Protein AF-A0A1G9ETA8-F1 (afdb_monomer_lite)

Sequence (467 aa):
MTILEEIIEAEKTVSPSIYNKKSILWDRALAERDKTASYSTYHNMLSDNNLLYGTGPRQGKLETIALLKRFGAYLDADLIKKMNFSKVGNPFFIKLGDSQISVPHLFKFGSYSYIEEGLKVAGLHKGKIHCAEIGAGWGAVSSMLIDQNILASYTDIDLFENLKNAAFYLTERFPDLPYSLNDSNNNAFFNFYFPSEIKHVRKNFDLIINEASLAEMDKETVRVYLQWIENHLSENGIFFWQNGRYRGGNPDLTEKMSDYRLSRFKPLLLFPQRGRAGLYHDSAIAIILTKWTNGASSSLPLDKYYDVLVQLADIGITDEVLSIYASIPKDTLSDAQVVFLDSADYLFRNKRIDKLVSFCQRSKADRDLKNAANYLISAYKFINNYSDAREEFGVYFENGKSPLALAFIACVFHANSWKIKDYSPIDYLEMKLEKEFHWPDVISIQQFNSQKIKNCIAIKIKYPWLK

pLDDT: mean 84.4, std 15.59, range [36.03, 98.81]

Structure (mmCIF, N/CA/C/O backbone):
data_AF-A0A1G9ETA8-F1
#
_entry.id   AF-A0A1G9ETA8-F1
#
loop_
_atom_site.group_PDB
_atom_site.id
_atom_site.type_symbol
_atom_site.label_atom_id
_atom_site.label_alt_id
_atom_site.label_comp_id
_atom_site.label_asym_id
_atom_site.label_entity_id
_atom_site.label_seq_id
_atom_site.pdbx_PDB_ins_code
_atom_site.Cartn_x
_atom_site.Cartn_y
_atom_site.Cartn_z
_atom_site.occupancy
_atom_site.B_iso_or_equiv
_atom_site.auth_seq_id
_atom_site.auth_comp_id
_atom_site.auth_asym_id
_atom_site.auth_atom_id
_atom_site.pdbx_PDB_model_num
ATOM 1 N N . MET A 1 1 ? -25.056 11.444 25.097 1.00 78.38 1 MET A N 1
ATOM 2 C CA . MET A 1 1 ? -23.924 12.090 24.419 1.00 78.38 1 MET A CA 1
ATOM 3 C C . MET A 1 1 ? -23.623 11.240 23.203 1.00 78.38 1 MET A C 1
ATOM 5 O O . MET A 1 1 ? -23.626 10.022 23.332 1.00 78.38 1 MET A O 1
ATOM 9 N N . THR A 1 2 ? -23.514 11.840 22.025 1.00 89.94 2 THR A N 1
ATOM 10 C CA . THR A 1 2 ? -23.067 11.119 20.824 1.00 89.94 2 THR A CA 1
ATOM 11 C C . THR A 1 2 ? -21.551 10.915 20.891 1.00 89.94 2 THR A C 1
ATOM 13 O O . THR A 1 2 ? -20.858 11.699 21.538 1.00 89.94 2 THR A O 1
ATOM 16 N N . ILE A 1 3 ? -21.004 9.917 20.190 1.00 91.38 3 ILE A N 1
ATOM 17 C CA . ILE A 1 3 ? -19.542 9.724 20.109 1.00 91.38 3 ILE A CA 1
ATOM 18 C C . ILE A 1 3 ? -18.809 10.979 19.605 1.00 91.38 3 ILE A C 1
ATOM 20 O O . ILE A 1 3 ? -17.694 11.272 20.025 1.00 91.38 3 ILE A O 1
ATOM 24 N N . LEU A 1 4 ? -19.448 11.765 18.734 1.00 88.94 4 LEU A N 1
ATOM 25 C CA . LEU A 1 4 ? -18.881 13.008 18.219 1.00 88.94 4 LEU A CA 1
ATOM 26 C C . LEU A 1 4 ? -18.698 14.051 19.332 1.00 88.94 4 LEU A C 1
ATOM 28 O O . LEU A 1 4 ? -17.665 14.715 19.388 1.00 88.94 4 LEU A O 1
ATOM 32 N N . GLU A 1 5 ? -19.681 14.173 20.226 1.00 90.06 5 GLU A N 1
ATOM 33 C CA . GLU A 1 5 ? -19.611 15.054 21.396 1.00 90.06 5 GLU A CA 1
ATOM 34 C C . GLU A 1 5 ? -18.541 14.580 22.390 1.00 90.06 5 GLU A C 1
ATOM 36 O O . GLU A 1 5 ? -17.778 15.405 22.890 1.00 90.06 5 GLU A O 1
ATOM 41 N N . GLU A 1 6 ? -18.430 13.265 22.622 1.00 92.31 6 GLU A N 1
ATOM 42 C CA . GLU A 1 6 ? -17.383 12.679 23.475 1.00 92.31 6 GLU A CA 1
ATOM 43 C C . GLU A 1 6 ? -15.981 12.983 22.933 1.00 92.31 6 GLU A C 1
ATOM 45 O O . GLU A 1 6 ? -15.104 13.414 23.681 1.00 92.31 6 GLU A O 1
ATOM 50 N N . ILE A 1 7 ? -15.781 12.820 21.620 1.00 90.69 7 ILE A N 1
ATOM 51 C CA . ILE A 1 7 ? -14.515 13.121 20.945 1.00 90.69 7 ILE A CA 1
ATOM 52 C C . ILE A 1 7 ? -14.161 14.609 21.109 1.00 90.69 7 ILE A C 1
ATOM 54 O O . ILE A 1 7 ? -13.028 14.922 21.477 1.00 90.69 7 ILE A O 1
ATOM 58 N N . ILE A 1 8 ? -15.118 15.521 20.883 1.00 89.06 8 ILE A N 1
ATOM 59 C CA . ILE A 1 8 ? -14.929 16.981 21.027 1.00 89.06 8 ILE A CA 1
ATOM 60 C C . ILE A 1 8 ? -14.572 17.374 22.463 1.00 89.06 8 ILE A C 1
ATOM 62 O O . ILE A 1 8 ? -13.717 18.237 22.669 1.00 89.06 8 ILE A O 1
ATOM 66 N N . GLU A 1 9 ? -15.209 16.767 23.463 1.00 90.75 9 GLU A N 1
ATOM 67 C CA . GLU A 1 9 ? -14.895 17.073 24.858 1.00 90.75 9 GLU A CA 1
ATOM 68 C C . GLU A 1 9 ? -13.515 16.542 25.250 1.00 90.75 9 GLU A C 1
ATOM 70 O O . GLU A 1 9 ? -12.720 17.262 25.857 1.00 90.75 9 GLU A O 1
ATOM 75 N N . ALA A 1 10 ? -13.194 15.312 24.850 1.00 90.19 10 ALA A N 1
ATOM 76 C CA . ALA A 1 10 ? -11.943 14.671 25.219 1.00 90.19 10 ALA A CA 1
ATOM 77 C C . ALA A 1 10 ? -10.715 15.359 24.591 1.00 90.19 10 ALA A C 1
ATOM 79 O O . ALA A 1 10 ? -9.676 15.438 25.251 1.00 90.19 10 ALA A O 1
ATOM 80 N N . GLU A 1 11 ? -10.836 15.936 23.383 1.00 88.56 11 GLU A N 1
ATOM 81 C CA . GLU A 1 11 ? -9.773 16.716 22.715 1.00 88.56 11 GLU A CA 1
ATOM 82 C C . GLU A 1 11 ? -9.167 17.786 23.634 1.00 88.56 11 GLU A C 1
ATOM 84 O O . GLU A 1 11 ? -7.948 17.964 23.671 1.00 88.56 11 GLU A O 1
ATOM 89 N N . LYS A 1 12 ? -10.005 18.451 24.439 1.00 89.38 12 LYS A N 1
ATOM 90 C CA . LYS A 1 12 ? -9.598 19.542 25.342 1.00 89.38 12 LYS A CA 1
ATOM 91 C C . LYS A 1 12 ? -8.597 19.103 26.411 1.00 89.38 12 LYS A C 1
ATOM 93 O O . LYS A 1 12 ? -7.947 19.948 27.023 1.00 89.38 12 LYS A O 1
ATOM 98 N N . THR A 1 13 ? -8.493 17.799 26.653 1.00 89.94 13 THR A N 1
ATOM 99 C CA . THR A 1 13 ? -7.656 17.202 27.702 1.00 89.94 13 THR A CA 1
ATOM 100 C C . THR A 1 13 ? -6.465 16.408 27.155 1.00 89.94 13 THR A C 1
ATOM 102 O O . THR A 1 13 ? -5.651 15.907 27.933 1.00 89.94 13 THR A O 1
ATOM 105 N N . VAL A 1 14 ? -6.329 16.305 25.827 1.00 87.25 14 VAL A N 1
ATOM 106 C CA . VAL A 1 14 ? -5.290 15.495 25.180 1.00 87.25 14 VAL A CA 1
ATOM 107 C C . VAL A 1 14 ? -3.902 16.070 25.448 1.00 87.25 14 VAL A C 1
ATOM 109 O O . VAL A 1 14 ? -3.600 17.224 25.142 1.00 87.25 14 VAL A O 1
ATOM 112 N N . SER A 1 15 ? -3.020 15.229 25.984 1.00 88.25 15 SER A N 1
ATOM 113 C CA . SER A 1 15 ? -1.628 15.603 26.234 1.00 88.25 15 SER A CA 1
ATOM 114 C C . SER A 1 15 ? -0.761 15.438 24.978 1.00 88.25 15 SER A C 1
ATOM 116 O O . SER A 1 15 ? -0.942 14.475 24.225 1.00 88.25 15 SER A O 1
ATOM 118 N N . PRO A 1 16 ? 0.226 16.324 24.746 1.00 90.31 16 PRO A N 1
ATOM 119 C CA . PRO A 1 16 ? 1.238 16.133 23.712 1.00 90.31 16 PRO A CA 1
ATOM 120 C C . PRO A 1 16 ? 1.930 14.767 23.812 1.00 90.31 16 PRO A C 1
ATOM 122 O O . PRO A 1 16 ? 2.232 14.290 24.906 1.00 90.31 16 PRO A O 1
ATOM 125 N N . SER A 1 17 ? 2.211 14.136 22.673 1.00 92.81 17 SER A N 1
ATOM 126 C CA . SER A 1 17 ? 2.948 12.873 22.615 1.00 92.81 17 SER A CA 1
ATOM 127 C C . SER A 1 17 ? 3.720 12.749 21.305 1.00 92.81 17 SER A C 1
ATOM 129 O O . SER A 1 17 ? 3.476 13.460 20.339 1.00 92.81 17 SER A O 1
ATOM 131 N N . ILE A 1 18 ? 4.641 11.796 21.219 1.00 92.19 18 ILE A N 1
ATOM 132 C CA . ILE A 1 18 ? 5.327 11.541 19.948 1.00 92.19 18 ILE A CA 1
ATOM 133 C C . ILE A 1 18 ? 4.384 11.015 18.850 1.00 92.19 18 ILE A C 1
ATOM 135 O O . ILE A 1 18 ? 4.638 11.218 17.664 1.00 92.19 18 ILE A O 1
ATOM 139 N N . TYR A 1 19 ? 3.273 10.391 19.245 1.00 91.06 19 TYR A N 1
ATOM 140 C CA . TYR A 1 19 ? 2.275 9.830 18.340 1.00 91.06 19 TYR A CA 1
ATOM 141 C C . TYR A 1 19 ? 1.340 10.888 17.744 1.00 91.06 19 TYR A C 1
ATOM 143 O O . TYR A 1 19 ? 0.741 10.635 16.701 1.00 91.06 19 TYR A O 1
ATOM 151 N N . ASN A 1 20 ? 1.209 12.062 18.378 1.00 88.25 20 ASN A N 1
ATOM 152 C CA . ASN A 1 20 ? 0.284 13.116 17.946 1.00 88.25 20 ASN A CA 1
ATOM 153 C C . ASN A 1 20 ? 0.943 14.255 17.156 1.00 88.25 20 ASN A C 1
ATOM 155 O O . ASN A 1 20 ? 0.283 15.253 16.862 1.00 88.25 20 ASN A O 1
ATOM 159 N N . LYS A 1 21 ? 2.225 14.114 16.801 1.00 88.44 21 LYS A N 1
ATOM 160 C CA . LYS A 1 21 ? 2.905 15.081 15.944 1.00 88.44 21 LYS A CA 1
ATOM 161 C C . LYS A 1 21 ? 2.222 15.148 14.581 1.00 88.44 21 LYS A C 1
ATOM 163 O O . LYS A 1 21 ? 2.140 14.153 13.862 1.00 88.44 21 LYS A O 1
ATOM 168 N N . LYS A 1 22 ? 1.755 16.343 14.233 1.00 86.19 22 LYS A N 1
ATOM 169 C CA . LYS A 1 22 ? 1.174 16.646 12.928 1.00 86.19 22 LYS A CA 1
ATOM 170 C C . LYS A 1 22 ? 2.284 17.020 11.955 1.00 86.19 22 LYS A C 1
ATOM 172 O O . LYS A 1 22 ? 3.323 17.558 12.335 1.00 86.19 22 LYS A O 1
ATOM 177 N N . SER A 1 23 ? 2.066 16.698 10.691 1.00 81.44 23 SER A N 1
ATOM 178 C CA . SER A 1 23 ? 2.950 17.125 9.615 1.00 81.44 23 SER A CA 1
ATOM 179 C C . SER A 1 23 ? 2.556 18.513 9.131 1.00 81.44 23 SER A C 1
ATOM 181 O O . SER A 1 23 ? 1.408 18.918 9.289 1.00 81.44 23 SER A O 1
ATOM 183 N N . ILE A 1 24 ? 3.466 19.213 8.451 1.00 80.94 24 ILE A N 1
ATOM 184 C CA . ILE A 1 24 ? 3.166 20.518 7.833 1.00 80.94 24 ILE A CA 1
ATOM 185 C C . ILE A 1 24 ? 1.968 20.414 6.872 1.00 80.94 24 ILE A C 1
ATOM 187 O O . ILE A 1 24 ? 1.165 21.342 6.765 1.00 80.94 24 ILE A O 1
ATOM 191 N N . LEU A 1 25 ? 1.836 19.277 6.175 1.00 78.69 25 LEU A N 1
ATOM 192 C CA . LEU A 1 25 ? 0.698 19.002 5.300 1.00 78.69 25 LEU A CA 1
ATOM 193 C C . LEU A 1 25 ? -0.612 19.011 6.096 1.00 78.69 25 LEU A C 1
ATOM 195 O O . LEU A 1 25 ? -1.564 19.673 5.686 1.00 78.69 25 LEU A O 1
ATOM 199 N N . TRP A 1 26 ? -0.640 18.307 7.228 1.00 81.44 26 TRP A N 1
ATOM 200 C CA . TRP A 1 26 ? -1.807 18.251 8.099 1.00 81.44 26 TRP A CA 1
ATOM 201 C C . TRP A 1 26 ? -2.070 19.580 8.792 1.00 81.44 26 TRP A C 1
ATOM 203 O O . TRP A 1 26 ? -3.205 20.030 8.765 1.00 81.44 26 TRP A O 1
ATOM 213 N N . ASP A 1 27 ? -1.058 20.266 9.317 1.00 85.44 27 ASP A N 1
ATOM 214 C CA . ASP A 1 27 ? -1.237 21.593 9.917 1.00 85.44 27 ASP A CA 1
ATOM 215 C C . ASP A 1 27 ? -1.893 22.567 8.933 1.00 85.44 27 ASP A C 1
ATOM 217 O O . ASP A 1 27 ? -2.839 23.274 9.285 1.00 85.44 27 ASP A O 1
ATOM 221 N N . ARG A 1 28 ? -1.460 22.546 7.666 1.00 82.44 28 ARG A N 1
ATOM 222 C CA . ARG A 1 28 ? -2.083 23.340 6.605 1.00 82.44 28 ARG A CA 1
ATOM 223 C C . ARG A 1 28 ? -3.511 22.888 6.306 1.00 82.44 28 ARG A C 1
ATOM 225 O O . ARG A 1 28 ? -4.411 23.722 6.273 1.00 82.44 28 ARG A O 1
ATOM 232 N N . ALA A 1 29 ? -3.723 21.590 6.087 1.00 79.81 29 ALA A N 1
ATOM 233 C CA . ALA A 1 29 ? -5.043 21.054 5.762 1.00 79.81 29 ALA A CA 1
ATOM 234 C C . ALA A 1 29 ? -6.063 21.345 6.874 1.00 79.81 29 ALA A C 1
ATOM 236 O O . ALA A 1 29 ? -7.207 21.690 6.594 1.00 79.81 29 ALA A O 1
ATOM 237 N N . LEU A 1 30 ? -5.639 21.248 8.134 1.00 83.00 30 LEU A N 1
ATOM 238 C CA . LEU A 1 30 ? -6.454 21.503 9.317 1.00 83.00 30 LEU A CA 1
ATOM 239 C C . LEU A 1 30 ? -6.714 22.995 9.537 1.00 83.00 30 LEU A C 1
ATOM 241 O O . LEU A 1 30 ? -7.813 23.355 9.953 1.00 83.00 30 LEU A O 1
ATOM 245 N N . ALA A 1 31 ? -5.755 23.870 9.223 1.00 84.88 31 ALA A N 1
ATOM 246 C CA . ALA A 1 31 ? -5.963 25.318 9.266 1.00 84.88 31 ALA A CA 1
ATOM 247 C C . ALA A 1 31 ? -7.041 25.787 8.272 1.00 84.88 31 ALA A C 1
ATOM 249 O O . ALA A 1 31 ? -7.715 26.785 8.524 1.00 84.88 31 ALA A O 1
ATOM 250 N N . GLU A 1 32 ? -7.217 25.057 7.167 1.00 80.88 32 GLU A N 1
ATOM 251 C CA . GLU A 1 32 ? -8.236 25.314 6.145 1.00 80.88 32 GLU A CA 1
ATOM 252 C C . GLU A 1 32 ? -9.602 24.658 6.470 1.00 80.88 32 GLU A C 1
ATOM 254 O O . GLU A 1 32 ? -10.591 24.954 5.795 1.00 80.88 32 GLU A O 1
ATOM 259 N N . ARG A 1 33 ? -9.702 23.785 7.492 1.00 78.25 33 ARG A N 1
ATOM 260 C CA . ARG A 1 33 ? -10.967 23.127 7.878 1.00 78.25 33 ARG A CA 1
ATOM 261 C C . ARG A 1 33 ? -11.914 24.086 8.596 1.00 78.25 33 ARG A C 1
ATOM 263 O O . ARG A 1 33 ? -11.517 24.878 9.451 1.00 78.25 33 ARG A O 1
ATOM 270 N N . ASP A 1 34 ? -13.204 23.921 8.317 1.00 74.25 34 ASP A N 1
ATOM 271 C CA . ASP A 1 34 ? -14.257 24.554 9.102 1.00 74.25 34 ASP A CA 1
ATOM 272 C C . ASP A 1 34 ? -14.260 23.987 10.531 1.00 74.25 34 ASP A C 1
ATOM 274 O O . ASP A 1 34 ? -14.463 22.791 10.760 1.00 74.25 34 ASP A O 1
ATOM 278 N N . LYS A 1 35 ? -14.032 24.869 11.506 1.00 73.56 35 LYS A N 1
ATOM 279 C CA . LYS A 1 35 ? -13.991 24.522 12.931 1.00 73.56 35 LYS A CA 1
ATOM 280 C C . LYS A 1 35 ? -15.377 24.257 13.515 1.00 73.56 35 LYS A C 1
ATOM 282 O O . LYS A 1 35 ? -15.468 23.677 14.591 1.00 73.56 35 LYS A O 1
ATOM 287 N N . THR A 1 36 ? -16.444 24.670 12.829 1.00 70.75 36 THR A N 1
ATOM 288 C CA . THR A 1 36 ? -17.818 24.583 13.341 1.00 70.75 36 THR A CA 1
ATOM 289 C C . THR A 1 36 ? -18.457 23.204 13.183 1.00 70.75 36 THR A C 1
ATOM 291 O O . THR A 1 36 ? -19.556 23.018 13.692 1.00 70.75 36 THR A O 1
ATOM 294 N N . ALA A 1 37 ? -17.764 22.246 12.540 1.00 65.75 37 ALA A N 1
ATOM 295 C CA . ALA A 1 37 ? -18.020 20.798 12.550 1.00 65.75 37 ALA A CA 1
ATOM 296 C C . ALA A 1 37 ? -19.484 20.400 12.842 1.00 65.75 37 ALA A C 1
ATOM 298 O O . ALA A 1 37 ? -19.776 19.721 13.825 1.00 65.75 37 ALA A O 1
ATOM 299 N N . SER A 1 38 ? -20.407 20.852 11.992 1.00 76.62 38 SER A N 1
ATOM 300 C CA . SER A 1 38 ? -21.840 20.595 12.148 1.00 76.62 38 SER A CA 1
ATOM 301 C C . SER A 1 38 ? -22.227 19.234 11.565 1.00 76.62 38 SER A C 1
ATOM 303 O O . SER A 1 38 ? -21.536 18.701 10.698 1.00 76.62 38 SER A O 1
ATOM 305 N N . TYR A 1 39 ? -23.381 18.687 11.946 1.00 78.00 39 TYR A N 1
ATOM 306 C CA . TYR A 1 39 ? -23.922 17.483 11.299 1.00 78.00 39 TYR A CA 1
ATOM 307 C C . TYR A 1 39 ? -24.029 17.640 9.767 1.00 78.00 39 TYR A C 1
ATOM 309 O O . TYR A 1 39 ? -23.647 16.745 9.013 1.00 78.00 39 TYR A O 1
ATOM 317 N N . SER A 1 40 ? -24.463 18.814 9.281 1.00 80.06 40 SER A N 1
ATOM 318 C CA . SER A 1 40 ? -24.520 19.114 7.840 1.00 80.06 40 SER A CA 1
ATOM 319 C C . SER A 1 40 ? -23.157 19.069 7.150 1.00 80.06 40 SER A C 1
ATOM 321 O O . SER A 1 40 ? -23.080 18.750 5.961 1.00 80.06 40 SER A O 1
ATOM 323 N N . THR A 1 41 ? -22.086 19.356 7.890 1.00 81.56 41 THR A N 1
ATOM 324 C CA . THR A 1 41 ? -20.713 19.255 7.401 1.00 81.56 41 THR A CA 1
ATOM 325 C C . THR A 1 41 ? -20.362 17.799 7.095 1.00 81.56 41 THR A C 1
ATOM 327 O O . THR A 1 41 ? -19.942 17.484 5.980 1.00 81.56 41 THR A O 1
ATOM 330 N N . TYR A 1 42 ? -20.609 16.893 8.044 1.00 85.12 42 TYR A N 1
ATOM 331 C CA . TYR A 1 42 ? -20.302 15.470 7.875 1.00 85.12 42 TYR A CA 1
ATOM 332 C C . TYR A 1 42 ? -21.226 14.771 6.872 1.00 85.12 42 TYR A C 1
ATOM 334 O O . TYR A 1 42 ? -20.785 13.886 6.137 1.00 85.12 42 TYR A O 1
ATOM 342 N N . HIS A 1 43 ? -22.473 15.234 6.734 1.00 85.81 43 HIS A N 1
ATOM 343 C CA . HIS A 1 43 ? -23.408 14.722 5.729 1.00 85.81 43 HIS A CA 1
ATOM 344 C C . HIS A 1 43 ? -22.864 14.804 4.291 1.00 85.81 43 HIS A C 1
ATOM 346 O O . HIS A 1 43 ? -23.216 13.975 3.457 1.00 85.81 43 HIS A O 1
ATOM 352 N N . ASN A 1 44 ? -21.976 15.763 4.006 1.00 85.94 44 ASN A N 1
ATOM 353 C CA . ASN A 1 44 ? -21.372 15.969 2.688 1.00 85.94 44 ASN A CA 1
ATOM 354 C C . ASN A 1 44 ? -19.861 15.672 2.652 1.00 85.94 44 ASN A C 1
ATOM 356 O O . ASN A 1 44 ? -19.175 16.107 1.721 1.00 85.94 44 ASN A O 1
ATOM 360 N N . MET A 1 45 ? -19.299 14.975 3.647 1.00 87.06 45 MET A N 1
ATOM 361 C CA . MET A 1 45 ? -17.841 14.793 3.749 1.00 87.06 45 MET A CA 1
ATOM 362 C C . MET A 1 45 ? -17.230 13.985 2.589 1.00 87.06 45 MET A C 1
ATOM 364 O O . MET A 1 45 ? -16.076 14.212 2.229 1.00 87.06 45 MET A O 1
ATOM 368 N N . LEU A 1 46 ? -17.997 13.074 1.978 1.00 86.00 46 LEU A N 1
ATOM 369 C CA . LEU A 1 46 ? -17.578 12.262 0.829 1.00 86.00 46 LEU A CA 1
ATOM 370 C C . LEU A 1 46 ? -18.080 12.812 -0.518 1.00 86.00 46 LEU A C 1
ATOM 372 O O . LEU A 1 46 ? -17.852 12.181 -1.549 1.00 86.00 46 LEU A O 1
ATOM 376 N N . SER A 1 47 ? -18.754 13.966 -0.527 1.00 83.38 47 SER A N 1
ATOM 377 C CA . SER A 1 47 ? -19.186 14.625 -1.766 1.00 83.38 47 SER A CA 1
ATOM 378 C C . SER A 1 47 ? -17.998 15.205 -2.547 1.00 83.38 47 SER A C 1
ATOM 380 O O . SER A 1 47 ? -16.939 15.475 -1.974 1.00 83.38 47 SER A O 1
ATOM 382 N N . ASP A 1 48 ? -18.189 15.451 -3.851 1.00 65.56 48 ASP A N 1
ATOM 383 C CA . ASP A 1 48 ? -17.144 15.770 -4.849 1.00 65.56 48 ASP A CA 1
ATOM 384 C C . ASP A 1 48 ? -16.282 17.037 -4.587 1.00 65.56 48 ASP A C 1
ATOM 386 O O . ASP A 1 48 ? -15.450 17.408 -5.413 1.00 65.56 48 ASP A O 1
ATOM 390 N N . ASN A 1 49 ? -16.399 17.704 -3.433 1.00 61.28 49 ASN A N 1
ATOM 391 C CA . ASN A 1 49 ? -15.720 18.971 -3.141 1.00 61.28 49 ASN A CA 1
ATOM 392 C C . ASN A 1 49 ? -14.877 19.017 -1.855 1.00 61.28 49 ASN A C 1
ATOM 394 O O . ASN A 1 49 ? -14.239 20.045 -1.617 1.00 61.28 49 ASN A O 1
ATOM 398 N N . ASN A 1 50 ? -14.801 17.938 -1.070 1.00 60.47 50 ASN A N 1
ATOM 399 C CA . ASN A 1 50 ? -14.406 18.021 0.343 1.00 60.47 50 ASN A CA 1
ATOM 400 C C . ASN A 1 50 ? -13.068 17.348 0.718 1.00 60.47 50 ASN A C 1
ATOM 402 O O . ASN A 1 50 ? -12.943 16.732 1.773 1.00 60.47 50 ASN A O 1
ATOM 406 N N . LEU A 1 51 ? -12.023 17.581 -0.092 1.00 56.28 51 LEU A N 1
ATOM 407 C CA . LEU A 1 51 ? -10.613 17.245 0.210 1.00 56.28 51 LEU A CA 1
ATOM 408 C C . LEU A 1 51 ? -10.189 17.622 1.638 1.00 56.28 51 LEU A C 1
ATOM 410 O O . LEU A 1 51 ? -9.409 16.915 2.276 1.00 56.28 51 LEU A O 1
ATOM 414 N N . LEU A 1 52 ? -10.729 18.740 2.130 1.00 58.97 52 LEU A N 1
ATOM 415 C CA . LEU A 1 52 ? -10.445 19.258 3.457 1.00 58.97 52 LEU A CA 1
ATOM 416 C C . LEU A 1 52 ? -10.753 18.240 4.549 1.00 58.97 52 LEU A C 1
ATOM 418 O O . LEU A 1 52 ? -10.053 18.267 5.542 1.00 58.97 52 LEU A O 1
ATOM 422 N N . TYR A 1 53 ? -11.670 17.286 4.368 1.00 63.00 53 TYR A N 1
ATOM 423 C CA . TYR A 1 53 ? -12.022 16.288 5.388 1.00 63.00 53 TYR A CA 1
ATOM 424 C C . TYR A 1 53 ? -11.165 15.016 5.338 1.00 63.00 53 TYR A C 1
ATOM 426 O O . TYR A 1 53 ? -11.460 14.054 6.035 1.00 63.00 53 TYR A O 1
ATOM 434 N N . GLY A 1 54 ? -10.070 14.993 4.568 1.00 59.75 54 GLY A N 1
ATOM 435 C CA . GLY A 1 54 ? -9.172 13.829 4.539 1.00 59.75 54 GLY A CA 1
ATOM 436 C C . GLY A 1 54 ? -9.775 12.620 3.816 1.00 59.75 54 GLY A C 1
ATOM 437 O O . GLY A 1 54 ? -9.367 11.485 4.040 1.00 59.75 54 GLY A O 1
ATOM 438 N N . THR A 1 55 ? -10.752 12.850 2.936 1.00 61.34 55 THR A N 1
ATOM 439 C CA . THR A 1 55 ? -11.547 11.803 2.274 1.00 61.34 55 THR A CA 1
ATOM 440 C C . THR A 1 55 ? -10.945 11.300 0.953 1.00 61.34 55 THR A C 1
ATOM 442 O O . THR A 1 55 ? -11.564 10.503 0.250 1.00 61.34 55 THR A O 1
ATOM 445 N N . GLY A 1 56 ? -9.689 11.662 0.662 1.00 60.09 56 GLY A N 1
ATOM 446 C CA . GLY A 1 56 ? -8.956 11.279 -0.550 1.00 60.09 56 GLY A CA 1
ATOM 447 C C . GLY A 1 56 ? -8.968 12.365 -1.640 1.00 60.09 56 GLY A C 1
ATOM 448 O O . GLY A 1 56 ? -9.636 13.387 -1.488 1.00 60.09 56 GLY A O 1
ATOM 449 N N . PRO A 1 57 ? -8.184 12.196 -2.723 1.00 52.53 57 PRO A N 1
ATOM 450 C CA . PRO A 1 57 ? -8.003 13.216 -3.756 1.00 52.53 57 PRO A CA 1
ATOM 451 C C . PRO A 1 57 ? -9.310 13.608 -4.467 1.00 52.53 57 PRO A C 1
ATOM 453 O O . PRO A 1 57 ? -10.130 12.746 -4.780 1.00 52.53 57 PRO A O 1
ATOM 456 N N . ARG A 1 58 ? -9.461 14.908 -4.788 1.00 57.78 58 ARG A N 1
ATOM 457 C CA . ARG A 1 58 ? -10.498 15.423 -5.707 1.00 57.78 58 ARG A CA 1
ATOM 458 C C . ARG A 1 58 ? -10.415 14.658 -7.022 1.00 57.78 58 ARG A C 1
ATOM 460 O O . ARG A 1 58 ? -9.340 14.590 -7.609 1.00 57.78 58 ARG A O 1
ATOM 467 N N . GLN A 1 59 ? -11.542 14.133 -7.480 1.00 55.41 59 GLN A N 1
ATOM 468 C CA . GLN A 1 59 ? -11.642 13.487 -8.781 1.00 55.41 59 GLN A CA 1
ATOM 469 C C . GLN A 1 59 ? -12.827 14.096 -9.518 1.00 55.41 59 GLN A C 1
ATOM 471 O O . GLN A 1 59 ? -13.973 13.919 -9.115 1.00 55.41 59 GLN A O 1
ATOM 476 N N . GLY A 1 60 ? -12.562 14.846 -10.584 1.00 57.44 60 GLY A N 1
ATOM 477 C CA . GLY A 1 60 ? -13.631 15.299 -11.469 1.00 57.44 60 GLY A CA 1
ATOM 478 C C . GLY A 1 60 ? -14.253 14.115 -12.220 1.00 57.44 60 GLY A C 1
ATOM 479 O O . GLY A 1 60 ? -13.596 13.103 -12.453 1.00 57.44 60 GLY A O 1
ATOM 480 N N . LYS A 1 61 ? -15.493 14.261 -12.702 1.00 60.59 61 LYS A N 1
ATOM 481 C CA . LYS A 1 61 ? -16.232 13.220 -13.452 1.00 60.59 61 LYS A CA 1
ATOM 482 C C . LYS A 1 61 ? -15.428 12.549 -14.588 1.00 60.59 61 LYS A C 1
ATOM 484 O O . LYS A 1 61 ? -15.608 11.363 -14.855 1.00 60.59 61 LYS A O 1
ATOM 489 N N . LEU A 1 62 ? -14.540 13.291 -15.263 1.00 56.03 62 LEU A N 1
ATOM 490 C CA . LEU A 1 62 ? -13.653 12.761 -16.313 1.00 56.03 62 LEU A CA 1
ATOM 491 C C . LEU A 1 62 ? -12.531 11.874 -15.758 1.00 56.03 62 LEU A C 1
ATOM 493 O O . LEU A 1 62 ? -12.193 10.860 -16.367 1.00 56.03 62 LEU A O 1
ATOM 497 N N . GLU A 1 63 ? -11.973 12.232 -14.605 1.00 63.47 63 GLU A N 1
ATOM 498 C CA . GLU A 1 63 ? -10.966 11.420 -13.925 1.00 63.47 63 GLU A CA 1
ATOM 499 C C . GLU A 1 63 ? -11.606 10.127 -13.431 1.00 63.47 63 GLU A C 1
ATOM 501 O O . GLU A 1 63 ? -11.039 9.065 -13.650 1.00 63.47 63 GLU A O 1
ATOM 506 N N . THR A 1 64 ? -12.848 10.170 -12.941 1.00 64.19 64 THR A N 1
ATOM 507 C CA . THR A 1 64 ? -13.603 8.972 -12.553 1.00 64.19 64 THR A CA 1
ATOM 508 C C . THR A 1 64 ? -13.768 7.950 -13.684 1.00 64.19 64 THR A C 1
ATOM 510 O O . THR A 1 64 ? -13.616 6.751 -13.456 1.00 64.19 64 THR A O 1
ATOM 513 N N . ILE A 1 65 ? -14.046 8.391 -14.917 1.00 64.75 65 ILE A N 1
ATOM 514 C CA . ILE A 1 65 ? -14.110 7.488 -16.081 1.00 64.75 65 ILE A CA 1
ATOM 515 C C . ILE A 1 65 ? -12.731 6.876 -16.356 1.00 64.75 65 ILE A C 1
ATOM 517 O O . ILE A 1 65 ? -12.629 5.681 -16.631 1.00 64.75 65 ILE A O 1
ATOM 521 N N . ALA A 1 66 ? -11.662 7.669 -16.250 1.00 65.12 66 ALA A N 1
ATOM 522 C CA . ALA A 1 66 ? -10.301 7.165 -16.396 1.00 65.12 66 ALA A CA 1
ATOM 523 C C . ALA A 1 66 ? -9.937 6.165 -15.283 1.00 65.12 66 ALA A C 1
ATOM 525 O O . ALA A 1 66 ? -9.330 5.139 -15.580 1.00 65.12 66 ALA A O 1
ATOM 526 N N . LEU A 1 67 ? -10.356 6.408 -14.034 1.00 64.44 67 LEU A N 1
ATOM 527 C CA . LEU A 1 67 ? -10.192 5.468 -12.924 1.00 64.44 67 LEU A CA 1
ATOM 528 C C . LEU A 1 67 ? -10.917 4.156 -13.195 1.00 64.44 67 LEU A C 1
ATOM 530 O O . LEU A 1 67 ? -10.333 3.106 -12.986 1.00 64.44 67 LEU A O 1
ATOM 534 N N . LEU A 1 68 ? -12.166 4.192 -13.663 1.00 66.00 68 LEU A N 1
ATOM 535 C CA . LEU A 1 68 ? -12.923 2.978 -13.971 1.00 66.00 68 LEU A CA 1
ATOM 536 C C . LEU A 1 68 ? -12.230 2.128 -15.023 1.00 66.00 68 LEU A C 1
ATOM 538 O O . LEU A 1 68 ? -12.140 0.920 -14.861 1.00 66.00 68 LEU A O 1
ATOM 542 N N . LYS A 1 69 ? -11.701 2.749 -16.077 1.00 65.25 69 LYS A N 1
ATOM 543 C CA . LYS A 1 69 ? -10.931 2.022 -17.093 1.00 65.25 69 LYS A CA 1
ATOM 544 C C . LYS A 1 69 ? -9.622 1.481 -16.516 1.00 65.25 69 LYS A C 1
ATOM 546 O O . LYS A 1 69 ? -9.243 0.355 -16.805 1.00 65.25 69 LYS A O 1
ATOM 551 N N . ARG A 1 70 ? -8.971 2.267 -15.654 1.00 65.31 70 ARG A N 1
ATOM 552 C CA . ARG A 1 70 ? -7.688 1.941 -15.023 1.00 65.31 70 ARG A CA 1
ATOM 553 C C . ARG A 1 70 ? -7.772 0.833 -13.981 1.00 65.31 70 ARG A C 1
ATOM 555 O O . ARG A 1 70 ? -6.866 0.014 -13.902 1.00 65.31 70 ARG A O 1
ATOM 562 N N . PHE A 1 71 ? -8.812 0.843 -13.160 1.00 67.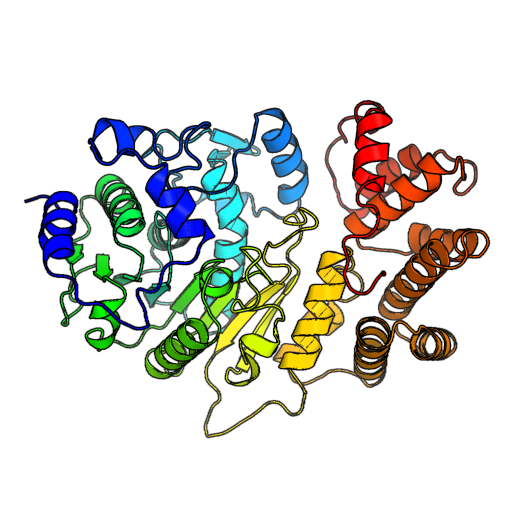12 71 PHE A N 1
ATOM 563 C CA . PHE A 1 71 ? -9.018 -0.126 -12.093 1.00 67.12 71 PHE A CA 1
ATOM 564 C C . PHE A 1 71 ? -9.902 -1.276 -12.539 1.00 67.12 71 PHE A C 1
ATOM 566 O O . PHE A 1 71 ? -9.708 -2.366 -12.032 1.00 67.12 71 PHE A O 1
ATOM 573 N N . GLY A 1 72 ? -10.817 -1.073 -13.490 1.00 68.56 72 GLY A N 1
ATOM 574 C CA . GLY A 1 72 ? -11.848 -2.042 -13.869 1.00 68.56 72 GLY A CA 1
ATOM 575 C C . GLY A 1 72 ? -11.309 -3.420 -14.237 1.00 68.56 72 GLY A C 1
ATOM 576 O O . GLY A 1 72 ? -11.902 -4.411 -13.832 1.00 68.56 72 GLY A O 1
ATOM 577 N N . ALA A 1 73 ? -10.152 -3.492 -14.902 1.00 66.75 73 ALA A N 1
ATOM 578 C CA . ALA A 1 73 ? -9.483 -4.758 -15.221 1.00 66.75 73 ALA A CA 1
ATOM 579 C C . ALA A 1 73 ? -8.950 -5.517 -13.985 1.00 66.75 73 ALA A C 1
ATOM 581 O O . ALA A 1 73 ? -8.651 -6.704 -14.066 1.00 66.75 73 ALA A O 1
ATOM 582 N N . TYR A 1 74 ? -8.819 -4.837 -12.846 1.00 68.50 74 TYR A N 1
ATOM 583 C CA . TYR A 1 74 ? -8.303 -5.363 -11.580 1.00 68.50 74 TYR A CA 1
ATOM 584 C C . TYR A 1 74 ? -9.370 -5.442 -10.482 1.00 68.50 74 TYR A C 1
ATOM 586 O O . TYR A 1 74 ? -9.061 -5.854 -9.365 1.00 68.50 74 TYR A O 1
ATOM 594 N N . LEU A 1 75 ? -10.605 -5.020 -10.761 1.00 78.00 75 LEU A N 1
ATOM 595 C CA . LEU A 1 75 ? -11.703 -5.126 -9.810 1.00 78.00 75 LEU A CA 1
ATOM 596 C C . LEU A 1 75 ? -12.364 -6.492 -9.946 1.00 78.00 75 LEU A C 1
ATOM 598 O O . LEU A 1 75 ? -12.842 -6.858 -11.019 1.00 78.00 75 LEU A O 1
ATOM 602 N N . ASP A 1 76 ? -12.466 -7.208 -8.833 1.00 83.75 76 ASP A N 1
ATOM 603 C CA . ASP A 1 76 ? -13.330 -8.375 -8.739 1.00 83.75 76 ASP A CA 1
ATOM 604 C C . ASP A 1 76 ? -14.793 -7.906 -8.651 1.00 83.75 76 ASP A C 1
ATOM 606 O O . ASP A 1 76 ? -15.274 -7.446 -7.610 1.00 83.75 76 ASP A O 1
ATOM 610 N N . ALA A 1 77 ? -15.501 -7.983 -9.779 1.00 83.62 77 ALA A N 1
ATOM 611 C CA . ALA A 1 77 ? -16.899 -7.578 -9.871 1.00 83.62 77 ALA A CA 1
ATOM 612 C C . ALA A 1 77 ? -17.817 -8.405 -8.954 1.00 83.62 77 ALA A C 1
ATOM 614 O O . ALA A 1 77 ? -18.804 -7.873 -8.446 1.00 83.62 77 ALA A O 1
ATOM 615 N N . ASP A 1 78 ? -17.501 -9.679 -8.709 1.00 86.19 78 ASP A N 1
ATOM 616 C CA . ASP A 1 78 ? -18.306 -10.539 -7.840 1.00 86.19 78 ASP A CA 1
ATOM 617 C C . ASP A 1 78 ? -18.100 -10.198 -6.367 1.00 86.19 78 ASP A C 1
ATOM 619 O O . ASP A 1 78 ? -19.035 -10.292 -5.570 1.00 86.19 78 ASP A O 1
ATOM 623 N N . LEU A 1 79 ? -16.905 -9.745 -6.001 1.00 86.50 79 LEU A N 1
ATOM 624 C CA . LEU A 1 79 ? -16.642 -9.188 -4.682 1.00 86.50 79 LEU A CA 1
ATOM 625 C C . LEU A 1 79 ? -17.355 -7.838 -4.486 1.00 86.50 79 LEU A C 1
ATOM 627 O O . LEU A 1 79 ? -17.989 -7.635 -3.453 1.00 86.50 79 LEU A O 1
ATOM 631 N N . ILE A 1 80 ? -17.353 -6.951 -5.489 1.00 89.00 80 ILE A N 1
ATOM 632 C CA . ILE A 1 80 ? -18.107 -5.681 -5.447 1.00 89.00 80 ILE A CA 1
ATOM 633 C C . ILE A 1 80 ? -19.610 -5.935 -5.263 1.00 89.00 80 ILE A C 1
ATOM 635 O O . ILE A 1 80 ? -20.246 -5.250 -4.464 1.00 89.00 80 ILE A O 1
ATOM 639 N N . LYS A 1 81 ? -20.181 -6.942 -5.941 1.00 89.56 81 LYS A N 1
ATOM 640 C CA . LYS A 1 81 ? -21.597 -7.335 -5.789 1.00 89.56 81 LYS A CA 1
ATOM 641 C C . LYS A 1 81 ? -21.979 -7.726 -4.360 1.00 89.56 81 LYS A C 1
ATOM 643 O O . LYS A 1 81 ? -23.146 -7.604 -4.001 1.00 89.56 81 LYS A O 1
ATOM 648 N N . LYS A 1 82 ? -21.025 -8.216 -3.564 1.00 88.81 82 LYS A N 1
ATOM 649 C CA . LYS A 1 82 ? -21.248 -8.655 -2.177 1.00 88.81 82 LYS A CA 1
ATOM 650 C C . LYS A 1 82 ? -21.145 -7.517 -1.161 1.00 88.81 82 LYS A C 1
ATOM 652 O O . LYS A 1 82 ? -21.422 -7.751 0.012 1.00 88.81 82 LYS A O 1
ATOM 657 N N . MET A 1 83 ? -20.718 -6.324 -1.573 1.00 89.69 83 MET A N 1
ATOM 658 C CA . MET A 1 83 ? -20.521 -5.182 -0.680 1.00 89.69 83 MET A CA 1
ATOM 659 C C . MET A 1 83 ? -21.732 -4.250 -0.669 1.00 89.69 83 MET A C 1
ATOM 661 O O . MET A 1 83 ? -22.376 -4.021 -1.693 1.00 89.69 83 MET A O 1
ATOM 665 N N . ASN A 1 84 ? -22.009 -3.661 0.494 1.00 90.88 84 ASN A N 1
ATOM 666 C CA . ASN A 1 84 ? -23.064 -2.677 0.681 1.00 90.88 84 ASN A CA 1
ATOM 667 C C . ASN A 1 84 ? -22.450 -1.277 0.814 1.00 90.88 84 ASN A C 1
ATOM 669 O O . ASN A 1 84 ? -22.245 -0.750 1.909 1.00 90.88 84 ASN A O 1
ATOM 673 N N . PHE A 1 85 ? -22.127 -0.658 -0.321 1.00 91.50 85 PHE A N 1
ATOM 674 C CA . PHE A 1 85 ? -21.514 0.668 -0.321 1.00 91.50 85 PHE A CA 1
ATOM 675 C C . PHE A 1 85 ? -22.491 1.740 0.178 1.00 91.50 85 PHE A C 1
ATOM 677 O O . PHE A 1 85 ? -23.499 2.048 -0.461 1.00 91.50 85 PHE A O 1
ATOM 684 N N . SER A 1 86 ? -22.155 2.339 1.320 1.00 91.62 86 SER A N 1
ATOM 685 C CA . SER A 1 86 ? -22.995 3.324 1.999 1.00 91.62 86 SER A CA 1
ATOM 686 C C . SER A 1 86 ? -23.105 4.652 1.246 1.00 91.62 86 SER A C 1
ATOM 688 O O . SER A 1 86 ? -22.162 5.109 0.596 1.00 91.62 86 SER A O 1
ATOM 690 N N . LYS A 1 87 ? -24.264 5.304 1.393 1.00 93.75 87 LYS A N 1
ATOM 691 C CA . LYS A 1 87 ? -24.518 6.685 0.948 1.00 93.75 87 LYS A CA 1
ATOM 692 C C . LYS A 1 87 ? -24.182 7.735 2.017 1.00 93.75 87 LYS A C 1
ATOM 694 O O . LYS A 1 87 ? -24.330 8.927 1.752 1.00 93.75 87 LYS A O 1
ATOM 699 N N . VAL A 1 88 ? -23.757 7.318 3.214 1.00 93.50 88 VAL A N 1
ATOM 700 C CA . VAL A 1 88 ? -23.330 8.230 4.289 1.00 93.50 88 VAL A CA 1
ATOM 701 C C . VAL A 1 88 ? -22.189 9.109 3.777 1.00 93.50 88 VAL A C 1
ATOM 703 O O . VAL A 1 88 ? -21.259 8.618 3.141 1.00 93.50 88 VAL A O 1
ATOM 706 N N . GLY A 1 89 ? -22.276 10.416 4.021 1.00 90.06 89 GLY A N 1
ATOM 707 C CA . GLY A 1 89 ? -21.322 11.399 3.503 1.00 90.06 89 GLY A CA 1
ATOM 708 C C . GLY A 1 89 ? -21.592 11.864 2.066 1.00 90.06 89 GLY A C 1
ATOM 709 O O . GLY A 1 89 ? -20.770 12.606 1.531 1.00 90.06 89 GLY A O 1
ATOM 710 N N . ASN A 1 90 ? -22.709 11.452 1.451 1.00 89.44 90 ASN A N 1
ATOM 711 C CA . ASN A 1 90 ? -23.133 11.828 0.096 1.00 89.44 90 ASN A CA 1
ATOM 712 C C . ASN A 1 90 ? -22.064 11.562 -0.993 1.00 89.44 90 ASN A C 1
ATOM 714 O O . ASN A 1 90 ? -21.684 12.482 -1.724 1.00 89.44 90 ASN A O 1
ATOM 718 N N . PRO A 1 91 ? -21.525 10.330 -1.102 1.00 90.44 91 PRO A N 1
ATOM 719 C CA . PRO A 1 91 ? -20.480 10.039 -2.068 1.00 90.44 91 PRO A CA 1
ATOM 720 C C . PRO A 1 91 ? -21.033 9.915 -3.492 1.00 90.44 91 PRO A C 1
ATOM 722 O O . PRO A 1 91 ? -22.161 9.469 -3.709 1.00 90.44 91 PRO A O 1
ATOM 725 N N . PHE A 1 92 ? -20.201 10.234 -4.483 1.00 85.94 92 PHE A N 1
ATOM 726 C CA . PHE A 1 92 ? -20.524 9.995 -5.888 1.00 85.94 92 PHE A CA 1
ATOM 727 C C . PHE A 1 92 ? -20.414 8.501 -6.234 1.00 85.94 92 PHE A C 1
ATOM 729 O O . PHE A 1 92 ? -19.409 7.851 -5.932 1.00 85.94 92 PHE A O 1
ATOM 736 N N . PHE A 1 93 ? -21.447 7.956 -6.884 1.00 88.38 93 PHE A N 1
ATOM 737 C CA . PHE A 1 93 ? -21.522 6.553 -7.301 1.00 88.38 93 PHE A CA 1
ATOM 738 C C . PHE A 1 93 ? -21.358 6.391 -8.805 1.00 88.38 93 PHE A C 1
ATOM 740 O O . PHE A 1 93 ? -21.848 7.192 -9.602 1.00 88.38 93 PHE A O 1
ATOM 747 N N . ILE A 1 94 ? -20.749 5.274 -9.185 1.00 85.12 94 ILE A N 1
ATOM 748 C CA . ILE A 1 94 ? -20.619 4.842 -10.572 1.00 85.12 94 ILE A CA 1
ATOM 749 C C . ILE A 1 94 ? -21.146 3.425 -10.746 1.00 85.12 94 ILE A C 1
ATOM 751 O O . ILE A 1 94 ? -21.138 2.628 -9.808 1.00 85.12 94 ILE A O 1
ATOM 755 N N . LYS A 1 95 ? -21.592 3.112 -11.964 1.00 85.94 95 LYS A N 1
ATOM 756 C CA . LYS A 1 95 ? -21.992 1.757 -12.344 1.00 85.94 95 LYS A CA 1
ATOM 757 C C . LYS A 1 95 ? -20.779 0.962 -12.823 1.00 85.94 95 LYS A C 1
ATOM 759 O O . LYS A 1 95 ? -20.004 1.464 -13.635 1.00 85.94 95 LYS A O 1
ATOM 764 N N . LEU A 1 96 ? -20.666 -0.276 -12.356 1.00 81.44 96 LEU A N 1
ATOM 765 C CA . LEU A 1 96 ? -19.704 -1.271 -12.818 1.00 81.44 96 LEU A CA 1
ATOM 766 C C . LEU A 1 96 ? -20.467 -2.576 -13.078 1.00 81.44 96 LEU A C 1
ATOM 768 O O . LEU A 1 96 ? -20.811 -3.296 -12.142 1.00 81.44 96 LEU A O 1
ATOM 772 N N . GLY A 1 97 ? -20.792 -2.839 -14.346 1.00 82.81 97 GLY A N 1
ATOM 773 C CA . GLY A 1 97 ? -21.761 -3.881 -14.698 1.00 82.81 97 GLY A CA 1
ATOM 774 C C . GLY A 1 97 ? -23.113 -3.622 -14.022 1.00 82.81 97 GLY A C 1
ATOM 775 O O . GLY A 1 97 ? -23.649 -2.514 -14.112 1.00 82.81 97 GLY A O 1
ATOM 776 N N . ASP A 1 98 ? -23.618 -4.624 -13.302 1.00 86.06 98 ASP A N 1
ATOM 777 C CA . ASP A 1 98 ? -24.875 -4.552 -12.540 1.00 86.06 98 ASP A CA 1
ATOM 778 C C . ASP A 1 98 ? -24.712 -3.961 -11.130 1.00 86.06 98 ASP A C 1
ATOM 780 O O . ASP A 1 98 ? -25.690 -3.783 -10.405 1.00 86.06 98 ASP A O 1
ATOM 784 N N . SER A 1 99 ? -23.481 -3.650 -10.722 1.00 88.50 99 SER A N 1
ATOM 785 C CA . SER A 1 99 ? -23.175 -3.119 -9.395 1.00 88.50 99 SER A CA 1
ATOM 786 C C . SER A 1 99 ? -22.964 -1.613 -9.407 1.00 88.50 99 SER A C 1
ATOM 788 O O . SER A 1 99 ? -22.687 -0.994 -10.437 1.00 88.50 99 SER A O 1
ATOM 790 N N . GLN A 1 100 ? -23.063 -1.014 -8.222 1.00 89.62 100 GLN A N 1
ATOM 791 C CA . GLN A 1 100 ? -22.654 0.361 -7.981 1.00 89.62 100 GLN A CA 1
ATOM 792 C C . GLN A 1 100 ? -21.571 0.390 -6.915 1.00 89.62 100 GLN A C 1
ATOM 794 O O . GLN A 1 100 ? -21.671 -0.312 -5.917 1.00 89.62 100 GLN A O 1
ATOM 799 N N . ILE A 1 101 ? -20.562 1.226 -7.120 1.00 89.88 101 ILE A N 1
ATOM 800 C CA . ILE A 1 101 ? -19.516 1.495 -6.135 1.00 89.88 101 ILE A CA 1
ATOM 801 C C . ILE A 1 101 ? -19.353 3.002 -6.012 1.00 89.88 101 ILE A C 1
ATOM 803 O O . ILE A 1 101 ? -19.483 3.731 -7.001 1.00 89.88 101 ILE A O 1
ATOM 807 N N . SER A 1 102 ? -19.105 3.492 -4.800 1.00 88.88 102 SER A N 1
ATOM 808 C CA . SER A 1 102 ? -18.781 4.903 -4.634 1.00 88.88 102 SER A CA 1
ATOM 809 C C . SER A 1 102 ? -17.311 5.150 -4.968 1.00 88.88 102 SER A C 1
ATOM 811 O O . SER A 1 102 ? -16.451 4.317 -4.672 1.00 88.88 102 SER A O 1
ATOM 813 N N . VAL A 1 103 ? -17.002 6.282 -5.600 1.00 83.44 103 VAL A N 1
ATOM 814 C CA . VAL A 1 103 ? -15.627 6.600 -6.023 1.00 83.44 103 VAL A CA 1
ATOM 815 C C . VAL A 1 103 ? -14.630 6.544 -4.858 1.00 83.44 103 VAL A C 1
ATOM 817 O O . VAL A 1 103 ? -13.578 5.928 -5.034 1.00 83.44 103 VAL A O 1
ATOM 820 N N . PRO A 1 104 ? -14.936 7.069 -3.653 1.00 84.56 104 PRO A N 1
ATOM 821 C CA . PRO A 1 104 ? -14.049 6.906 -2.501 1.00 84.56 104 PRO A CA 1
ATOM 822 C C . PRO A 1 104 ? -13.766 5.439 -2.135 1.00 84.56 104 PRO A C 1
ATOM 824 O O . PRO A 1 104 ? -12.620 5.094 -1.846 1.00 84.56 104 PRO A O 1
ATOM 827 N N . HIS A 1 105 ? -14.771 4.554 -2.190 1.00 89.19 105 HIS A N 1
ATOM 828 C CA . HIS A 1 105 ? -14.565 3.127 -1.912 1.00 89.19 105 HIS A CA 1
ATOM 829 C C . HIS A 1 105 ? -13.772 2.431 -3.015 1.00 89.19 105 HIS A C 1
ATOM 831 O O . HIS A 1 105 ? -12.963 1.562 -2.704 1.00 89.19 105 HIS A O 1
ATOM 837 N N . LEU A 1 106 ? -13.934 2.834 -4.279 1.00 85.56 106 LEU A N 1
ATOM 838 C CA . LEU A 1 106 ? -13.174 2.267 -5.394 1.00 85.56 106 LEU A CA 1
ATOM 839 C C . LEU A 1 106 ? -11.659 2.350 -5.150 1.00 85.56 106 LEU A C 1
ATOM 841 O O . LEU A 1 106 ? -10.944 1.374 -5.365 1.00 85.56 106 LEU A O 1
ATOM 845 N N . PHE A 1 107 ? -11.167 3.482 -4.639 1.00 80.62 107 PHE A N 1
ATOM 846 C CA . PHE A 1 107 ? -9.747 3.633 -4.307 1.00 80.62 107 PHE A CA 1
ATOM 847 C C . PHE A 1 107 ? -9.280 2.673 -3.219 1.00 80.62 107 PHE A C 1
ATOM 849 O O . PHE A 1 107 ? -8.129 2.238 -3.235 1.00 80.62 107 PHE A O 1
ATOM 856 N N . LYS A 1 108 ? -10.161 2.361 -2.274 1.00 88.56 108 LYS A N 1
ATOM 857 C CA . LYS A 1 108 ? -9.876 1.554 -1.085 1.00 88.56 108 LYS A CA 1
ATOM 858 C C . LYS A 1 108 ? -10.114 0.063 -1.328 1.00 88.56 108 LYS A C 1
ATOM 860 O O . LYS A 1 108 ? -9.612 -0.769 -0.579 1.00 88.56 108 LYS A O 1
ATOM 865 N N . PHE A 1 109 ? -10.818 -0.279 -2.405 1.00 88.94 109 PHE A N 1
ATOM 866 C CA . PHE A 1 109 ? -11.136 -1.652 -2.776 1.00 88.94 109 PHE A CA 1
ATOM 867 C C . PHE A 1 109 ? -9.886 -2.494 -3.068 1.00 88.94 109 PHE A C 1
ATOM 869 O O . PHE A 1 109 ? -9.824 -3.660 -2.687 1.00 88.94 109 PHE A O 1
ATOM 876 N N . GLY A 1 110 ? -8.854 -1.898 -3.679 1.00 87.50 110 GLY A N 1
ATOM 877 C CA . GLY A 1 110 ? -7.567 -2.575 -3.879 1.00 87.50 110 GLY A CA 1
ATOM 878 C C . GLY A 1 110 ? -6.908 -2.967 -2.552 1.00 87.50 110 GLY A C 1
ATOM 879 O O . GLY A 1 110 ? -6.490 -4.108 -2.386 1.00 87.50 110 GLY A O 1
ATOM 880 N N . SER A 1 111 ? -6.891 -2.052 -1.578 1.00 92.00 111 SER A N 1
ATOM 881 C CA . SER A 1 111 ? -6.371 -2.314 -0.230 1.00 92.00 111 SER A CA 1
ATOM 882 C C . SER A 1 111 ? -7.165 -3.418 0.468 1.00 92.00 111 SER A C 1
ATOM 884 O O . SER A 1 111 ? -6.567 -4.353 0.993 1.00 92.00 111 SER A O 1
ATOM 886 N N . TYR A 1 112 ? -8.500 -3.366 0.397 1.00 95.12 112 TYR A N 1
ATOM 887 C CA . TYR A 1 112 ? -9.361 -4.443 0.890 1.00 95.12 112 TYR A CA 1
ATOM 888 C C . TYR A 1 112 ? -9.007 -5.796 0.248 1.00 95.12 112 TYR A C 1
ATOM 890 O O . TYR A 1 112 ? -8.843 -6.780 0.963 1.00 95.12 112 TYR A O 1
ATOM 898 N N . SER A 1 113 ? -8.835 -5.844 -1.077 1.00 92.50 113 SER A N 1
ATOM 899 C CA . SER A 1 113 ? -8.565 -7.091 -1.809 1.00 92.50 113 SER A CA 1
ATOM 900 C C . SER A 1 113 ? -7.234 -7.722 -1.385 1.00 92.50 113 SER A C 1
ATOM 902 O O . SER A 1 113 ? -7.166 -8.921 -1.123 1.00 92.50 113 SER A O 1
ATOM 904 N N . TYR A 1 114 ? -6.183 -6.909 -1.226 1.00 94.31 114 TYR A N 1
ATOM 905 C CA . TYR A 1 114 ? -4.889 -7.379 -0.720 1.00 94.31 114 TYR A CA 1
ATOM 906 C C . TYR A 1 114 ? -4.966 -7.869 0.731 1.00 94.31 114 TYR A C 1
ATOM 908 O O . TYR A 1 114 ? -4.331 -8.866 1.078 1.00 94.31 114 TYR A O 1
ATOM 916 N N . ILE A 1 115 ? -5.742 -7.187 1.581 1.00 97.31 115 ILE A N 1
ATOM 917 C CA . ILE A 1 115 ? -5.979 -7.619 2.964 1.00 97.31 115 ILE A CA 1
ATOM 918 C C . ILE A 1 115 ? -6.707 -8.961 2.975 1.00 97.31 115 ILE A C 1
ATOM 920 O O . ILE A 1 115 ? -6.290 -9.864 3.692 1.00 97.31 115 ILE A O 1
ATOM 924 N N . GLU A 1 116 ? -7.758 -9.122 2.171 1.00 96.19 116 GLU A N 1
ATOM 925 C CA . GLU A 1 116 ? -8.519 -10.369 2.085 1.00 96.19 116 GLU A CA 1
ATOM 926 C C . GLU A 1 116 ? -7.623 -11.548 1.659 1.00 96.19 116 GLU A C 1
ATOM 928 O O . GLU A 1 116 ? -7.676 -12.622 2.264 1.00 96.19 116 GLU A O 1
ATOM 933 N N . GLU A 1 117 ? -6.742 -11.346 0.675 1.00 96.06 117 GLU A N 1
ATOM 934 C CA . GLU A 1 117 ? -5.740 -12.342 0.277 1.00 96.06 117 GLU A CA 1
ATOM 935 C C . GLU A 1 117 ? -4.750 -12.645 1.412 1.00 96.06 117 GLU A C 1
ATOM 937 O O . GLU A 1 117 ? -4.488 -13.812 1.717 1.00 96.06 117 GLU A O 1
ATOM 942 N N . GLY A 1 118 ? -4.263 -11.613 2.107 1.00 98.00 118 GLY A N 1
ATOM 943 C CA . GLY A 1 118 ? -3.410 -11.760 3.286 1.00 98.00 118 GLY A CA 1
ATOM 944 C C . GLY A 1 118 ? -4.064 -12.592 4.392 1.00 98.00 118 GLY A C 1
ATOM 945 O O . GLY A 1 118 ? -3.442 -13.514 4.920 1.00 98.00 118 GLY A O 1
ATOM 946 N N . LEU A 1 119 ? -5.339 -12.330 4.697 1.00 98.19 119 LEU A N 1
ATOM 947 C CA . LEU A 1 119 ? -6.123 -13.090 5.676 1.00 98.19 119 LEU A CA 1
ATOM 948 C C . LEU A 1 119 ? -6.329 -14.547 5.240 1.00 98.19 119 LEU A C 1
ATOM 950 O O . LEU A 1 119 ? -6.323 -15.455 6.077 1.00 98.19 119 LEU A O 1
ATOM 954 N N . LYS A 1 120 ? -6.493 -14.800 3.935 1.00 97.25 120 LYS A N 1
ATOM 955 C CA . LYS A 1 120 ? -6.578 -16.159 3.381 1.00 97.25 120 LYS A CA 1
ATOM 956 C C . LYS A 1 120 ? -5.272 -16.919 3.598 1.00 97.25 120 LYS A C 1
ATOM 958 O O . LYS A 1 120 ? -5.303 -17.999 4.189 1.00 97.25 120 LYS A O 1
ATOM 963 N N . VAL A 1 121 ? -4.144 -16.330 3.201 1.00 97.38 121 VAL A N 1
ATOM 964 C CA . VAL A 1 121 ? -2.806 -16.937 3.317 1.00 97.38 121 VAL A CA 1
ATOM 965 C C . VAL A 1 121 ? -2.394 -17.147 4.777 1.00 97.38 121 VAL A C 1
ATOM 967 O O . VAL A 1 121 ? -1.820 -18.184 5.100 1.00 97.38 121 VAL A O 1
ATOM 970 N N . ALA A 1 122 ? -2.743 -16.222 5.675 1.00 97.19 122 ALA A N 1
ATOM 971 C CA . ALA A 1 122 ? -2.489 -16.352 7.112 1.00 97.19 122 ALA A CA 1
ATOM 972 C C . ALA A 1 122 ? -3.458 -17.312 7.835 1.00 97.19 122 ALA A C 1
ATOM 974 O O . ALA A 1 122 ? -3.296 -17.577 9.022 1.00 97.19 122 ALA A O 1
ATOM 975 N N . GLY A 1 123 ? -4.486 -17.832 7.152 1.00 97.38 123 GLY A N 1
ATOM 976 C CA . GLY A 1 123 ? -5.494 -18.706 7.763 1.00 97.38 123 GLY A CA 1
ATOM 977 C C . GLY A 1 123 ? -6.494 -17.992 8.685 1.00 97.38 123 GLY A C 1
ATOM 978 O O . GLY A 1 123 ? -7.270 -18.659 9.366 1.00 97.38 123 GLY A O 1
ATOM 979 N N . LEU A 1 124 ? -6.522 -16.657 8.674 1.00 97.12 124 LEU A N 1
ATOM 980 C CA . LEU A 1 124 ? -7.372 -15.811 9.521 1.00 97.12 124 LEU A CA 1
ATOM 981 C C . LEU A 1 124 ? -8.797 -15.613 8.969 1.00 97.12 124 LEU A C 1
ATOM 983 O O . LEU A 1 124 ? -9.686 -15.176 9.688 1.00 97.12 124 LEU A O 1
ATOM 987 N N . HIS A 1 125 ? -9.051 -15.989 7.713 1.00 94.75 125 HIS A N 1
ATOM 988 C CA . HIS A 1 125 ? -10.358 -15.857 7.046 1.00 94.75 125 HIS A CA 1
ATOM 989 C C . HIS A 1 125 ? -11.488 -16.744 7.616 1.00 94.75 125 HIS A C 1
ATOM 991 O O . HIS A 1 125 ? -12.637 -16.607 7.205 1.00 94.75 125 HIS A O 1
ATOM 997 N N . LYS A 1 126 ? -11.181 -17.698 8.507 1.00 90.88 126 LYS A N 1
ATOM 998 C CA . LYS A 1 126 ? -12.157 -18.676 9.032 1.00 90.88 126 LYS A CA 1
ATOM 999 C C . LYS A 1 126 ? -12.934 -18.191 10.256 1.00 90.88 126 LYS A C 1
ATOM 1001 O O . LYS A 1 126 ? -13.876 -18.859 10.675 1.00 90.88 126 LYS A O 1
ATOM 1006 N N . GLY A 1 127 ? -12.521 -17.082 10.855 1.00 93.62 127 GLY A N 1
ATOM 1007 C CA . GLY A 1 127 ? -13.115 -16.546 12.071 1.00 93.62 127 GLY A CA 1
ATOM 1008 C C . GLY A 1 127 ? -13.221 -15.033 12.013 1.00 93.62 127 GLY A C 1
ATOM 1009 O O . GLY A 1 127 ? -12.782 -14.399 11.056 1.00 93.62 127 GLY A O 1
ATOM 1010 N N . LYS A 1 128 ? -13.811 -14.463 13.063 1.00 97.56 128 LYS A N 1
ATOM 1011 C CA . LYS A 1 128 ? -13.806 -13.017 13.240 1.00 97.56 128 LYS A CA 1
ATOM 1012 C C . LYS A 1 128 ? -12.485 -12.571 13.853 1.00 97.56 128 LYS A C 1
ATOM 1014 O O . LYS A 1 128 ? -12.019 -13.196 14.802 1.00 97.56 128 LYS A O 1
ATOM 1019 N N . ILE A 1 129 ? -11.927 -11.484 13.338 1.00 98.38 129 ILE A N 1
ATOM 1020 C CA . ILE A 1 129 ? -10.617 -10.969 13.750 1.00 98.38 129 ILE A CA 1
ATOM 1021 C C . ILE A 1 129 ? -10.712 -9.643 14.496 1.00 98.38 129 ILE A C 1
ATOM 1023 O O . ILE A 1 129 ? -11.647 -8.860 14.300 1.00 98.38 129 ILE A O 1
ATOM 1027 N N . HIS A 1 130 ? -9.712 -9.357 15.321 1.00 98.31 130 HIS A N 1
ATOM 1028 C CA . HIS A 1 130 ? -9.536 -8.037 15.915 1.00 98.31 130 HIS A CA 1
ATOM 1029 C C . HIS A 1 130 ? -8.629 -7.184 15.031 1.00 98.31 130 HIS A C 1
ATOM 1031 O O . HIS A 1 130 ? -7.475 -7.539 14.795 1.00 98.31 130 HIS A O 1
ATOM 1037 N N . CYS A 1 131 ? -9.157 -6.058 14.551 1.00 98.62 131 CYS A N 1
ATOM 1038 C CA . CYS A 1 131 ? -8.455 -5.163 13.639 1.00 98.62 131 CYS A CA 1
ATOM 1039 C C . CYS A 1 131 ? -8.105 -3.838 14.321 1.00 98.62 131 CYS A C 1
ATOM 1041 O O . CYS A 1 131 ? -8.968 -3.249 14.969 1.00 98.62 131 CYS A O 1
ATOM 1043 N N . ALA A 1 132 ? -6.886 -3.345 14.117 1.00 98.50 132 ALA A N 1
ATOM 1044 C CA . ALA A 1 132 ? -6.520 -1.955 14.372 1.00 98.50 132 ALA A CA 1
ATOM 1045 C C . ALA A 1 132 ? -6.141 -1.252 13.066 1.00 98.50 132 ALA A C 1
ATOM 1047 O O . ALA A 1 132 ? -5.572 -1.869 12.169 1.00 98.50 132 ALA A O 1
ATOM 1048 N N . GLU A 1 133 ? -6.417 0.040 12.957 1.00 98.44 133 GLU A N 1
ATOM 1049 C CA . GLU A 1 133 ? -5.999 0.871 11.831 1.00 98.44 133 GLU A CA 1
ATOM 1050 C C . GLU A 1 133 ? -5.383 2.170 12.351 1.00 98.44 133 GLU A C 1
ATOM 1052 O O . GLU A 1 133 ? -5.919 2.804 13.256 1.00 98.44 133 GLU A O 1
ATOM 1057 N N . ILE A 1 134 ? -4.218 2.531 11.812 1.00 97.75 134 ILE A N 1
ATOM 1058 C CA . ILE A 1 134 ? -3.512 3.769 12.154 1.00 97.75 134 ILE A CA 1
ATOM 1059 C C . ILE A 1 134 ? -3.730 4.759 11.014 1.00 97.75 134 ILE A C 1
ATOM 1061 O O . ILE A 1 134 ? -3.255 4.531 9.897 1.00 97.75 134 ILE A O 1
ATOM 1065 N N . GLY A 1 135 ? -4.400 5.873 11.298 1.00 94.69 135 GLY A N 1
ATOM 1066 C CA . GLY A 1 135 ? -4.747 6.874 10.294 1.00 94.69 135 GLY A CA 1
ATOM 1067 C C . GLY A 1 135 ? -5.826 6.388 9.323 1.00 94.69 135 GLY A C 1
ATOM 1068 O O . GLY A 1 135 ? -5.610 6.437 8.110 1.00 94.69 135 GLY A O 1
ATOM 1069 N N . ALA A 1 136 ? -6.949 5.870 9.834 1.00 94.25 136 ALA A N 1
ATOM 1070 C CA . ALA A 1 136 ? -8.022 5.291 9.021 1.00 94.25 136 ALA A CA 1
ATOM 1071 C C . ALA A 1 136 ? -8.775 6.315 8.151 1.00 94.25 136 ALA A C 1
ATOM 1073 O O . ALA A 1 136 ? -9.494 5.950 7.207 1.00 94.25 136 ALA A O 1
ATOM 1074 N N . GLY A 1 137 ? -8.658 7.605 8.474 1.00 92.69 137 GLY A N 1
ATOM 1075 C CA . GLY A 1 137 ? -9.407 8.678 7.842 1.00 92.69 137 GLY A CA 1
ATOM 1076 C C . GLY A 1 137 ? -10.884 8.612 8.220 1.00 92.69 137 GLY A C 1
ATOM 1077 O O . GLY A 1 137 ? -11.299 9.183 9.217 1.00 92.69 137 GLY A O 1
ATOM 1078 N N . TRP A 1 138 ? -11.697 7.952 7.395 1.00 93.31 138 TRP A N 1
ATOM 1079 C CA . TRP A 1 138 ? -13.133 7.767 7.648 1.00 93.31 138 TRP A CA 1
ATOM 1080 C C . TRP A 1 138 ? -13.545 6.295 7.812 1.00 93.31 138 TRP A C 1
ATOM 1082 O O . TRP A 1 138 ? -14.732 6.008 7.927 1.00 93.31 138 TRP A O 1
ATOM 1092 N N . GLY A 1 139 ? -12.595 5.351 7.823 1.00 94.94 139 GLY A N 1
ATOM 1093 C CA . GLY A 1 139 ? -12.895 3.928 8.035 1.00 94.94 139 GLY A CA 1
ATOM 1094 C C . GLY A 1 139 ? -13.394 3.198 6.782 1.00 94.94 139 GLY A C 1
ATOM 1095 O O . GLY A 1 139 ? -14.269 2.335 6.841 1.00 94.94 139 GLY A O 1
ATOM 1096 N N . ALA A 1 140 ? -12.858 3.542 5.610 1.00 94.25 140 ALA A N 1
ATOM 1097 C CA . ALA A 1 140 ? -13.275 2.940 4.344 1.00 94.25 140 ALA A CA 1
ATOM 1098 C C . ALA A 1 140 ? -13.021 1.433 4.284 1.00 94.25 140 ALA A C 1
ATOM 1100 O O . ALA A 1 140 ? -13.924 0.651 3.982 1.00 94.25 140 ALA A O 1
ATOM 1101 N N . VAL A 1 141 ? -11.781 1.034 4.574 1.00 96.12 141 VAL A N 1
ATOM 1102 C CA . VAL A 1 141 ? -11.340 -0.360 4.506 1.00 96.12 141 VAL A CA 1
ATOM 1103 C C . VAL A 1 141 ? -12.042 -1.182 5.579 1.00 96.12 141 VAL A C 1
ATOM 1105 O O . VAL A 1 141 ? -12.612 -2.227 5.270 1.00 96.12 141 VAL A O 1
ATOM 1108 N N . SER A 1 142 ? -12.092 -0.672 6.810 1.00 97.00 142 SER A N 1
ATOM 1109 C CA . SER A 1 142 ? -12.807 -1.317 7.910 1.00 97.00 142 SER A CA 1
ATOM 1110 C C . SER A 1 142 ? -14.289 -1.512 7.607 1.00 97.00 142 SER A C 1
ATOM 1112 O O . SER A 1 142 ? -14.802 -2.604 7.825 1.00 97.00 142 SER A O 1
ATOM 1114 N N . SER A 1 143 ? -14.962 -0.536 6.994 1.00 97.06 143 SER A N 1
ATOM 1115 C CA . SER A 1 143 ? -16.365 -0.698 6.600 1.00 97.06 143 SER A CA 1
ATOM 1116 C C . SER A 1 143 ? -16.597 -1.839 5.599 1.00 97.06 143 SER A C 1
ATOM 1118 O O . SER A 1 143 ? -17.587 -2.558 5.717 1.00 97.06 143 SER A O 1
ATOM 1120 N N . MET A 1 144 ? -15.663 -2.069 4.667 1.00 96.44 144 MET A N 1
ATOM 1121 C CA . MET A 1 144 ? -15.717 -3.213 3.748 1.00 96.44 144 MET A CA 1
ATOM 1122 C C . MET A 1 144 ? -15.434 -4.540 4.469 1.00 96.44 144 MET A C 1
ATOM 1124 O O . MET A 1 144 ? -16.068 -5.548 4.169 1.00 96.44 144 MET A O 1
ATOM 1128 N N . LEU A 1 145 ? -14.535 -4.555 5.459 1.00 97.31 145 LEU A N 1
ATOM 1129 C CA . LEU A 1 145 ? -14.299 -5.736 6.301 1.00 97.31 145 LEU A CA 1
ATOM 1130 C C . LEU A 1 145 ? -15.524 -6.076 7.177 1.00 97.31 145 LEU A C 1
ATOM 1132 O O . LEU A 1 145 ? -15.824 -7.253 7.385 1.00 97.31 145 LEU A O 1
ATOM 1136 N N . ILE A 1 146 ? -16.256 -5.067 7.664 1.00 96.94 146 ILE A N 1
ATOM 1137 C CA . ILE A 1 146 ? -17.483 -5.240 8.461 1.00 96.94 146 ILE A CA 1
ATOM 1138 C C . ILE A 1 146 ? -18.623 -5.792 7.604 1.00 96.94 146 ILE A C 1
ATOM 1140 O O . ILE A 1 146 ? -19.268 -6.748 8.025 1.00 96.94 146 ILE A O 1
ATOM 1144 N N . ASP A 1 147 ? -18.830 -5.263 6.393 1.00 94.69 147 ASP A N 1
ATOM 1145 C CA . ASP A 1 147 ? -19.830 -5.782 5.443 1.00 94.69 147 ASP A CA 1
ATOM 1146 C C . ASP A 1 147 ? -19.651 -7.275 5.164 1.00 94.69 147 ASP A C 1
ATOM 1148 O O . ASP A 1 147 ? -20.622 -8.012 5.013 1.00 94.69 147 ASP A O 1
ATOM 1152 N N . GLN A 1 148 ? -18.398 -7.723 5.093 1.00 95.06 148 GLN A N 1
ATOM 1153 C CA . GLN A 1 148 ? -18.059 -9.126 4.860 1.00 95.06 148 GLN A CA 1
ATOM 1154 C C . GLN A 1 148 ? -18.041 -9.955 6.153 1.00 95.06 148 GLN A C 1
ATOM 1156 O O . GLN A 1 148 ? -17.637 -11.115 6.140 1.00 95.06 148 GLN A O 1
ATOM 1161 N N . ASN A 1 149 ? -18.492 -9.376 7.272 1.00 95.94 149 ASN A N 1
ATOM 1162 C CA . ASN A 1 149 ? -18.579 -10.005 8.588 1.00 95.94 149 ASN A CA 1
ATOM 1163 C C . ASN A 1 149 ? -17.234 -10.577 9.086 1.00 95.94 149 ASN A C 1
ATOM 1165 O O . ASN A 1 149 ? -17.202 -11.567 9.819 1.00 95.94 149 ASN A O 1
ATOM 1169 N N . ILE A 1 150 ? -16.122 -9.944 8.693 1.00 97.44 150 ILE A N 1
ATOM 1170 C CA . ILE A 1 150 ? -14.759 -10.388 9.020 1.00 97.44 150 ILE A CA 1
ATOM 1171 C C . ILE A 1 150 ? -14.347 -9.917 10.423 1.00 97.44 150 ILE A C 1
ATOM 1173 O O . ILE A 1 150 ? -13.581 -10.593 11.103 1.00 97.44 150 ILE A O 1
ATOM 1177 N N . LEU A 1 151 ? -14.844 -8.771 10.895 1.00 98.19 151 LEU A N 1
ATOM 1178 C CA . LEU A 1 151 ? -14.371 -8.170 12.146 1.00 98.19 151 LEU A CA 1
ATOM 1179 C C . LEU A 1 151 ? -15.164 -8.627 13.381 1.00 98.19 151 LEU A C 1
ATOM 1181 O O . LEU A 1 151 ? -16.396 -8.678 13.381 1.00 98.19 151 LEU A O 1
ATOM 1185 N N . ALA A 1 152 ? -14.435 -8.915 14.461 1.00 97.88 152 ALA A N 1
ATOM 1186 C CA . ALA A 1 152 ? -14.949 -9.050 15.826 1.00 97.88 152 ALA A CA 1
ATOM 1187 C C . ALA A 1 152 ? -14.926 -7.709 16.568 1.00 97.88 152 ALA A C 1
ATOM 1189 O O . ALA A 1 152 ? -15.815 -7.428 17.365 1.00 97.88 152 ALA A O 1
ATOM 1190 N N . SER A 1 153 ? -13.892 -6.903 16.325 1.00 98.00 153 SER A N 1
ATOM 1191 C CA . SER A 1 153 ? -13.775 -5.529 16.812 1.00 98.00 153 SER A CA 1
ATOM 1192 C C . SER A 1 153 ? -12.858 -4.735 15.887 1.00 98.00 153 SER A C 1
ATOM 1194 O O . SER A 1 153 ? -11.977 -5.305 15.236 1.00 98.00 153 SER A O 1
ATOM 1196 N N . TYR A 1 154 ? -13.029 -3.422 15.888 1.00 98.50 154 TYR A N 1
ATOM 1197 C CA . TYR A 1 154 ? -12.234 -2.460 15.150 1.00 98.50 154 TYR A CA 1
ATOM 1198 C C . TYR A 1 154 ? -11.728 -1.362 16.087 1.00 98.50 154 TYR A C 1
ATOM 1200 O O . TYR A 1 154 ? -12.496 -0.792 16.865 1.00 98.50 154 TYR A O 1
ATOM 1208 N N . THR A 1 155 ? -10.435 -1.074 16.009 1.00 98.19 155 THR A N 1
ATOM 1209 C CA . THR A 1 155 ? -9.778 0.004 16.742 1.00 98.19 155 THR A CA 1
ATOM 1210 C C . THR A 1 155 ? -9.210 1.009 15.748 1.00 98.19 155 THR A C 1
ATOM 1212 O O . THR A 1 155 ? -8.379 0.643 14.922 1.00 98.19 155 THR A O 1
ATOM 1215 N N . ASP A 1 156 ? -9.637 2.264 15.835 1.00 97.94 156 ASP A N 1
ATOM 1216 C CA . ASP A 1 156 ? -9.134 3.359 15.001 1.00 97.94 156 ASP A CA 1
ATOM 1217 C C . ASP A 1 156 ? -8.244 4.278 15.838 1.00 97.94 156 ASP A C 1
ATOM 1219 O O . ASP A 1 156 ? -8.666 4.775 16.886 1.00 97.94 156 ASP A O 1
ATOM 1223 N N . ILE A 1 157 ? -7.005 4.468 15.389 1.00 97.56 157 ILE A N 1
ATOM 1224 C CA . ILE A 1 157 ? -6.022 5.355 16.005 1.00 97.56 157 ILE A CA 1
ATOM 1225 C C . ILE A 1 157 ? -5.697 6.453 14.995 1.00 97.56 157 ILE A C 1
ATOM 1227 O O . ILE A 1 157 ? -4.890 6.258 14.082 1.00 97.56 157 ILE A O 1
ATOM 1231 N N . ASP A 1 158 ? -6.302 7.623 15.164 1.00 95.94 158 ASP A N 1
ATOM 1232 C CA . ASP A 1 158 ? -6.170 8.730 14.215 1.00 95.94 158 ASP A CA 1
ATOM 1233 C C . ASP A 1 158 ? -6.162 10.078 14.939 1.00 95.94 158 ASP A C 1
ATOM 1235 O O . ASP A 1 158 ? -6.528 10.198 16.109 1.00 95.94 158 ASP A O 1
ATOM 1239 N N . LEU A 1 159 ? -5.737 11.122 14.233 1.00 92.62 159 LEU A N 1
ATOM 1240 C CA . LEU A 1 159 ? -5.889 12.496 14.677 1.00 92.62 159 LEU A CA 1
ATOM 1241 C C . LEU A 1 159 ? -7.358 12.786 14.982 1.00 92.62 159 LEU A C 1
ATOM 1243 O O . LEU A 1 159 ? -8.264 12.315 14.292 1.00 92.62 159 LEU A O 1
ATOM 1247 N N . PHE A 1 160 ? -7.579 13.629 15.987 1.00 90.12 160 PHE A N 1
ATOM 1248 C CA . PHE A 1 160 ? -8.908 14.037 16.432 1.00 90.12 160 PHE A CA 1
ATOM 1249 C C . PHE A 1 160 ? -9.831 14.419 15.266 1.00 90.12 160 PHE A C 1
ATOM 1251 O O . PHE A 1 160 ? -10.981 13.986 15.195 1.00 90.12 160 PHE A O 1
ATOM 1258 N N . GLU A 1 161 ? -9.331 15.207 14.315 1.00 87.06 161 GLU A N 1
ATOM 1259 C CA . GLU A 1 161 ? -10.149 15.713 13.224 1.00 87.06 161 GLU A CA 1
ATOM 1260 C C . GLU A 1 161 ? -10.588 14.623 12.242 1.00 87.06 161 GLU A C 1
ATOM 1262 O O . GLU A 1 161 ? -11.617 14.794 11.591 1.00 87.06 161 GLU A O 1
ATOM 1267 N N . ASN A 1 162 ? -9.840 13.523 12.141 1.00 90.31 162 ASN A N 1
ATOM 1268 C CA . ASN A 1 162 ? -10.200 12.365 11.329 1.00 90.31 162 ASN A CA 1
ATOM 1269 C C . ASN A 1 162 ? -11.044 11.361 12.121 1.00 90.31 162 ASN A C 1
ATOM 1271 O O . ASN A 1 162 ? -12.032 10.872 11.581 1.00 90.31 162 ASN A O 1
ATOM 1275 N N . LEU A 1 163 ? -10.774 11.156 13.418 1.00 93.50 163 LEU A N 1
ATOM 1276 C CA . LEU A 1 163 ? -11.629 10.324 14.276 1.00 93.50 163 LEU A CA 1
ATOM 1277 C C . LEU A 1 163 ? -13.083 10.791 14.264 1.00 93.50 163 LEU A C 1
ATOM 1279 O O . LEU A 1 163 ? -13.983 9.963 14.276 1.00 93.50 163 LEU A O 1
ATOM 1283 N N . LYS A 1 164 ? -13.342 12.102 14.178 1.00 91.81 164 LYS A N 1
ATOM 1284 C CA . LYS A 1 164 ? -14.713 12.609 14.009 1.00 91.81 164 LYS A CA 1
ATOM 1285 C C . LYS A 1 164 ? -15.372 12.110 12.720 1.00 91.81 164 LYS A C 1
ATOM 1287 O O . LYS A 1 164 ? -16.543 11.740 12.748 1.00 91.81 164 LYS A O 1
ATOM 1292 N N . ASN A 1 165 ? -14.631 12.075 11.609 1.00 91.12 165 ASN A N 1
ATOM 1293 C CA . ASN A 1 165 ? -15.135 11.558 10.335 1.00 91.12 165 ASN A CA 1
ATOM 1294 C C . ASN A 1 165 ? -15.392 10.052 10.419 1.00 91.12 165 ASN A C 1
ATOM 1296 O O . ASN A 1 165 ? -16.456 9.601 10.002 1.00 91.12 165 ASN A O 1
ATOM 1300 N N . ALA A 1 166 ? -14.443 9.286 10.964 1.00 94.81 166 ALA A N 1
ATOM 1301 C CA . ALA A 1 166 ? -14.582 7.844 11.133 1.00 94.81 166 ALA A CA 1
ATOM 1302 C C . ALA A 1 166 ? -15.734 7.493 12.080 1.00 94.81 166 ALA A C 1
ATOM 1304 O O . ALA A 1 166 ? -16.585 6.679 11.731 1.00 94.81 166 ALA A O 1
ATOM 1305 N N . ALA A 1 167 ? -15.820 8.155 13.234 1.00 95.44 167 ALA A N 1
ATOM 1306 C CA . ALA A 1 167 ? -16.884 7.948 14.204 1.00 95.44 167 ALA A CA 1
ATOM 1307 C C . ALA A 1 167 ? -18.256 8.258 13.605 1.00 95.44 167 ALA A C 1
ATOM 1309 O O . ALA A 1 167 ? -19.141 7.409 13.678 1.00 95.44 167 ALA A O 1
ATOM 1310 N N . PHE A 1 168 ? -18.421 9.410 12.945 1.00 94.12 168 PHE A N 1
ATOM 1311 C CA . PHE A 1 168 ? -19.660 9.730 12.235 1.00 94.12 168 PHE A CA 1
ATOM 1312 C C . PHE A 1 168 ? -19.980 8.676 11.169 1.00 94.12 168 PHE A C 1
ATOM 1314 O O . PHE A 1 168 ? -21.057 8.092 11.181 1.00 94.12 168 PHE A O 1
ATOM 1321 N N . TYR A 1 169 ? -19.036 8.386 10.270 1.00 95.50 169 TYR A N 1
ATOM 1322 C CA . TYR A 1 169 ? -19.264 7.460 9.163 1.00 95.50 169 TYR A CA 1
ATOM 1323 C C . TYR A 1 169 ? -19.668 6.059 9.634 1.00 95.50 169 TYR A C 1
ATOM 1325 O O . TYR A 1 169 ? -20.644 5.489 9.144 1.00 95.50 169 TYR A O 1
ATOM 1333 N N . LEU A 1 170 ? -18.893 5.495 10.563 1.00 96.94 170 LEU A N 1
ATOM 1334 C CA . LEU A 1 170 ? -19.043 4.116 11.010 1.00 96.94 170 LEU A CA 1
ATOM 1335 C C . LEU A 1 170 ? -20.285 3.938 11.883 1.00 96.94 170 LEU A C 1
ATOM 1337 O O . LEU A 1 170 ? -20.985 2.944 11.709 1.00 96.94 170 LEU A O 1
ATOM 1341 N N . THR A 1 171 ? -20.598 4.891 12.766 1.00 95.94 171 THR A N 1
ATOM 1342 C CA . THR A 1 171 ? -21.788 4.787 13.631 1.00 95.94 171 THR A CA 1
ATOM 1343 C C . THR A 1 171 ? -23.090 5.078 12.888 1.00 95.94 171 THR A C 1
ATOM 1345 O O . THR A 1 171 ? -24.084 4.416 13.157 1.00 95.94 171 THR A O 1
ATOM 1348 N N . GLU A 1 172 ? -23.089 5.958 11.883 1.00 95.50 172 GLU A N 1
ATOM 1349 C CA . GLU A 1 172 ? -24.258 6.143 11.007 1.00 95.50 172 GLU A CA 1
ATOM 1350 C C . GLU A 1 172 ? -24.499 4.922 10.112 1.00 95.50 172 GLU A C 1
ATOM 1352 O O . GLU A 1 172 ? -25.637 4.541 9.839 1.00 95.50 172 GLU A O 1
ATOM 1357 N N . ARG A 1 173 ? -23.424 4.289 9.630 1.00 95.12 173 ARG A N 1
ATOM 1358 C CA . ARG A 1 173 ? -23.531 3.107 8.770 1.00 95.12 173 ARG A CA 1
ATOM 1359 C C . ARG A 1 173 ? -23.892 1.840 9.548 1.00 95.12 173 ARG A C 1
ATOM 1361 O O . ARG A 1 173 ? -24.589 0.986 9.006 1.00 95.12 173 ARG A O 1
ATOM 1368 N N . PHE A 1 174 ? -23.405 1.708 10.779 1.00 96.81 174 PHE A N 1
ATOM 1369 C CA . PHE A 1 174 ? -23.584 0.527 11.622 1.00 96.81 174 PHE A CA 1
ATOM 1370 C C . PHE A 1 174 ? -24.110 0.919 13.019 1.00 96.81 174 PHE A C 1
ATOM 1372 O O . PHE A 1 174 ? -23.401 0.734 14.011 1.00 96.81 174 PHE A O 1
ATOM 1379 N N . PRO A 1 175 ? -25.347 1.444 13.115 1.00 96.62 175 PRO A N 1
ATOM 1380 C CA . PRO A 1 175 ? -25.878 2.036 14.349 1.00 96.62 175 PRO A CA 1
ATOM 1381 C C . PRO A 1 175 ? -26.040 1.041 15.506 1.00 96.62 175 PRO A C 1
ATOM 1383 O O . PRO A 1 175 ? -26.045 1.444 16.665 1.00 96.62 175 PRO A O 1
ATOM 1386 N N . ASP A 1 176 ? -26.138 -0.256 15.206 1.00 97.38 176 ASP A N 1
ATOM 1387 C CA . ASP A 1 176 ? -26.318 -1.310 16.210 1.00 97.38 176 ASP A CA 1
ATOM 1388 C C . ASP A 1 176 ? -24.997 -1.788 16.842 1.00 97.38 176 ASP A C 1
ATOM 1390 O O . ASP A 1 176 ? -25.007 -2.584 17.785 1.00 97.38 176 ASP A O 1
ATOM 1394 N N . LEU A 1 177 ? -23.843 -1.353 16.320 1.00 97.44 177 LEU A N 1
ATOM 1395 C CA . LEU A 1 177 ? -22.538 -1.773 16.826 1.00 97.44 177 LEU A CA 1
ATOM 1396 C C . LEU A 1 177 ? -22.054 -0.814 17.930 1.00 97.44 177 LEU A C 1
ATOM 1398 O O . LEU A 1 177 ? -21.963 0.393 17.700 1.00 97.44 177 LEU A O 1
ATOM 1402 N N . PRO A 1 178 ? -21.706 -1.325 19.128 1.00 97.31 178 PRO A N 1
ATOM 1403 C CA . PRO A 1 178 ? -21.312 -0.477 20.247 1.00 97.31 178 PRO A CA 1
ATOM 1404 C C . PRO A 1 178 ? -19.964 0.200 19.991 1.00 97.31 178 PRO A C 1
ATOM 1406 O O . PRO A 1 178 ? -19.071 -0.395 19.377 1.00 97.31 178 PRO A O 1
ATOM 1409 N N . TYR A 1 179 ? -19.793 1.406 20.531 1.00 97.12 179 TYR A N 1
ATOM 1410 C CA . TYR A 1 179 ? -18.563 2.188 20.431 1.00 97.12 179 TYR A CA 1
ATOM 1411 C C . TYR A 1 179 ? -17.977 2.562 21.800 1.00 97.12 179 TYR A C 1
ATOM 1413 O O . TYR A 1 179 ? -18.679 2.566 22.811 1.00 97.12 179 TYR A O 1
ATOM 1421 N N . SER A 1 180 ? -16.687 2.893 21.820 1.00 96.25 180 SER A N 1
ATOM 1422 C CA . SER A 1 180 ? -15.974 3.474 22.960 1.00 96.25 180 SER A CA 1
ATOM 1423 C C . SER A 1 180 ? -14.939 4.507 22.493 1.00 96.25 180 SER A C 1
ATOM 1425 O O . SER A 1 180 ? -14.471 4.460 21.351 1.00 96.25 180 SER A O 1
ATOM 1427 N N . LEU A 1 181 ? -14.563 5.424 23.388 1.00 95.56 181 LEU A N 1
ATOM 1428 C CA . LEU A 1 181 ? -13.488 6.397 23.190 1.00 95.56 181 LEU A CA 1
ATOM 1429 C C . LEU A 1 181 ? -12.439 6.237 24.295 1.00 95.56 181 LEU A C 1
ATOM 1431 O O . LEU A 1 181 ? -12.760 6.374 25.473 1.00 95.56 181 LEU A O 1
ATOM 1435 N N . ASN A 1 182 ? -11.187 5.968 23.914 1.00 89.50 182 ASN A N 1
ATOM 1436 C CA . ASN A 1 182 ? -10.043 5.782 24.816 1.00 89.50 182 ASN A CA 1
ATOM 1437 C C . ASN A 1 182 ? -10.279 4.746 25.948 1.00 89.50 182 ASN A C 1
ATOM 1439 O O . ASN A 1 182 ? -9.633 4.810 26.997 1.00 89.50 182 ASN A O 1
ATOM 1443 N N . ASP A 1 183 ? -11.189 3.780 25.762 1.00 88.19 183 ASP A N 1
ATOM 1444 C CA . ASP A 1 183 ? -11.457 2.731 26.755 1.00 88.19 183 ASP A CA 1
ATOM 1445 C C . ASP A 1 183 ? -10.408 1.623 26.682 1.00 88.19 183 ASP A C 1
ATOM 1447 O O . ASP A 1 183 ? -10.477 0.731 25.834 1.00 88.19 183 ASP A O 1
ATOM 1451 N N . SER A 1 184 ? -9.492 1.628 27.651 1.00 79.06 184 SER A N 1
ATOM 1452 C CA . SER A 1 184 ? -8.413 0.641 27.779 1.00 79.06 184 SER A CA 1
ATOM 1453 C C . SER A 1 184 ? -8.856 -0.831 27.738 1.00 79.06 184 SER A C 1
ATOM 1455 O O . SER A 1 184 ? -8.033 -1.695 27.419 1.00 79.06 184 SER A O 1
ATOM 1457 N N . ASN A 1 185 ? -10.124 -1.140 28.047 1.00 76.62 185 ASN A N 1
ATOM 1458 C CA . ASN A 1 185 ? -10.640 -2.509 28.002 1.00 76.62 185 ASN A CA 1
ATOM 1459 C C . ASN A 1 185 ? -10.979 -2.984 26.580 1.00 76.62 185 ASN A C 1
ATOM 1461 O O . ASN A 1 185 ? -10.979 -4.190 26.344 1.00 76.62 185 ASN A O 1
ATOM 1465 N N . ASN A 1 186 ? -11.223 -2.077 25.626 1.00 78.69 186 ASN A N 1
ATOM 1466 C CA . ASN A 1 186 ? -11.553 -2.398 24.230 1.00 78.69 186 ASN A CA 1
ATOM 1467 C C . ASN A 1 186 ? -12.714 -3.396 24.061 1.00 78.69 186 ASN A C 1
ATOM 1469 O O . ASN A 1 186 ? -12.657 -4.296 23.214 1.00 78.69 186 ASN A O 1
ATOM 1473 N N . ASN A 1 187 ? -13.750 -3.264 24.896 1.00 87.50 187 ASN A N 1
ATOM 1474 C CA . ASN A 1 187 ? -14.897 -4.179 24.902 1.00 87.50 187 ASN A CA 1
ATOM 1475 C C . ASN A 1 187 ? -15.966 -3.817 23.861 1.00 87.50 187 ASN A C 1
ATOM 1477 O O . ASN A 1 187 ? -16.826 -4.643 23.555 1.00 87.50 187 ASN A O 1
ATOM 1481 N N . ALA A 1 188 ? -15.931 -2.595 23.327 1.00 95.31 188 ALA A N 1
ATOM 1482 C CA . ALA A 1 188 ? -16.839 -2.171 22.274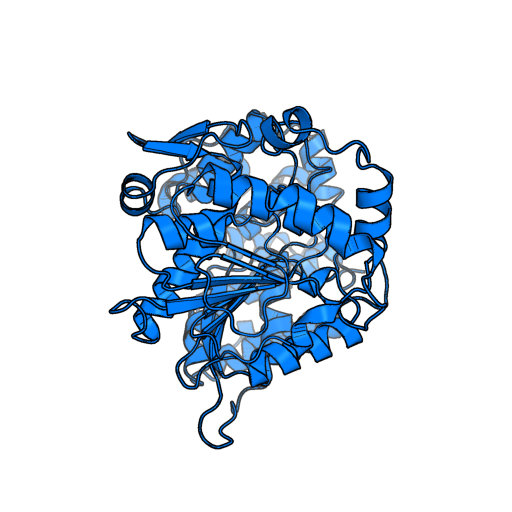 1.00 95.31 188 ALA A CA 1
ATOM 1483 C C . ALA A 1 188 ? -16.431 -2.760 20.916 1.00 95.31 188 ALA A C 1
ATOM 1485 O O . ALA A 1 188 ? -15.297 -3.211 20.716 1.00 95.31 188 ALA A O 1
ATOM 1486 N N . PHE A 1 189 ? -17.358 -2.739 19.957 1.00 97.56 189 PHE A N 1
ATOM 1487 C CA . PHE A 1 189 ? -17.038 -3.133 18.592 1.00 97.56 189 PHE A CA 1
ATOM 1488 C C . PHE A 1 189 ? -16.130 -2.082 17.956 1.00 97.56 189 PHE A C 1
ATOM 1490 O O . PHE A 1 189 ? -15.055 -2.433 17.480 1.00 97.56 189 PHE A O 1
ATOM 1497 N N . PHE A 1 190 ? -16.530 -0.809 17.998 1.00 98.06 190 PHE A N 1
ATOM 1498 C CA . PHE A 1 190 ? -15.703 0.325 17.591 1.00 98.06 190 PHE A CA 1
ATOM 1499 C C . PHE A 1 190 ? -14.952 0.897 18.791 1.00 98.06 190 PHE A C 1
ATOM 1501 O O . PHE A 1 190 ? -15.561 1.217 19.806 1.00 98.06 190 PHE A O 1
ATOM 1508 N N . ASN A 1 191 ? -13.638 1.059 18.683 1.00 97.50 191 ASN A N 1
ATOM 1509 C CA . ASN A 1 191 ? -12.823 1.652 19.739 1.00 97.50 191 ASN A CA 1
ATOM 1510 C C . ASN A 1 191 ? -11.972 2.768 19.133 1.00 97.50 191 ASN A C 1
ATOM 1512 O O . ASN A 1 191 ? -11.039 2.497 18.380 1.00 97.50 191 ASN A O 1
ATOM 1516 N N . PHE A 1 192 ? -12.305 4.017 19.438 1.00 97.38 192 PHE A N 1
ATOM 1517 C CA . PHE A 1 192 ? -11.605 5.186 18.913 1.00 97.38 192 PHE A CA 1
ATOM 1518 C C . PHE A 1 192 ? -10.528 5.629 19.901 1.00 97.38 192 PHE A C 1
ATOM 1520 O O . PHE A 1 192 ? -10.801 5.760 21.095 1.00 97.38 192 PHE A O 1
ATOM 1527 N N . TYR A 1 193 ? -9.312 5.861 19.416 1.00 96.38 193 TYR A N 1
ATOM 1528 C CA . TYR A 1 193 ? -8.180 6.283 20.235 1.00 96.38 193 TYR A CA 1
ATOM 1529 C C . TYR A 1 193 ? -7.497 7.501 19.657 1.00 96.38 193 TYR A C 1
ATOM 1531 O O . TYR A 1 193 ? -7.084 7.509 18.497 1.00 96.38 193 TYR A O 1
ATOM 1539 N N . PHE A 1 194 ? -7.257 8.492 20.513 1.00 95.75 194 PHE A N 1
ATOM 1540 C CA . PHE A 1 194 ? -6.293 9.520 20.158 1.00 95.75 194 PHE A CA 1
ATOM 1541 C C . PHE A 1 194 ? -4.882 8.932 20.116 1.00 95.75 194 PHE A C 1
ATOM 1543 O O . PHE A 1 194 ? -4.558 8.034 20.902 1.00 95.75 194 PHE A O 1
ATOM 1550 N N . PRO A 1 195 ? -3.980 9.489 19.292 1.00 95.19 195 PRO A N 1
ATOM 1551 C CA . PRO A 1 195 ? -2.625 8.975 19.192 1.00 95.19 195 PRO A CA 1
ATOM 1552 C C . PRO A 1 195 ? -1.869 9.018 20.525 1.00 95.19 195 PRO A C 1
ATOM 1554 O O . PRO A 1 195 ? -1.085 8.123 20.821 1.00 95.19 195 PRO A O 1
ATOM 1557 N N . SER A 1 196 ? -2.131 10.019 21.375 1.00 93.81 196 SER A N 1
ATOM 1558 C CA . SER A 1 196 ? -1.529 10.118 22.716 1.00 93.81 196 SER A CA 1
ATOM 1559 C C . SER A 1 196 ? -1.937 8.986 23.657 1.00 93.81 196 SER A C 1
ATOM 1561 O O . SER A 1 196 ? -1.169 8.621 24.554 1.00 93.81 196 SER A O 1
ATOM 1563 N N . GLU A 1 197 ? -3.116 8.412 23.426 1.00 94.44 197 GLU A N 1
ATOM 1564 C CA . GLU A 1 197 ? -3.725 7.381 24.260 1.00 94.44 197 GLU A CA 1
ATOM 1565 C C . GLU A 1 197 ? -3.416 5.970 23.751 1.00 94.44 197 GLU A C 1
ATOM 1567 O O . GLU A 1 197 ? -3.755 4.991 24.412 1.00 94.44 197 GLU A O 1
ATOM 1572 N N . ILE A 1 198 ? -2.701 5.832 22.627 1.00 94.12 198 ILE A N 1
ATOM 1573 C CA . ILE A 1 198 ? -2.363 4.534 22.023 1.00 94.12 198 ILE A CA 1
ATOM 1574 C C . ILE A 1 198 ? -1.626 3.591 22.994 1.00 94.12 198 ILE A C 1
ATOM 1576 O O . ILE A 1 198 ? -1.768 2.372 22.933 1.00 94.12 198 ILE A O 1
ATOM 1580 N N . LYS A 1 199 ? -0.874 4.150 23.951 1.00 91.25 199 LYS A N 1
ATOM 1581 C CA . LYS A 1 199 ? -0.179 3.409 25.021 1.00 91.25 199 LYS A CA 1
ATOM 1582 C C . LYS A 1 199 ? -1.129 2.679 25.982 1.00 91.25 199 LYS A C 1
ATOM 1584 O O . LYS A 1 199 ? -0.681 1.830 26.749 1.00 91.25 199 LYS A O 1
ATOM 1589 N N . HIS A 1 200 ? -2.411 3.042 25.990 1.00 91.19 200 HIS A N 1
ATOM 1590 C CA . HIS A 1 200 ? -3.449 2.419 26.809 1.00 91.19 200 HIS A CA 1
ATOM 1591 C C . HIS A 1 200 ? -4.148 1.260 26.099 1.00 91.19 200 HIS A C 1
ATOM 1593 O O . HIS A 1 200 ? -4.876 0.509 26.749 1.00 91.19 200 HIS A O 1
ATOM 1599 N N . VAL A 1 201 ? -3.888 1.062 24.804 1.00 93.81 201 VAL A N 1
ATOM 1600 C CA . VAL A 1 201 ? -4.337 -0.123 24.078 1.00 93.81 201 VAL A CA 1
ATOM 1601 C C . VAL A 1 201 ? -3.556 -1.327 24.601 1.00 93.81 201 VAL A C 1
ATOM 1603 O O . VAL A 1 201 ? -2.344 -1.393 24.456 1.00 93.81 201 VAL A O 1
ATOM 1606 N N . ARG A 1 202 ? -4.241 -2.276 25.247 1.00 91.75 202 ARG A N 1
ATOM 1607 C CA . ARG A 1 202 ? -3.617 -3.490 25.823 1.00 91.75 202 ARG A CA 1
ATOM 1608 C C . ARG A 1 202 ? -3.824 -4.751 24.989 1.00 91.75 202 ARG A C 1
ATOM 1610 O O . ARG A 1 202 ? -3.310 -5.813 25.326 1.00 91.75 202 ARG A O 1
ATOM 1617 N N . LYS A 1 203 ? -4.652 -4.653 23.955 1.00 93.44 203 LYS A N 1
ATOM 1618 C CA . LYS A 1 203 ? -5.121 -5.784 23.162 1.00 93.44 203 LYS A CA 1
ATOM 1619 C C . LYS A 1 203 ? -4.164 -6.055 22.004 1.00 93.44 203 LYS A C 1
ATOM 1621 O O . LYS A 1 203 ? -3.658 -5.114 21.403 1.00 93.44 203 LYS A O 1
ATOM 1626 N N . ASN A 1 204 ? -3.979 -7.333 21.678 1.00 97.06 204 ASN A N 1
ATOM 1627 C CA . ASN A 1 204 ? -3.310 -7.735 20.446 1.00 97.06 204 ASN A CA 1
ATOM 1628 C C . ASN A 1 204 ? -4.312 -7.850 19.290 1.00 97.06 204 ASN A C 1
ATOM 1630 O O . ASN A 1 204 ? -5.472 -8.210 19.497 1.00 97.06 204 ASN A O 1
ATOM 1634 N N . PHE A 1 205 ? -3.846 -7.592 18.074 1.00 98.19 205 PHE A N 1
ATOM 1635 C CA . PHE A 1 205 ? -4.656 -7.545 16.864 1.00 98.19 205 PHE A CA 1
ATOM 1636 C C . PHE A 1 205 ? -4.192 -8.589 15.856 1.00 98.19 205 PHE A C 1
ATOM 1638 O O . PHE A 1 205 ? -2.996 -8.766 15.640 1.00 98.19 205 PHE A O 1
ATOM 1645 N N . ASP A 1 206 ? -5.141 -9.249 15.204 1.00 98.62 206 ASP A N 1
ATOM 1646 C CA . ASP A 1 206 ? -4.857 -10.200 14.124 1.00 98.62 206 ASP A CA 1
ATOM 1647 C C . ASP A 1 206 ? -4.625 -9.485 12.794 1.00 98.62 206 ASP A C 1
ATOM 1649 O O . ASP A 1 206 ? -4.005 -10.029 11.885 1.00 98.62 206 ASP A O 1
ATOM 1653 N N . LEU A 1 207 ? -5.117 -8.253 12.684 1.00 98.81 207 LEU A N 1
ATOM 1654 C CA . LEU A 1 207 ? -4.883 -7.373 11.556 1.00 98.81 207 LEU A CA 1
ATOM 1655 C C . LEU A 1 207 ? -4.548 -5.980 12.076 1.00 98.81 207 LEU A C 1
ATOM 1657 O O . LEU A 1 207 ? -5.331 -5.378 12.806 1.00 98.81 207 LEU A O 1
ATOM 1661 N N . ILE A 1 208 ? -3.400 -5.450 11.673 1.00 98.81 208 ILE A N 1
ATOM 1662 C CA . ILE A 1 208 ? -3.109 -4.024 11.808 1.00 98.81 208 ILE A CA 1
ATOM 1663 C C . ILE A 1 208 ? -3.008 -3.434 10.406 1.00 98.81 208 ILE A C 1
ATOM 1665 O O . ILE A 1 208 ? -2.379 -4.024 9.531 1.00 98.81 208 ILE A O 1
ATOM 1669 N N . ILE A 1 209 ? -3.643 -2.292 10.172 1.00 98.62 209 ILE A N 1
ATOM 1670 C CA . ILE A 1 209 ? -3.690 -1.620 8.875 1.00 98.62 209 ILE A CA 1
ATOM 1671 C C . ILE A 1 209 ? -2.983 -0.278 8.999 1.00 98.62 209 ILE A C 1
ATOM 1673 O O . ILE A 1 209 ? -3.230 0.498 9.923 1.00 98.62 209 ILE A O 1
ATOM 1677 N N . ASN A 1 210 ? -2.122 0.021 8.035 1.00 97.44 210 ASN A N 1
ATOM 1678 C CA . ASN A 1 210 ? -1.679 1.378 7.804 1.00 97.44 210 ASN A CA 1
ATOM 1679 C C . ASN A 1 210 ? -1.601 1.675 6.306 1.00 97.44 210 ASN A C 1
ATOM 1681 O O . ASN A 1 210 ? -0.780 1.103 5.580 1.00 97.44 210 ASN A O 1
ATOM 1685 N N . GLU A 1 211 ? -2.451 2.597 5.860 1.00 92.56 211 GLU A N 1
ATOM 1686 C CA . GLU A 1 211 ? -2.458 3.097 4.494 1.00 92.56 211 GLU A CA 1
ATOM 1687 C C . GLU A 1 211 ? -2.130 4.592 4.493 1.00 92.56 211 GLU A C 1
ATOM 1689 O O . GLU A 1 211 ? -2.876 5.408 5.025 1.00 92.56 211 GLU A O 1
ATOM 1694 N N . ALA A 1 212 ? -1.040 4.954 3.817 1.00 89.06 212 ALA A N 1
ATOM 1695 C CA . ALA A 1 212 ? -0.607 6.318 3.519 1.00 89.06 212 ALA A CA 1
ATOM 1696 C C . ALA A 1 212 ? -0.177 7.219 4.698 1.00 89.06 212 ALA A C 1
ATOM 1698 O O . ALA A 1 212 ? 0.669 8.090 4.486 1.00 89.06 212 ALA A O 1
ATOM 1699 N N . SER A 1 213 ? -0.702 7.029 5.908 1.00 90.44 213 SER A N 1
ATOM 1700 C CA . SER A 1 213 ? -0.490 7.957 7.025 1.00 90.44 213 SER A CA 1
ATOM 1701 C C . SER A 1 213 ? 0.937 7.943 7.585 1.00 90.44 213 SER A C 1
ATOM 1703 O O . SER A 1 213 ? 1.454 9.005 7.929 1.00 90.44 213 SER A O 1
ATOM 1705 N N . LEU A 1 214 ? 1.647 6.803 7.607 1.00 92.38 214 LEU A N 1
ATOM 1706 C CA . LEU A 1 214 ? 3.050 6.792 8.058 1.00 92.38 214 LEU A CA 1
ATOM 1707 C C . LEU A 1 214 ? 3.973 7.567 7.102 1.00 92.38 214 LEU A C 1
ATOM 1709 O O . LEU A 1 214 ? 5.017 8.049 7.534 1.00 92.38 214 LEU A O 1
ATOM 1713 N N . ALA A 1 215 ? 3.604 7.729 5.824 1.00 89.12 215 ALA A N 1
ATOM 1714 C CA . ALA A 1 215 ? 4.375 8.543 4.872 1.00 89.12 215 ALA A CA 1
ATOM 1715 C C . ALA A 1 215 ? 4.308 10.047 5.138 1.00 89.12 215 ALA A C 1
ATOM 1717 O O . ALA A 1 215 ? 5.083 10.814 4.563 1.00 89.12 215 ALA A O 1
ATOM 1718 N N . GLU A 1 216 ? 3.367 10.466 5.977 1.00 86.06 216 GLU A N 1
ATOM 1719 C CA . GLU A 1 216 ? 3.136 11.860 6.329 1.00 86.06 216 GLU A CA 1
ATOM 1720 C C . GLU A 1 216 ? 3.798 12.208 7.667 1.00 86.06 216 GLU A C 1
ATOM 1722 O O . GLU A 1 216 ? 3.797 13.369 8.050 1.00 86.06 216 GLU A O 1
ATOM 1727 N N . MET A 1 217 ? 4.385 11.239 8.372 1.00 88.81 217 MET A N 1
ATOM 1728 C CA . MET A 1 217 ? 4.966 11.416 9.704 1.00 88.81 217 MET A CA 1
ATOM 1729 C C . MET A 1 217 ? 6.494 11.556 9.659 1.00 88.81 217 MET A C 1
ATOM 1731 O O . MET A 1 217 ? 7.158 11.082 8.733 1.00 88.81 217 MET A O 1
ATOM 1735 N N . ASP A 1 218 ? 7.067 12.189 10.689 1.00 89.06 218 ASP A N 1
ATOM 1736 C CA . ASP A 1 218 ? 8.522 12.222 10.858 1.00 89.06 218 ASP A CA 1
ATOM 1737 C C . ASP A 1 218 ? 9.086 10.829 11.183 1.00 89.06 218 ASP A C 1
ATOM 1739 O O . ASP A 1 218 ? 8.389 9.955 11.711 1.00 89.06 218 ASP A O 1
ATOM 1743 N N . LYS A 1 219 ? 10.367 10.609 10.862 1.00 90.25 219 LYS A N 1
ATOM 1744 C CA . LYS A 1 219 ? 11.008 9.288 11.002 1.00 90.25 219 LYS A CA 1
ATOM 1745 C C . LYS A 1 219 ? 10.942 8.726 12.423 1.00 90.25 219 LYS A C 1
ATOM 1747 O O . LYS A 1 219 ? 10.916 7.507 12.578 1.00 90.25 219 LYS A O 1
ATOM 1752 N N . GLU A 1 220 ? 10.951 9.572 13.449 1.00 91.75 220 GLU A N 1
ATOM 1753 C CA . GLU A 1 220 ? 10.895 9.104 14.831 1.00 91.75 220 GLU A CA 1
ATOM 1754 C C . GLU A 1 220 ? 9.480 8.670 15.214 1.00 91.75 220 GLU A C 1
ATOM 1756 O O . GLU A 1 220 ? 9.302 7.587 15.772 1.00 91.75 220 GLU A O 1
ATOM 1761 N N . THR A 1 221 ? 8.465 9.444 14.823 1.00 93.25 221 THR A N 1
ATOM 1762 C CA . THR A 1 221 ? 7.059 9.047 14.975 1.00 93.25 221 THR A CA 1
ATOM 1763 C C . THR A 1 221 ? 6.766 7.733 14.242 1.00 93.25 221 THR A C 1
ATOM 1765 O O . THR A 1 221 ? 6.146 6.831 14.807 1.00 93.25 221 THR A O 1
ATOM 1768 N N . VAL A 1 222 ? 7.284 7.550 13.024 1.00 94.25 222 VAL A N 1
ATOM 1769 C CA . VAL A 1 222 ? 7.147 6.278 12.293 1.00 94.25 222 VAL A CA 1
ATOM 1770 C C . VAL A 1 222 ? 7.761 5.108 13.068 1.00 94.25 222 VAL A C 1
ATOM 1772 O O . VAL A 1 222 ? 7.144 4.047 13.166 1.00 94.25 222 VAL A O 1
ATOM 1775 N N . ARG A 1 223 ? 8.949 5.282 13.661 1.00 95.12 223 ARG A N 1
ATOM 1776 C CA . ARG A 1 223 ? 9.609 4.217 14.437 1.00 95.12 223 ARG A CA 1
ATOM 1777 C C . ARG A 1 223 ? 8.792 3.781 15.643 1.00 95.12 223 ARG A C 1
ATOM 1779 O O . ARG A 1 223 ? 8.677 2.579 15.872 1.00 95.12 223 ARG A O 1
ATOM 1786 N N . VAL A 1 224 ? 8.224 4.721 16.397 1.00 96.38 224 VAL A N 1
ATOM 1787 C CA . VAL A 1 224 ? 7.413 4.371 17.572 1.00 96.38 224 VAL A CA 1
ATOM 1788 C C . VAL A 1 224 ? 6.107 3.684 17.178 1.00 96.38 224 VAL A C 1
ATOM 1790 O O . VAL A 1 224 ? 5.729 2.717 17.833 1.00 96.38 224 VAL A O 1
ATOM 1793 N N . TYR A 1 225 ? 5.469 4.077 16.068 1.00 97.69 225 TYR A N 1
ATOM 1794 C CA . TYR A 1 225 ? 4.308 3.34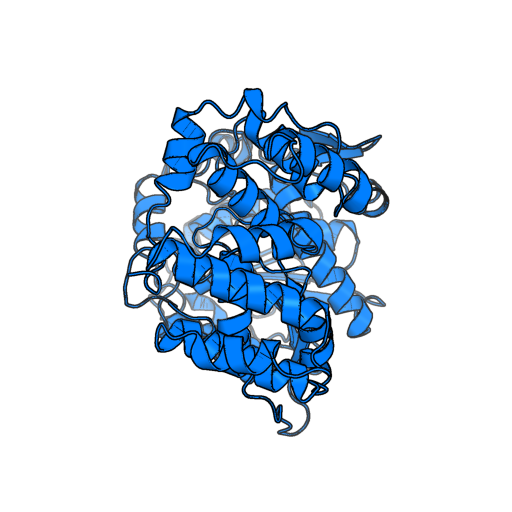9 15.544 1.00 97.69 225 TYR A CA 1
ATOM 1795 C C . TYR A 1 225 ? 4.671 1.938 15.094 1.00 97.69 225 TYR A C 1
ATOM 1797 O O . TYR A 1 225 ? 3.976 0.996 15.451 1.00 97.69 225 TYR A O 1
ATOM 1805 N N . LEU A 1 226 ? 5.771 1.752 14.364 1.00 97.75 226 LEU A N 1
ATOM 1806 C CA . LEU A 1 226 ? 6.199 0.413 13.949 1.00 97.75 226 LEU A CA 1
ATOM 1807 C C . LEU A 1 226 ? 6.564 -0.475 15.141 1.00 97.75 226 LEU A C 1
ATOM 1809 O O . LEU A 1 226 ? 6.264 -1.666 15.120 1.00 97.75 226 LEU A O 1
ATOM 1813 N N . GLN A 1 227 ? 7.148 0.100 16.195 1.00 97.44 227 GLN A N 1
ATOM 1814 C CA . GLN A 1 227 ? 7.372 -0.621 17.445 1.00 97.44 227 GLN A CA 1
ATOM 1815 C C . GLN A 1 227 ? 6.054 -0.992 18.131 1.00 97.44 227 GLN A C 1
ATOM 1817 O O . GLN A 1 227 ? 5.918 -2.100 18.646 1.00 97.44 227 GLN A O 1
ATOM 1822 N N . TRP A 1 228 ? 5.072 -0.088 18.132 1.00 97.94 228 TRP A N 1
ATOM 1823 C CA . TRP A 1 228 ? 3.743 -0.378 18.658 1.00 97.94 228 TRP A CA 1
ATOM 1824 C C . TRP A 1 228 ? 3.067 -1.506 17.870 1.00 97.94 228 TRP A C 1
ATOM 1826 O O . TRP A 1 228 ? 2.575 -2.448 18.488 1.00 97.94 228 TRP A O 1
ATOM 1836 N N . ILE A 1 229 ? 3.121 -1.466 16.534 1.00 98.31 229 ILE A N 1
ATOM 1837 C CA . ILE A 1 229 ? 2.591 -2.509 15.644 1.00 98.31 229 ILE A CA 1
ATOM 1838 C C . ILE A 1 229 ? 3.241 -3.854 15.969 1.00 98.31 229 ILE A C 1
ATOM 1840 O O . ILE A 1 229 ? 2.545 -4.838 16.176 1.00 98.31 229 ILE A O 1
ATOM 1844 N N . GLU A 1 230 ? 4.568 -3.903 16.077 1.00 97.19 230 GLU A N 1
ATOM 1845 C CA . GLU A 1 230 ? 5.299 -5.122 16.434 1.00 97.19 230 GLU A CA 1
ATOM 1846 C C . GLU A 1 230 ? 4.877 -5.683 17.801 1.00 97.19 230 GLU A C 1
ATOM 1848 O O . GLU A 1 230 ? 4.682 -6.891 17.949 1.00 97.19 230 GLU A O 1
ATOM 1853 N N . ASN A 1 231 ? 4.661 -4.816 18.789 1.00 97.19 231 ASN A N 1
ATOM 1854 C CA . ASN A 1 231 ? 4.265 -5.232 20.132 1.00 97.19 231 ASN A CA 1
ATOM 1855 C C . ASN A 1 231 ? 2.807 -5.719 20.203 1.00 97.19 231 ASN A C 1
ATOM 1857 O O . ASN A 1 231 ? 2.529 -6.628 20.981 1.00 97.19 231 ASN A O 1
ATOM 1861 N N . HIS A 1 232 ? 1.904 -5.153 19.394 1.00 97.81 232 HIS A N 1
ATOM 1862 C CA . HIS A 1 232 ? 0.460 -5.424 19.456 1.00 97.81 232 HIS A CA 1
ATOM 1863 C C . HIS A 1 232 ? -0.049 -6.347 18.348 1.00 97.81 232 HIS A C 1
ATOM 1865 O O . HIS A 1 232 ? -1.207 -6.749 18.371 1.00 97.81 232 HIS A O 1
ATOM 1871 N N . LEU A 1 233 ? 0.771 -6.714 17.366 1.00 98.44 233 LEU A N 1
ATOM 1872 C CA . LEU A 1 233 ? 0.377 -7.720 16.385 1.00 98.44 233 LEU A CA 1
ATOM 1873 C C . LEU A 1 233 ? 0.325 -9.099 17.062 1.00 98.44 233 LEU A C 1
ATOM 1875 O O . LEU A 1 233 ? 1.246 -9.470 17.794 1.00 98.44 233 LEU A O 1
ATOM 1879 N N . SER A 1 234 ? -0.742 -9.870 16.859 1.00 97.69 234 SER A N 1
ATOM 1880 C CA . SER A 1 234 ? -0.832 -11.235 17.384 1.00 97.69 234 SER A CA 1
ATOM 1881 C C . SER A 1 234 ? 0.220 -12.138 16.721 1.00 97.69 234 SER A C 1
ATOM 1883 O O . SER A 1 234 ? 0.780 -11.793 15.681 1.00 97.69 234 SER A O 1
ATOM 1885 N N . GLU A 1 235 ? 0.535 -13.287 17.328 1.00 95.75 235 GLU A N 1
ATOM 1886 C CA . GLU A 1 235 ? 1.589 -14.191 16.825 1.00 95.75 235 GLU A CA 1
ATOM 1887 C C . GLU A 1 235 ? 1.352 -14.619 15.366 1.00 95.75 235 GLU A C 1
ATOM 1889 O O . GLU A 1 235 ? 2.281 -14.650 14.567 1.00 95.75 235 GLU A O 1
ATOM 1894 N N . ASN A 1 236 ? 0.087 -14.871 15.009 1.00 96.25 236 ASN A N 1
ATOM 1895 C CA . ASN A 1 236 ? -0.340 -15.211 13.647 1.00 96.25 236 ASN A CA 1
ATOM 1896 C C . ASN A 1 236 ? -0.954 -14.016 12.901 1.00 96.25 236 ASN A C 1
ATOM 1898 O O . ASN A 1 236 ? -1.559 -14.190 11.843 1.00 96.25 236 ASN A O 1
ATOM 1902 N N . GLY A 1 237 ? -0.857 -12.817 13.475 1.00 98.25 237 GLY A N 1
ATOM 1903 C CA . GLY A 1 237 ? -1.437 -11.611 12.917 1.00 98.25 237 GLY A CA 1
ATOM 1904 C C . GLY A 1 237 ? -0.698 -11.138 11.671 1.00 98.25 237 GLY A C 1
ATOM 1905 O O . GLY A 1 237 ? 0.477 -11.454 11.442 1.00 98.25 237 GLY A O 1
ATOM 1906 N N . ILE A 1 238 ? -1.391 -10.333 10.873 1.00 98.69 238 ILE A N 1
ATOM 1907 C CA . ILE A 1 238 ? -0.827 -9.660 9.710 1.00 98.69 238 ILE A CA 1
ATOM 1908 C C . ILE A 1 238 ? -0.845 -8.139 9.868 1.00 98.69 238 ILE A C 1
ATOM 1910 O O . ILE A 1 238 ? -1.786 -7.542 10.387 1.00 98.69 238 ILE A O 1
ATOM 1914 N N . PHE A 1 239 ? 0.204 -7.496 9.378 1.00 98.69 239 PHE A N 1
ATOM 1915 C CA . PHE A 1 239 ? 0.289 -6.057 9.221 1.00 98.69 239 PHE A CA 1
ATOM 1916 C C . PHE A 1 239 ? 0.165 -5.716 7.733 1.00 98.69 239 PHE A C 1
ATOM 1918 O O . PHE A 1 239 ? 1.030 -6.065 6.930 1.00 98.69 239 PHE A O 1
ATOM 1925 N N . PHE A 1 240 ? -0.922 -5.041 7.363 1.00 98.56 240 PHE A N 1
ATOM 1926 C CA . PHE A 1 240 ? -1.082 -4.443 6.047 1.00 98.56 240 PHE A CA 1
ATOM 1927 C C . PHE A 1 240 ? -0.372 -3.094 6.009 1.00 98.56 240 PHE A C 1
ATOM 1929 O O . PHE A 1 240 ? -0.793 -2.138 6.664 1.00 98.56 240 PHE A O 1
ATOM 1936 N N . TRP A 1 241 ? 0.685 -3.015 5.209 1.00 97.31 241 TRP A N 1
ATOM 1937 C CA . TRP A 1 241 ? 1.420 -1.787 4.968 1.00 97.31 241 TRP A CA 1
ATOM 1938 C C . TRP A 1 241 ? 1.192 -1.325 3.534 1.00 97.31 241 TRP A C 1
ATOM 1940 O O . TRP A 1 241 ? 1.395 -2.076 2.576 1.00 97.31 241 TRP A O 1
ATOM 1950 N N . GLN A 1 242 ? 0.825 -0.059 3.375 1.00 93.88 242 GLN A N 1
ATOM 1951 C CA . GLN A 1 242 ? 0.723 0.570 2.068 1.00 93.88 242 GLN A CA 1
ATOM 1952 C C . GLN A 1 242 ? 0.996 2.073 2.198 1.00 93.88 242 GLN A C 1
ATOM 1954 O O . GLN A 1 242 ? 0.076 2.887 2.240 1.00 93.88 242 GLN A O 1
ATOM 1959 N N . ASN A 1 243 ? 2.270 2.464 2.257 1.00 90.69 243 ASN A N 1
ATOM 1960 C CA . ASN A 1 243 ? 2.662 3.870 2.368 1.00 90.69 243 ASN A CA 1
ATOM 1961 C C . ASN A 1 243 ? 3.483 4.339 1.167 1.00 90.69 243 ASN A C 1
ATOM 1963 O O . ASN A 1 243 ? 4.130 3.560 0.472 1.00 90.69 243 ASN A O 1
ATOM 1967 N N . GLY A 1 244 ? 3.400 5.635 0.881 1.00 83.38 244 GLY A N 1
ATOM 1968 C CA . GLY A 1 244 ? 4.253 6.278 -0.110 1.00 83.38 244 GLY A CA 1
ATOM 1969 C C . GLY A 1 244 ? 5.654 6.548 0.428 1.00 83.38 244 GLY A C 1
ATOM 1970 O O . GLY A 1 244 ? 5.974 6.302 1.595 1.00 83.38 244 GLY A O 1
ATOM 1971 N N . ARG A 1 245 ? 6.477 7.133 -0.437 1.00 77.00 245 ARG A N 1
ATOM 1972 C CA . ARG A 1 245 ? 7.675 7.864 -0.027 1.00 77.00 245 ARG A CA 1
ATOM 1973 C C . ARG A 1 245 ? 7.411 9.360 -0.158 1.00 77.00 245 ARG A C 1
ATOM 1975 O O . ARG A 1 245 ? 6.877 9.796 -1.179 1.00 77.00 245 ARG A O 1
ATOM 1982 N N . TYR A 1 246 ? 7.822 10.131 0.846 1.00 70.25 246 TYR A N 1
ATOM 1983 C CA . TYR A 1 246 ? 7.887 11.589 0.793 1.00 70.25 246 TYR A CA 1
ATOM 1984 C C . TYR A 1 246 ? 6.534 12.284 0.540 1.00 70.25 246 TYR A C 1
ATOM 1986 O O . TYR A 1 246 ? 6.300 12.835 -0.536 1.00 70.25 246 TYR A O 1
ATOM 1994 N N . ARG A 1 247 ? 5.641 12.309 1.540 1.00 68.44 247 ARG A N 1
ATOM 1995 C CA . ARG A 1 247 ? 4.400 13.105 1.498 1.00 68.44 247 ARG A CA 1
ATOM 1996 C C . ARG A 1 247 ? 4.512 14.340 2.386 1.00 68.44 247 ARG A C 1
ATOM 1998 O O . ARG A 1 247 ? 4.174 14.302 3.560 1.00 68.44 247 ARG A O 1
ATOM 2005 N N . GLY A 1 248 ? 4.978 15.458 1.829 1.00 60.34 248 GLY A N 1
ATOM 2006 C CA . GLY A 1 248 ? 4.923 16.741 2.551 1.00 60.34 248 GLY A CA 1
ATOM 2007 C C . GLY A 1 248 ? 6.090 17.695 2.340 1.00 60.34 248 GLY A C 1
ATOM 2008 O O . GLY A 1 248 ? 6.095 18.765 2.939 1.00 60.34 248 GLY A O 1
ATOM 2009 N N . GLY A 1 249 ? 7.071 17.355 1.500 1.00 62.66 249 GLY A N 1
ATOM 2010 C CA . GLY A 1 249 ? 8.138 18.296 1.141 1.00 62.66 249 GLY A CA 1
ATOM 2011 C C . GLY A 1 249 ? 9.170 18.576 2.245 1.00 62.66 249 GLY A C 1
ATOM 2012 O O . GLY A 1 249 ? 10.073 19.377 2.025 1.00 62.66 249 GLY A O 1
ATOM 2013 N N . ASN A 1 250 ? 9.044 17.944 3.416 1.00 67.19 250 ASN A N 1
ATOM 2014 C CA . ASN A 1 250 ? 9.892 18.173 4.585 1.00 67.19 250 ASN A CA 1
ATOM 2015 C C . ASN A 1 250 ? 10.993 17.086 4.680 1.00 67.19 250 ASN A C 1
ATOM 2017 O O . ASN A 1 250 ? 10.653 15.904 4.592 1.00 67.19 250 ASN A O 1
ATOM 2021 N N . PRO A 1 251 ? 12.284 17.454 4.843 1.00 64.75 251 PRO A N 1
ATOM 2022 C CA . PRO A 1 251 ? 13.401 16.503 4.950 1.00 64.75 251 PRO A CA 1
ATOM 2023 C C . PRO A 1 251 ? 13.335 15.552 6.160 1.00 64.75 251 PRO A C 1
ATOM 2025 O O . PRO A 1 251 ? 13.965 14.495 6.137 1.00 64.75 251 PRO A O 1
ATOM 2028 N N . ASP A 1 252 ? 12.570 15.882 7.205 1.00 72.00 252 ASP A N 1
ATOM 2029 C CA . ASP A 1 252 ? 12.430 15.023 8.394 1.00 72.00 252 ASP A CA 1
ATOM 2030 C C . ASP A 1 252 ? 11.448 13.850 8.193 1.00 72.00 252 ASP A C 1
ATOM 2032 O O . ASP A 1 252 ? 11.310 12.982 9.063 1.00 72.00 252 ASP A O 1
ATOM 2036 N N . LEU A 1 253 ? 10.765 13.806 7.044 1.00 79.88 253 LEU A N 1
ATOM 2037 C CA . LEU A 1 253 ? 9.827 12.746 6.674 1.00 79.88 253 LEU A CA 1
ATOM 2038 C C . LEU A 1 253 ? 10.547 11.501 6.144 1.00 79.88 253 LEU A C 1
ATOM 2040 O O . LEU A 1 253 ? 11.745 11.501 5.856 1.00 79.88 253 LEU A O 1
ATOM 2044 N N . THR A 1 254 ? 9.802 10.411 5.984 1.00 80.94 254 THR A N 1
ATOM 2045 C CA . THR A 1 254 ? 10.289 9.212 5.294 1.00 80.94 254 THR A CA 1
ATOM 2046 C C . THR A 1 254 ? 10.514 9.509 3.806 1.00 80.94 254 THR A C 1
ATOM 2048 O O . THR A 1 254 ? 9.594 9.813 3.047 1.00 80.94 254 THR A O 1
ATOM 2051 N N . GLU A 1 255 ? 11.766 9.426 3.360 1.00 82.12 255 GLU A N 1
ATOM 2052 C CA . GLU A 1 255 ? 12.163 9.706 1.972 1.00 82.12 255 GLU A CA 1
ATOM 2053 C C . GLU A 1 255 ? 12.328 8.419 1.157 1.00 82.12 255 GLU A C 1
ATOM 2055 O O . GLU A 1 255 ? 12.210 8.417 -0.073 1.00 82.12 255 GLU A O 1
ATOM 2060 N N . LYS A 1 256 ? 12.624 7.316 1.847 1.00 87.62 256 LYS A N 1
ATOM 2061 C CA . LYS A 1 256 ? 12.902 5.999 1.273 1.00 87.62 256 LYS A CA 1
ATOM 2062 C C . LYS A 1 256 ? 12.096 4.923 1.983 1.00 87.62 256 LYS A C 1
ATOM 2064 O O . LYS A 1 256 ? 11.715 5.082 3.140 1.00 87.62 256 LYS A O 1
ATOM 2069 N N . MET A 1 257 ? 11.895 3.791 1.316 1.00 90.88 257 MET A N 1
ATOM 2070 C CA . MET A 1 257 ? 11.278 2.624 1.947 1.00 90.88 257 MET A CA 1
ATOM 2071 C C . MET A 1 257 ? 12.117 2.114 3.112 1.00 90.88 257 MET A C 1
ATOM 2073 O O . MET A 1 257 ? 11.580 1.741 4.153 1.00 90.88 257 MET A O 1
ATOM 2077 N N . SER A 1 258 ? 13.441 2.164 2.973 1.00 93.44 258 SER A N 1
ATOM 2078 C CA . SER A 1 258 ? 14.358 1.767 4.036 1.00 93.44 258 SER A CA 1
ATOM 2079 C C . SER A 1 258 ? 14.223 2.602 5.316 1.00 93.44 258 SER A C 1
ATOM 2081 O O . SER A 1 258 ? 14.639 2.146 6.379 1.00 93.44 258 SER A O 1
ATOM 2083 N N . ASP A 1 259 ? 13.650 3.814 5.258 1.00 92.06 259 ASP A N 1
ATOM 2084 C CA . ASP A 1 259 ? 13.412 4.623 6.464 1.00 92.06 259 ASP A CA 1
ATOM 2085 C C . ASP A 1 259 ? 12.395 3.958 7.408 1.00 92.06 259 ASP A C 1
ATOM 2087 O O . ASP A 1 259 ? 12.507 4.113 8.625 1.00 92.06 259 ASP A O 1
ATOM 2091 N N . TYR A 1 260 ? 11.458 3.169 6.864 1.00 94.75 260 TYR A N 1
ATOM 2092 C CA . TYR A 1 260 ? 10.484 2.404 7.642 1.00 94.75 260 TYR A CA 1
ATOM 2093 C C . TYR A 1 260 ? 11.082 1.141 8.277 1.00 94.75 260 TYR A C 1
ATOM 2095 O O . TYR A 1 260 ? 10.482 0.596 9.191 1.00 94.75 260 TYR A O 1
ATOM 2103 N N . ARG A 1 261 ? 12.245 0.644 7.834 1.00 95.56 261 ARG A N 1
ATOM 2104 C CA . ARG A 1 261 ? 12.874 -0.578 8.382 1.00 95.56 261 ARG A CA 1
ATOM 2105 C C . ARG A 1 261 ? 11.923 -1.782 8.456 1.00 95.56 261 ARG A C 1
ATOM 2107 O O . ARG A 1 261 ? 11.838 -2.457 9.487 1.00 95.56 261 ARG A O 1
ATOM 2114 N N . LEU A 1 262 ? 11.172 -2.027 7.382 1.00 96.81 262 LEU A N 1
ATOM 2115 C CA . LEU A 1 262 ? 10.153 -3.080 7.333 1.00 96.81 262 LEU A CA 1
ATOM 2116 C C . LEU A 1 262 ? 10.751 -4.489 7.393 1.00 96.81 262 LEU A C 1
ATOM 2118 O O . LEU A 1 262 ? 10.016 -5.432 7.667 1.00 96.81 262 LEU A O 1
ATOM 2122 N N . SER A 1 263 ? 12.068 -4.646 7.214 1.00 97.00 263 SER A N 1
ATOM 2123 C CA . SER A 1 263 ? 12.770 -5.920 7.425 1.00 97.00 263 SER A CA 1
ATOM 2124 C C . SER A 1 263 ? 12.611 -6.500 8.839 1.00 97.00 263 SER A C 1
ATOM 2126 O O . SER A 1 263 ? 12.880 -7.685 9.044 1.00 97.00 263 SER A O 1
ATOM 2128 N N . ARG A 1 264 ? 12.161 -5.699 9.819 1.00 96.38 264 ARG A N 1
ATOM 2129 C CA . ARG A 1 264 ? 11.778 -6.188 11.157 1.00 96.38 264 ARG A CA 1
ATOM 2130 C C . ARG A 1 264 ? 10.549 -7.100 11.151 1.00 96.38 264 ARG A C 1
ATOM 2132 O O . ARG A 1 264 ? 10.299 -7.778 12.135 1.00 96.38 264 ARG A O 1
ATOM 2139 N N . PHE A 1 265 ? 9.791 -7.116 10.059 1.00 97.94 265 PHE A N 1
ATOM 2140 C CA . PHE A 1 265 ? 8.671 -8.021 9.856 1.00 97.94 265 PHE A CA 1
ATOM 2141 C C . PHE A 1 265 ? 8.991 -9.016 8.743 1.00 97.94 265 PHE A C 1
ATOM 2143 O O . PHE A 1 265 ? 9.762 -8.730 7.822 1.00 97.94 265 PHE A O 1
ATOM 2150 N N . LYS A 1 266 ? 8.353 -10.182 8.800 1.00 98.12 266 LYS A N 1
ATOM 2151 C CA . LYS A 1 266 ? 8.412 -11.180 7.739 1.00 98.12 266 LYS A CA 1
ATOM 2152 C C . LYS A 1 266 ? 7.420 -10.810 6.633 1.00 98.12 266 LYS A C 1
ATOM 2154 O O . LYS A 1 266 ? 6.226 -10.733 6.919 1.00 98.12 266 LYS A O 1
ATOM 2159 N N . PRO A 1 267 ? 7.849 -10.620 5.375 1.00 98.12 267 PRO A N 1
ATOM 2160 C CA . PRO A 1 267 ? 6.912 -10.466 4.269 1.00 98.12 267 PRO A CA 1
ATOM 2161 C C . PRO A 1 267 ? 6.149 -11.767 4.016 1.00 98.12 267 PRO A C 1
ATOM 2163 O O . PRO A 1 267 ? 6.749 -12.828 3.869 1.00 98.12 267 PRO A O 1
ATOM 2166 N N . LEU A 1 268 ? 4.823 -11.669 3.952 1.00 98.06 268 LEU A N 1
ATOM 2167 C CA . LEU A 1 268 ? 3.915 -12.755 3.589 1.00 98.06 268 LEU A CA 1
ATOM 2168 C C . LEU A 1 268 ? 3.464 -12.635 2.131 1.00 98.06 268 LEU A C 1
ATOM 2170 O O . LEU A 1 268 ? 3.481 -13.622 1.403 1.00 98.06 268 LEU A O 1
ATOM 2174 N N . LEU A 1 269 ? 3.101 -11.423 1.702 1.00 98.19 269 LEU A N 1
ATOM 2175 C CA . LEU A 1 269 ? 2.717 -11.100 0.326 1.00 98.19 269 LEU A CA 1
ATOM 2176 C C . LEU A 1 269 ? 3.248 -9.716 -0.048 1.00 98.19 269 LEU A C 1
ATOM 2178 O O . LEU A 1 269 ? 3.380 -8.838 0.807 1.00 98.19 269 LEU A O 1
ATOM 2182 N N . LEU A 1 270 ? 3.539 -9.520 -1.332 1.00 97.06 270 LEU A N 1
ATOM 2183 C CA . LEU A 1 270 ? 4.029 -8.258 -1.872 1.00 97.06 270 LEU A CA 1
ATOM 2184 C C . LEU A 1 270 ? 3.343 -7.980 -3.207 1.00 97.06 270 LEU A C 1
ATOM 2186 O O . LEU A 1 270 ? 3.377 -8.821 -4.102 1.00 97.06 270 LEU A O 1
ATOM 2190 N N . PHE A 1 271 ? 2.763 -6.792 -3.354 1.00 93.50 271 PHE A N 1
ATOM 2191 C CA . PHE A 1 271 ? 1.983 -6.423 -4.531 1.00 93.50 271 PHE A CA 1
ATOM 2192 C C . PHE A 1 271 ? 2.483 -5.110 -5.137 1.00 93.50 271 PHE A C 1
ATOM 2194 O O . PHE A 1 271 ? 2.684 -4.138 -4.398 1.00 93.50 271 PHE A O 1
ATOM 2201 N N . PRO A 1 272 ? 2.636 -5.017 -6.469 1.00 89.75 272 PRO A N 1
ATOM 2202 C CA . PRO A 1 272 ? 2.751 -3.723 -7.121 1.00 89.75 272 PRO A CA 1
ATOM 2203 C C . PRO A 1 272 ? 1.402 -2.999 -7.084 1.00 89.75 272 PRO A C 1
ATOM 2205 O O . PRO A 1 272 ? 0.349 -3.590 -7.331 1.00 89.75 272 PRO A O 1
ATOM 2208 N N . GLN A 1 273 ? 1.413 -1.691 -6.839 1.00 81.88 273 GLN A N 1
ATOM 2209 C CA . GLN A 1 273 ? 0.204 -0.881 -6.964 1.00 81.88 273 GLN A CA 1
ATOM 2210 C C . GLN A 1 273 ? -0.066 -0.538 -8.426 1.00 81.88 273 GLN A C 1
ATOM 2212 O O . GLN A 1 273 ? 0.314 0.519 -8.937 1.00 81.88 273 GLN A O 1
ATOM 2217 N N . ARG A 1 274 ? -0.782 -1.431 -9.108 1.00 73.69 274 ARG A N 1
ATOM 2218 C CA . ARG A 1 274 ? -1.334 -1.140 -10.429 1.00 73.69 274 ARG A CA 1
ATOM 2219 C C . ARG A 1 274 ? -2.411 -0.069 -10.278 1.00 73.69 274 ARG A C 1
ATOM 2221 O O . ARG A 1 274 ? -3.322 -0.188 -9.467 1.00 73.69 274 ARG A O 1
ATOM 2228 N N . GLY A 1 275 ? -2.298 1.016 -11.034 1.00 57.41 275 GLY A N 1
ATOM 2229 C CA . GLY A 1 275 ? -3.379 1.997 -11.113 1.00 57.41 275 GLY A CA 1
ATOM 2230 C C . GLY A 1 275 ? -3.279 3.234 -10.207 1.00 57.41 275 GLY A C 1
ATOM 2231 O O . GLY A 1 275 ? -4.065 4.158 -10.394 1.00 57.41 275 GLY A O 1
ATOM 2232 N N . ARG A 1 276 ? -2.307 3.332 -9.286 1.00 59.53 276 ARG A N 1
ATOM 2233 C CA . ARG A 1 276 ? -2.116 4.540 -8.445 1.00 59.53 276 ARG A CA 1
ATOM 2234 C C . ARG A 1 276 ? -0.987 5.474 -8.869 1.00 59.53 276 ARG A C 1
ATOM 2236 O O . ARG A 1 276 ? -0.752 6.465 -8.194 1.00 59.53 276 ARG A O 1
ATOM 2243 N N . ALA A 1 277 ? -0.350 5.252 -10.017 1.00 47.72 277 ALA A N 1
ATOM 2244 C CA . ALA A 1 277 ? 0.629 6.205 -10.537 1.00 47.72 277 ALA A CA 1
ATOM 2245 C C . ALA A 1 277 ? -0.068 7.501 -10.999 1.00 47.72 277 ALA A C 1
ATOM 2247 O O . ALA A 1 277 ? -0.372 7.664 -12.180 1.00 47.72 277 ALA A O 1
ATOM 2248 N N . GLY A 1 278 ? -0.410 8.393 -10.073 1.00 51.03 278 GLY A N 1
ATOM 2249 C CA . GLY A 1 278 ? 0.150 9.728 -10.180 1.00 51.03 278 GLY A CA 1
ATOM 2250 C C . GLY A 1 278 ? 1.650 9.563 -9.960 1.00 51.03 278 GLY A C 1
ATOM 2251 O O . GLY A 1 278 ? 2.056 8.813 -9.081 1.00 51.03 278 GLY A O 1
ATOM 2252 N N . LEU A 1 279 ? 2.478 10.184 -10.794 1.00 44.03 279 LEU A N 1
ATOM 2253 C CA . LEU A 1 279 ? 3.941 10.003 -10.805 1.00 44.03 279 LEU A CA 1
ATOM 2254 C C . LEU A 1 279 ? 4.646 10.518 -9.529 1.00 44.03 279 LEU A C 1
ATOM 2256 O O . LEU A 1 279 ? 5.854 10.734 -9.531 1.00 44.03 279 LEU A O 1
ATOM 2260 N N . TYR A 1 280 ? 3.894 10.744 -8.449 1.00 49.94 280 TYR A N 1
ATOM 2261 C CA . TYR A 1 280 ? 4.308 11.473 -7.269 1.00 49.94 280 TYR A CA 1
ATOM 2262 C C . TYR A 1 280 ? 3.567 10.974 -6.011 1.00 49.94 280 TYR A C 1
ATOM 2264 O O . TYR A 1 280 ? 2.353 11.114 -5.904 1.00 49.94 280 TYR A O 1
ATOM 2272 N N . HIS A 1 281 ? 4.347 10.474 -5.045 1.00 54.69 281 HIS A N 1
ATOM 2273 C CA . HIS A 1 281 ? 4.074 10.450 -3.593 1.00 54.69 281 HIS A CA 1
ATOM 2274 C C . HIS A 1 281 ? 3.033 9.467 -3.027 1.00 54.69 281 HIS A C 1
ATOM 2276 O O . HIS A 1 281 ? 2.870 9.403 -1.804 1.00 54.69 281 HIS A O 1
ATOM 2282 N N . ASP A 1 282 ? 2.389 8.646 -3.854 1.00 63.41 282 ASP A N 1
ATOM 2283 C CA . ASP A 1 282 ? 1.492 7.588 -3.377 1.00 63.41 282 ASP A CA 1
ATOM 2284 C C . ASP A 1 282 ? 2.202 6.231 -3.291 1.00 63.41 282 ASP A C 1
ATOM 2286 O O . ASP A 1 282 ? 3.225 5.997 -3.929 1.00 63.41 282 ASP A O 1
ATOM 2290 N N . SER A 1 283 ? 1.697 5.342 -2.434 1.00 65.94 283 SER A N 1
ATOM 2291 C CA . SER A 1 283 ? 2.251 4.002 -2.213 1.00 65.94 283 SER A CA 1
ATOM 2292 C C . SER A 1 283 ? 2.419 3.227 -3.520 1.00 65.94 283 SER A C 1
ATOM 2294 O O . SER A 1 283 ? 1.427 2.851 -4.140 1.00 65.94 283 SER A O 1
ATOM 2296 N N . ALA A 1 284 ? 3.658 2.950 -3.925 1.00 81.12 284 ALA A N 1
ATOM 2297 C CA . ALA A 1 284 ? 3.937 2.233 -5.170 1.00 81.12 284 ALA A CA 1
ATOM 2298 C C . ALA A 1 284 ? 3.842 0.701 -5.014 1.00 81.12 284 ALA A C 1
ATOM 2300 O O . ALA A 1 284 ? 3.692 -0.031 -5.994 1.00 81.12 284 ALA A O 1
ATOM 2301 N N . ILE A 1 285 ? 3.890 0.212 -3.771 1.00 91.62 285 ILE A N 1
ATOM 2302 C CA . ILE A 1 285 ? 3.725 -1.198 -3.407 1.00 91.62 285 ILE A CA 1
ATOM 2303 C C . ILE A 1 285 ? 2.804 -1.335 -2.189 1.00 91.62 285 ILE A C 1
ATOM 2305 O O . ILE A 1 285 ? 2.694 -0.412 -1.380 1.00 91.62 285 ILE A O 1
ATOM 2309 N N . ALA A 1 286 ? 2.161 -2.492 -2.058 1.00 94.38 286 ALA A N 1
ATOM 2310 C CA . ALA A 1 286 ? 1.492 -2.931 -0.837 1.00 94.38 286 ALA A CA 1
ATOM 2311 C C . ALA A 1 286 ? 2.188 -4.191 -0.308 1.00 94.38 286 ALA A C 1
ATOM 2313 O O . ALA A 1 286 ? 2.631 -5.032 -1.095 1.00 94.38 286 ALA A O 1
ATOM 2314 N N . ILE A 1 287 ? 2.303 -4.312 1.013 1.00 97.56 287 ILE A N 1
ATOM 2315 C CA . ILE A 1 287 ? 2.981 -5.432 1.668 1.00 97.56 287 ILE A CA 1
ATOM 2316 C C . ILE A 1 287 ? 2.075 -5.999 2.758 1.00 97.56 287 ILE A C 1
ATOM 2318 O O . ILE A 1 287 ? 1.594 -5.258 3.614 1.00 97.56 287 ILE A O 1
ATOM 2322 N N . ILE A 1 288 ? 1.882 -7.317 2.745 1.00 98.56 288 ILE A N 1
ATOM 2323 C CA . ILE A 1 288 ? 1.364 -8.055 3.897 1.00 98.56 288 ILE A CA 1
ATOM 2324 C C . ILE A 1 288 ? 2.563 -8.570 4.665 1.00 98.56 288 ILE A C 1
ATOM 2326 O O . ILE A 1 288 ? 3.383 -9.314 4.128 1.00 98.56 288 ILE A O 1
ATOM 2330 N N . LEU A 1 289 ? 2.666 -8.157 5.915 1.00 98.62 289 LEU A N 1
ATOM 2331 C CA . LEU A 1 289 ? 3.757 -8.470 6.819 1.00 98.62 289 LEU A CA 1
ATOM 2332 C C . LEU A 1 289 ? 3.227 -9.318 7.978 1.00 98.62 289 LEU A C 1
ATOM 2334 O O . LEU A 1 289 ? 2.050 -9.251 8.309 1.00 98.62 289 LEU A O 1
ATOM 2338 N N . THR A 1 290 ? 4.082 -10.104 8.615 1.00 98.38 290 THR A N 1
ATOM 2339 C CA . THR A 1 290 ? 3.771 -10.842 9.848 1.00 98.38 290 THR A CA 1
ATOM 2340 C C . THR A 1 290 ? 4.989 -10.863 10.775 1.00 98.38 290 THR A C 1
ATOM 2342 O O . THR A 1 290 ? 6.055 -10.345 10.421 1.00 98.38 290 THR A O 1
ATOM 2345 N N . LYS A 1 291 ? 4.860 -11.425 11.978 1.00 97.44 291 LYS A N 1
ATOM 2346 C CA . LYS A 1 291 ? 5.983 -11.540 12.913 1.00 97.44 291 LYS A CA 1
ATOM 2347 C C . LYS A 1 291 ? 7.021 -12.544 12.416 1.00 97.44 291 LYS A C 1
ATOM 2349 O O . LYS A 1 291 ? 6.711 -13.540 11.761 1.00 97.44 291 LYS A O 1
ATOM 2354 N N . TRP A 1 292 ? 8.281 -12.289 12.754 1.00 96.38 292 TRP A N 1
ATOM 2355 C CA . TRP A 1 292 ? 9.307 -13.319 12.667 1.00 96.38 292 TRP A CA 1
ATOM 2356 C C . TRP A 1 292 ? 9.124 -14.316 13.810 1.00 96.38 292 TRP A C 1
ATOM 2358 O O . TRP A 1 292 ? 9.056 -13.932 14.974 1.00 96.38 292 TRP A O 1
ATOM 2368 N N . THR A 1 293 ? 9.103 -15.604 13.489 1.00 91.31 293 THR A N 1
ATOM 2369 C CA . THR A 1 293 ? 9.061 -16.667 14.497 1.00 91.31 293 THR A CA 1
ATOM 2370 C C . THR A 1 293 ? 10.449 -16.867 15.106 1.00 91.31 293 THR A C 1
ATOM 2372 O O . THR A 1 293 ? 11.407 -17.075 14.362 1.00 91.31 293 THR A O 1
ATOM 2375 N N . ASN A 1 294 ? 10.573 -16.876 16.436 1.00 85.62 294 ASN A N 1
ATOM 2376 C CA . ASN A 1 294 ? 11.775 -17.330 17.162 1.00 85.62 294 ASN A CA 1
ATOM 2377 C C . ASN A 1 294 ? 13.110 -16.692 16.719 1.00 85.62 294 ASN A C 1
ATOM 2379 O O . ASN A 1 294 ? 14.105 -17.391 16.534 1.00 85.62 294 ASN A O 1
ATOM 2383 N N . GLY A 1 295 ? 13.146 -15.372 16.519 1.00 84.81 295 GLY A N 1
ATOM 2384 C CA . GLY A 1 295 ? 14.374 -14.673 16.113 1.00 84.81 295 GLY A CA 1
ATOM 2385 C C . GLY A 1 295 ? 14.825 -14.964 14.677 1.00 84.81 295 GLY A C 1
ATOM 2386 O O . GLY A 1 295 ? 15.943 -14.605 14.305 1.00 84.81 295 GLY A O 1
ATOM 2387 N N . ALA A 1 296 ? 13.974 -15.601 13.864 1.00 92.44 296 ALA A N 1
ATOM 2388 C CA . ALA A 1 296 ? 14.204 -15.731 12.434 1.00 92.44 296 ALA A CA 1
ATOM 2389 C C . ALA A 1 296 ? 14.366 -14.352 11.779 1.00 92.44 296 ALA A C 1
ATOM 2391 O O . ALA A 1 296 ? 13.829 -13.345 12.237 1.00 92.44 296 ALA A O 1
ATOM 2392 N N . SER A 1 297 ? 15.104 -14.318 10.680 1.00 93.94 297 SER A N 1
ATOM 2393 C CA . SER A 1 297 ? 15.228 -13.142 9.829 1.00 93.94 297 SER A CA 1
ATOM 2394 C C . SER A 1 297 ? 15.417 -13.585 8.383 1.00 93.94 297 SER A C 1
ATOM 2396 O O . SER A 1 297 ? 15.741 -14.741 8.112 1.00 93.94 297 SER A O 1
ATOM 2398 N N . SER A 1 298 ? 15.169 -12.666 7.456 1.00 94.00 298 SER A N 1
ATOM 2399 C CA . SER A 1 298 ? 15.421 -12.873 6.031 1.00 94.00 298 SER A CA 1
ATOM 2400 C C . SER A 1 298 ? 16.920 -12.867 5.748 1.00 94.00 298 SER A C 1
ATOM 2402 O O . SER A 1 298 ? 17.636 -12.010 6.267 1.00 94.00 298 SER A O 1
ATOM 2404 N N . SER A 1 299 ? 17.379 -13.746 4.855 1.00 95.00 299 SER A N 1
ATOM 2405 C CA . SER A 1 299 ? 18.746 -13.666 4.323 1.00 95.00 299 SER A CA 1
ATOM 2406 C C . SER A 1 299 ? 18.919 -12.499 3.336 1.00 95.00 299 SER A C 1
ATOM 2408 O O . SER A 1 299 ? 20.020 -11.976 3.150 1.00 95.00 299 SER A O 1
ATOM 2410 N N . LEU A 1 300 ? 17.815 -12.049 2.729 1.00 96.38 300 LEU A N 1
ATOM 2411 C CA . LEU A 1 300 ? 17.788 -10.937 1.781 1.00 96.38 300 LEU A CA 1
ATOM 2412 C C . LEU A 1 300 ? 17.914 -9.575 2.478 1.00 96.38 300 LEU A C 1
ATOM 2414 O O . LEU A 1 300 ? 17.311 -9.369 3.536 1.00 96.38 300 LEU A O 1
ATOM 2418 N N . PRO A 1 301 ? 18.552 -8.581 1.830 1.00 97.06 301 PRO A N 1
ATOM 2419 C CA . PRO A 1 301 ? 18.540 -7.188 2.267 1.00 97.06 301 PRO A CA 1
ATOM 2420 C C . PRO A 1 301 ? 17.188 -6.516 1.945 1.00 97.06 301 PRO A C 1
ATOM 2422 O O . PRO A 1 301 ? 17.105 -5.647 1.075 1.00 97.06 301 PRO A O 1
ATOM 2425 N N . LEU A 1 302 ? 16.119 -6.928 2.638 1.00 97.56 302 LEU A N 1
ATOM 2426 C CA . LEU A 1 302 ? 14.728 -6.568 2.321 1.00 97.56 302 LEU A CA 1
ATOM 2427 C C . LEU A 1 302 ? 14.503 -5.062 2.134 1.00 97.56 302 LEU A C 1
ATOM 2429 O O . LEU A 1 302 ? 13.971 -4.660 1.105 1.00 97.56 302 LEU A O 1
ATOM 2433 N N . ASP A 1 303 ? 14.965 -4.225 3.066 1.00 96.94 303 ASP A N 1
ATOM 2434 C CA . ASP A 1 303 ? 14.764 -2.769 2.995 1.00 96.94 303 ASP A CA 1
ATOM 2435 C C . ASP A 1 303 ? 15.366 -2.151 1.721 1.00 96.94 303 ASP A C 1
ATOM 2437 O O . ASP A 1 303 ? 14.752 -1.289 1.090 1.00 96.94 303 ASP A O 1
ATOM 2441 N N . LYS A 1 304 ? 16.540 -2.636 1.293 1.00 96.75 304 LYS A N 1
ATOM 2442 C CA . LYS A 1 304 ? 17.171 -2.220 0.032 1.00 96.75 304 LYS A CA 1
ATOM 2443 C C . LYS A 1 304 ? 16.328 -2.658 -1.165 1.00 96.75 304 LYS A C 1
ATOM 2445 O O . LYS A 1 304 ? 16.163 -1.893 -2.109 1.00 96.75 304 LYS A O 1
ATOM 2450 N N . TYR A 1 305 ? 15.809 -3.882 -1.163 1.00 97.56 305 TYR A N 1
ATOM 2451 C CA . TYR A 1 305 ? 14.995 -4.367 -2.278 1.00 97.56 305 TYR A CA 1
ATOM 2452 C C . TYR A 1 305 ? 13.631 -3.680 -2.350 1.00 97.56 305 TYR A C 1
ATOM 2454 O O . TYR A 1 305 ? 13.164 -3.397 -3.451 1.00 97.56 305 TYR A O 1
ATOM 2462 N N . TYR A 1 306 ? 13.042 -3.301 -1.216 1.00 96.19 306 TYR A N 1
ATOM 2463 C CA . TYR A 1 306 ? 11.846 -2.463 -1.199 1.00 96.19 306 TYR A CA 1
ATOM 2464 C C . TYR A 1 306 ? 12.104 -1.073 -1.794 1.00 96.19 306 TYR A C 1
ATOM 2466 O O . TYR A 1 306 ? 11.291 -0.608 -2.593 1.00 96.19 306 TYR A O 1
ATOM 2474 N N . ASP A 1 307 ? 13.248 -0.440 -1.495 1.00 93.94 307 ASP A N 1
ATOM 2475 C CA . ASP A 1 307 ? 13.641 0.823 -2.141 1.00 93.94 307 ASP A CA 1
ATOM 2476 C C . ASP A 1 307 ? 13.696 0.688 -3.669 1.00 93.94 307 ASP A C 1
ATOM 2478 O O . ASP A 1 307 ? 13.232 1.573 -4.392 1.00 93.94 307 ASP A O 1
ATOM 2482 N N . VAL A 1 308 ? 14.278 -0.404 -4.175 1.00 95.25 308 VAL A N 1
ATOM 2483 C CA . VAL A 1 308 ? 14.391 -0.658 -5.619 1.00 95.25 308 VAL A CA 1
ATOM 2484 C C . VAL A 1 308 ? 13.016 -0.888 -6.238 1.00 95.25 308 VAL A C 1
ATOM 2486 O O . VAL A 1 308 ? 12.699 -0.260 -7.244 1.00 95.25 308 VAL A O 1
ATOM 2489 N N . LEU A 1 309 ? 12.179 -1.738 -5.640 1.00 94.94 309 LEU A N 1
ATOM 2490 C CA . LEU A 1 309 ? 10.849 -2.052 -6.171 1.00 94.94 309 LEU A CA 1
ATOM 2491 C C . LEU A 1 309 ? 9.927 -0.833 -6.207 1.00 94.94 309 LEU A C 1
ATOM 2493 O O . LEU A 1 309 ? 9.222 -0.639 -7.194 1.00 94.94 309 LEU A O 1
ATOM 2497 N N . VAL A 1 310 ? 9.966 0.029 -5.187 1.00 90.62 310 VAL A N 1
ATOM 2498 C CA . VAL A 1 310 ? 9.220 1.296 -5.220 1.00 90.62 310 VAL A CA 1
ATOM 2499 C C . VAL A 1 310 ? 9.730 2.211 -6.326 1.00 90.62 310 VAL A C 1
ATO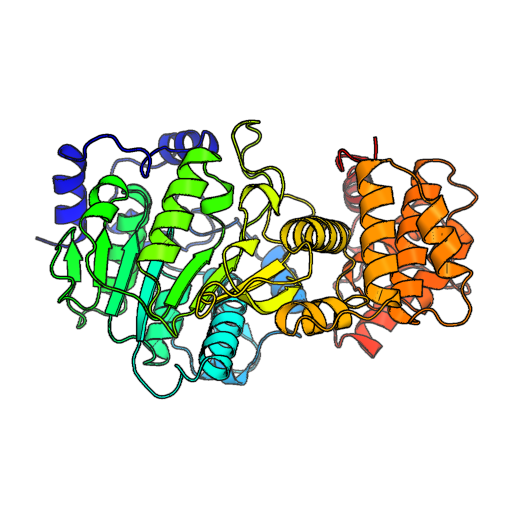M 2501 O O . VAL A 1 310 ? 8.932 2.805 -7.042 1.00 90.62 310 VAL A O 1
ATOM 2504 N N . GLN A 1 311 ? 11.045 2.297 -6.527 1.00 89.19 311 GLN A N 1
ATOM 2505 C CA . GLN A 1 311 ? 11.606 3.102 -7.614 1.00 89.19 311 GLN A CA 1
ATOM 2506 C C . GLN A 1 311 ? 11.234 2.576 -9.000 1.00 89.19 311 GLN A C 1
ATOM 2508 O O . GLN A 1 311 ? 10.959 3.382 -9.885 1.00 89.19 311 GLN A O 1
ATOM 2513 N N . LEU A 1 312 ? 11.201 1.253 -9.178 1.00 91.31 312 LEU A N 1
ATOM 2514 C CA . LEU A 1 312 ? 10.734 0.608 -10.405 1.00 91.31 312 LEU A CA 1
ATOM 2515 C C . LEU A 1 312 ? 9.251 0.908 -10.654 1.00 91.31 312 LEU A C 1
ATOM 2517 O O . LEU A 1 312 ? 8.890 1.342 -11.748 1.00 91.31 312 LEU A O 1
ATOM 2521 N N . ALA A 1 313 ? 8.407 0.767 -9.633 1.00 87.56 313 ALA A N 1
ATOM 2522 C CA . ALA A 1 313 ? 6.986 1.072 -9.742 1.00 87.56 313 ALA A CA 1
ATOM 2523 C C . ALA A 1 313 ? 6.729 2.565 -10.045 1.00 87.56 313 ALA A C 1
ATOM 2525 O O . ALA A 1 313 ? 5.892 2.881 -10.891 1.00 87.56 313 ALA A O 1
ATOM 2526 N N . ASP A 1 314 ? 7.510 3.481 -9.461 1.00 81.00 314 ASP A N 1
ATOM 2527 C CA . ASP A 1 314 ? 7.417 4.933 -9.699 1.00 81.00 314 ASP A CA 1
ATOM 2528 C C . ASP A 1 314 ? 7.774 5.360 -11.131 1.00 81.00 314 ASP A C 1
ATOM 2530 O O . ASP A 1 314 ? 7.351 6.425 -11.590 1.00 81.00 314 ASP A O 1
ATOM 2534 N N . ILE A 1 315 ? 8.562 4.557 -11.849 1.00 82.06 315 ILE A N 1
ATOM 2535 C CA . ILE A 1 315 ? 8.836 4.755 -13.283 1.00 82.06 315 ILE A CA 1
ATOM 2536 C C . ILE A 1 315 ? 7.956 3.881 -14.179 1.00 82.06 315 ILE A C 1
ATOM 2538 O O . ILE A 1 315 ? 8.174 3.817 -15.390 1.00 82.06 315 ILE A O 1
ATOM 2542 N N . GLY A 1 316 ? 6.973 3.207 -13.585 1.00 81.50 316 GLY A N 1
ATOM 2543 C CA . GLY A 1 316 ? 5.984 2.405 -14.279 1.00 81.50 316 GLY A CA 1
ATOM 2544 C C . GLY A 1 316 ? 6.379 0.956 -14.542 1.00 81.50 316 GLY A C 1
ATOM 2545 O O . GLY A 1 316 ? 5.566 0.273 -15.148 1.00 81.50 316 GLY A O 1
ATOM 2546 N N . ILE A 1 317 ? 7.545 0.463 -14.103 1.00 89.62 317 ILE A N 1
ATOM 2547 C CA . ILE A 1 317 ? 7.906 -0.963 -14.203 1.00 89.62 317 ILE A CA 1
ATOM 2548 C C . ILE A 1 317 ? 7.260 -1.722 -13.042 1.00 89.62 317 ILE A C 1
ATOM 2550 O O . ILE A 1 317 ? 7.648 -1.567 -11.886 1.00 89.62 317 ILE A O 1
ATOM 2554 N N . THR A 1 318 ? 6.302 -2.585 -13.356 1.00 89.06 318 THR A N 1
ATOM 2555 C CA . THR A 1 318 ? 5.570 -3.403 -12.380 1.00 89.06 318 THR A CA 1
ATOM 2556 C C . THR A 1 318 ? 5.438 -4.849 -12.848 1.00 89.06 318 THR A C 1
ATOM 2558 O O . THR A 1 318 ? 5.828 -5.769 -12.130 1.00 89.06 318 THR A O 1
ATOM 2561 N N . ASP A 1 319 ? 4.964 -5.064 -14.073 1.00 90.06 319 ASP A N 1
ATOM 2562 C CA . ASP A 1 319 ? 4.576 -6.391 -14.549 1.00 90.06 319 ASP A CA 1
ATOM 2563 C C . ASP A 1 319 ? 5.765 -7.262 -14.984 1.00 90.06 319 ASP A C 1
ATOM 2565 O O . ASP A 1 319 ? 5.717 -8.485 -14.860 1.00 90.06 319 ASP A O 1
ATOM 2569 N N . GLU A 1 320 ? 6.877 -6.659 -15.408 1.00 94.00 320 GLU A N 1
ATOM 2570 C CA . GLU A 1 320 ? 8.115 -7.384 -15.725 1.00 94.00 320 GLU A CA 1
ATOM 2571 C C . GLU A 1 320 ? 8.807 -7.971 -14.493 1.00 94.00 320 GLU A C 1
ATOM 2573 O O . GLU A 1 320 ? 9.654 -8.852 -14.612 1.00 94.00 320 GLU A O 1
ATOM 2578 N N . VAL A 1 321 ? 8.485 -7.469 -13.302 1.00 95.81 321 VAL A N 1
ATOM 2579 C CA . VAL A 1 321 ? 9.173 -7.834 -12.058 1.00 95.81 321 VAL A CA 1
ATOM 2580 C C . VAL A 1 321 ? 8.259 -8.585 -11.085 1.00 95.81 321 VAL A C 1
ATOM 2582 O O . VAL A 1 321 ? 8.641 -8.806 -9.940 1.00 95.81 321 VAL A O 1
ATOM 2585 N N . LEU A 1 322 ? 7.078 -9.049 -11.522 1.00 95.06 322 LEU A N 1
ATOM 2586 C CA . LEU A 1 322 ? 6.134 -9.825 -10.692 1.00 95.06 322 LEU A CA 1
ATOM 2587 C C . LEU A 1 322 ? 6.761 -11.070 -10.064 1.00 95.06 322 LEU A C 1
ATOM 2589 O O . LEU A 1 322 ? 6.436 -11.424 -8.932 1.00 95.06 322 LEU A O 1
ATOM 2593 N N . SER A 1 323 ? 7.693 -11.719 -10.766 1.00 96.94 323 SER A N 1
ATOM 2594 C CA . SER A 1 323 ? 8.416 -12.867 -10.217 1.00 96.94 323 SER A CA 1
ATOM 2595 C C . SER A 1 323 ? 9.249 -12.487 -8.988 1.00 96.94 323 SER A C 1
ATOM 2597 O O . SER A 1 323 ? 9.348 -13.279 -8.058 1.00 96.94 323 SER A O 1
ATOM 2599 N N . ILE A 1 324 ? 9.796 -11.266 -8.933 1.00 97.94 324 ILE A N 1
ATOM 2600 C CA . ILE A 1 324 ? 10.525 -10.754 -7.764 1.00 97.94 324 ILE A CA 1
ATOM 2601 C C . ILE A 1 324 ? 9.559 -10.539 -6.598 1.00 97.94 324 ILE A C 1
ATOM 2603 O O . ILE A 1 324 ? 9.847 -10.984 -5.486 1.00 97.94 324 ILE A O 1
ATOM 2607 N N . TYR A 1 325 ? 8.401 -9.920 -6.859 1.00 97.06 325 TYR A N 1
ATOM 2608 C CA . TYR A 1 325 ? 7.343 -9.742 -5.859 1.00 97.06 325 TYR A CA 1
ATOM 2609 C C . TYR A 1 325 ? 6.935 -11.078 -5.217 1.00 97.06 325 TYR A C 1
ATOM 2611 O O . TYR A 1 325 ? 6.817 -11.163 -3.997 1.00 97.06 325 TYR A O 1
ATOM 2619 N N . ALA A 1 326 ? 6.802 -12.140 -6.017 1.00 97.19 326 ALA A N 1
ATOM 2620 C CA . ALA A 1 326 ? 6.440 -13.474 -5.538 1.00 97.19 326 ALA A CA 1
ATOM 2621 C C . ALA A 1 326 ? 7.581 -14.228 -4.819 1.00 97.19 326 ALA A C 1
ATOM 2623 O O . ALA A 1 326 ? 7.307 -15.086 -3.973 1.00 97.19 326 ALA A O 1
ATOM 2624 N N . SER A 1 327 ? 8.844 -13.947 -5.158 1.00 98.19 327 SER A N 1
ATOM 2625 C CA . SER A 1 327 ? 10.023 -14.625 -4.597 1.00 98.19 327 SER A CA 1
ATOM 2626 C C . SER A 1 327 ? 10.480 -14.053 -3.252 1.00 98.19 327 SER A C 1
ATOM 2628 O O . SER A 1 327 ? 10.986 -14.814 -2.426 1.00 98.19 327 SER A O 1
ATOM 2630 N N . ILE A 1 328 ? 10.302 -12.746 -3.007 1.00 98.12 328 ILE A N 1
ATOM 2631 C CA . ILE A 1 328 ? 10.745 -12.091 -1.760 1.00 98.12 328 ILE A CA 1
ATOM 2632 C C . ILE A 1 328 ? 10.094 -12.708 -0.508 1.00 98.12 328 ILE A C 1
ATOM 2634 O O . ILE A 1 328 ? 10.844 -13.119 0.377 1.00 98.12 328 ILE A O 1
ATOM 2638 N N . PRO A 1 329 ? 8.753 -12.857 -0.411 1.00 97.75 329 PRO A N 1
ATOM 2639 C CA . PRO A 1 329 ? 8.115 -13.464 0.765 1.00 97.75 329 PRO A CA 1
ATOM 2640 C C . PRO A 1 329 ? 8.573 -14.893 1.076 1.00 97.75 329 PRO A C 1
ATOM 2642 O O . PRO A 1 329 ? 8.433 -15.377 2.198 1.00 97.75 329 PRO A O 1
ATOM 2645 N N . LYS A 1 330 ? 9.112 -15.583 0.068 1.00 97.38 330 LYS A N 1
ATOM 2646 C CA . LYS A 1 330 ? 9.565 -16.971 0.154 1.00 97.38 330 LYS A CA 1
ATOM 2647 C C . LYS A 1 330 ? 11.064 -17.098 0.429 1.00 97.38 330 LYS A C 1
ATOM 2649 O O . LYS A 1 330 ? 11.515 -18.220 0.601 1.00 97.38 330 LYS A O 1
ATOM 2654 N N . ASP A 1 331 ? 11.817 -15.995 0.431 1.00 97.38 331 ASP A N 1
ATOM 2655 C CA . ASP A 1 331 ? 13.288 -15.991 0.473 1.00 97.38 331 ASP A CA 1
ATOM 2656 C C . ASP A 1 331 ? 13.905 -16.892 -0.627 1.00 97.38 331 ASP A C 1
ATOM 2658 O O . ASP A 1 331 ? 14.757 -17.742 -0.387 1.00 97.38 331 ASP A O 1
ATOM 2662 N N . THR A 1 332 ? 13.389 -16.770 -1.861 1.00 97.69 332 THR A N 1
ATOM 2663 C CA . THR A 1 332 ? 13.753 -17.633 -3.014 1.00 97.69 332 THR A CA 1
ATOM 2664 C C . THR A 1 332 ? 14.100 -16.826 -4.266 1.00 97.69 332 THR A C 1
ATOM 2666 O O . THR A 1 332 ? 13.742 -17.195 -5.388 1.00 97.69 332 THR A O 1
ATOM 2669 N N . LEU A 1 333 ? 14.762 -15.678 -4.099 1.00 97.75 333 LEU A N 1
ATOM 2670 C CA . LEU A 1 333 ? 15.263 -14.932 -5.254 1.00 97.75 333 LEU A CA 1
ATOM 2671 C C . LEU A 1 333 ? 16.345 -15.746 -5.972 1.00 97.75 333 LEU A C 1
ATOM 2673 O O . LEU A 1 333 ? 17.306 -16.205 -5.364 1.00 97.75 333 LEU A O 1
ATOM 2677 N N . SER A 1 334 ? 16.197 -15.894 -7.284 1.00 96.75 334 SER A N 1
ATOM 2678 C CA . SER A 1 334 ? 17.239 -16.456 -8.145 1.00 96.75 334 SER A CA 1
ATOM 2679 C C . SER A 1 334 ? 18.422 -15.497 -8.294 1.00 96.75 334 SER A C 1
ATOM 2681 O O . SER A 1 334 ? 18.264 -14.278 -8.184 1.00 96.75 334 SER A O 1
ATOM 2683 N N . ASP A 1 335 ? 19.588 -16.023 -8.673 1.00 96.31 335 ASP A N 1
ATOM 2684 C CA . ASP A 1 335 ? 20.779 -15.211 -8.959 1.00 96.31 335 ASP A CA 1
ATOM 2685 C C . ASP A 1 335 ? 20.500 -14.098 -9.979 1.00 96.31 335 ASP A C 1
ATOM 2687 O O . ASP A 1 335 ? 20.978 -12.974 -9.837 1.00 96.31 335 ASP A O 1
ATOM 2691 N N . ALA A 1 336 ? 19.694 -14.380 -11.009 1.00 96.81 336 ALA A N 1
ATOM 2692 C CA . ALA A 1 336 ? 19.325 -13.386 -12.012 1.00 96.81 336 ALA A CA 1
ATOM 2693 C C . ALA A 1 336 ? 18.494 -12.241 -11.408 1.00 96.81 336 ALA A C 1
ATOM 2695 O O . ALA A 1 336 ? 18.740 -11.079 -11.729 1.00 96.81 336 ALA A O 1
ATOM 2696 N N . GLN A 1 337 ? 17.554 -12.552 -10.511 1.00 97.50 337 GLN A N 1
ATOM 2697 C CA . GLN A 1 337 ? 16.749 -11.549 -9.810 1.00 97.50 337 GLN A CA 1
ATOM 2698 C C . GLN A 1 337 ? 17.605 -10.704 -8.858 1.00 97.50 337 GLN A C 1
ATOM 2700 O O . GLN A 1 337 ? 17.475 -9.481 -8.857 1.00 97.50 337 GLN A O 1
ATOM 2705 N N . VAL A 1 338 ? 18.519 -11.328 -8.107 1.00 97.69 338 VAL A N 1
ATOM 2706 C CA . VAL A 1 338 ? 19.466 -10.624 -7.225 1.00 97.69 338 VAL A CA 1
ATOM 2707 C C . VAL A 1 338 ? 20.356 -9.675 -8.031 1.00 97.69 338 VAL A C 1
ATOM 2709 O O . VAL A 1 338 ? 20.422 -8.483 -7.728 1.00 97.69 338 VAL A O 1
ATOM 2712 N N . VAL A 1 339 ? 20.980 -10.163 -9.110 1.00 97.19 339 VAL A N 1
ATOM 2713 C CA . VAL A 1 339 ? 21.843 -9.342 -9.976 1.00 97.19 339 VAL A CA 1
ATOM 2714 C C . VAL A 1 339 ? 21.057 -8.197 -10.616 1.00 97.19 339 VAL A C 1
ATOM 2716 O O . VAL A 1 339 ? 21.584 -7.087 -10.713 1.00 97.19 339 VAL A O 1
ATOM 2719 N N . PHE A 1 340 ? 19.811 -8.431 -11.037 1.00 97.94 340 PHE A N 1
ATOM 2720 C CA . PHE A 1 340 ? 18.945 -7.378 -11.566 1.00 97.94 340 PHE A CA 1
ATOM 2721 C C . PHE A 1 340 ? 18.662 -6.297 -10.514 1.00 97.94 340 PHE A C 1
ATOM 2723 O O . PHE A 1 340 ? 18.913 -5.122 -10.783 1.00 97.94 340 PHE A O 1
ATOM 2730 N N . LEU A 1 341 ? 18.209 -6.677 -9.312 1.00 97.94 341 LEU A N 1
ATOM 2731 C CA . LEU A 1 341 ? 17.913 -5.739 -8.222 1.00 97.94 341 LEU A CA 1
ATOM 2732 C C . LEU A 1 341 ? 19.143 -4.921 -7.822 1.00 97.94 341 LEU A C 1
ATOM 2734 O O . LEU A 1 341 ? 19.051 -3.706 -7.656 1.00 97.94 341 LEU A O 1
ATOM 2738 N N . ASP A 1 342 ? 20.309 -5.559 -7.734 1.00 97.88 342 ASP A N 1
ATOM 2739 C CA . ASP A 1 342 ? 21.569 -4.884 -7.422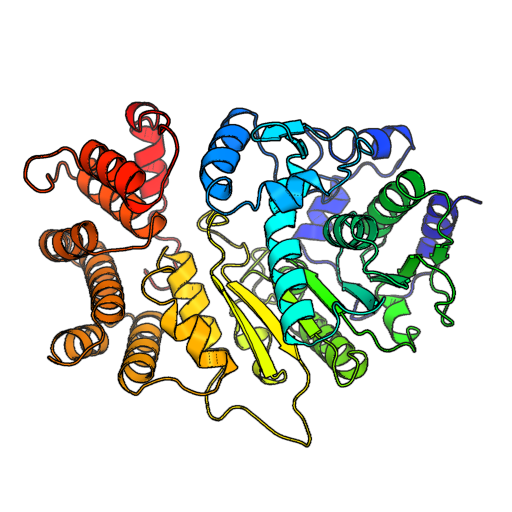 1.00 97.88 342 ASP A CA 1
ATOM 2740 C C . ASP A 1 342 ? 22.032 -3.944 -8.541 1.00 97.88 342 ASP A C 1
ATOM 2742 O O . ASP A 1 342 ? 22.621 -2.894 -8.274 1.00 97.88 342 ASP A O 1
ATOM 2746 N N . SER A 1 343 ? 21.764 -4.297 -9.799 1.00 97.62 343 SER A N 1
ATOM 2747 C CA . SER A 1 343 ? 22.070 -3.447 -10.954 1.00 97.62 343 SER A CA 1
ATOM 2748 C C . SER A 1 343 ? 21.134 -2.239 -11.027 1.00 97.62 343 SER A C 1
ATOM 2750 O O . SER A 1 343 ? 21.592 -1.135 -11.324 1.00 97.62 343 SER A O 1
ATOM 2752 N N . ALA A 1 344 ? 19.850 -2.423 -10.712 1.00 96.94 344 ALA A N 1
ATOM 2753 C CA . ALA A 1 344 ? 18.875 -1.342 -10.619 1.00 96.94 344 ALA A CA 1
ATOM 2754 C C . ALA A 1 344 ? 19.188 -0.398 -9.444 1.00 96.94 344 ALA A C 1
ATOM 2756 O O . ALA A 1 344 ? 19.223 0.816 -9.632 1.00 96.94 344 ALA A O 1
ATOM 2757 N N . ASP A 1 345 ? 19.520 -0.929 -8.261 1.00 96.31 345 ASP A N 1
ATOM 2758 C CA . ASP A 1 345 ? 19.996 -0.120 -7.127 1.00 96.31 345 ASP A CA 1
ATOM 2759 C C . ASP A 1 345 ? 21.249 0.685 -7.498 1.00 96.31 345 ASP A C 1
ATOM 2761 O O . ASP A 1 345 ? 21.356 1.873 -7.188 1.00 96.31 345 ASP A O 1
ATOM 2765 N N . TYR A 1 346 ? 22.186 0.060 -8.221 1.00 96.38 346 TYR A N 1
ATOM 2766 C CA . TYR A 1 346 ? 23.390 0.736 -8.690 1.00 96.38 346 TYR A CA 1
ATOM 2767 C C . TYR A 1 346 ? 23.066 1.910 -9.617 1.00 96.38 346 TYR A C 1
ATOM 2769 O O . TYR A 1 346 ? 23.633 2.988 -9.420 1.00 96.38 346 TYR A O 1
ATOM 2777 N N . LEU A 1 347 ? 22.131 1.731 -10.558 1.00 94.69 347 LEU A N 1
ATOM 2778 C CA . LEU A 1 347 ? 21.616 2.813 -11.395 1.00 94.69 347 LEU A CA 1
ATOM 2779 C C . LEU A 1 347 ? 21.018 3.933 -10.545 1.00 94.69 347 LEU A C 1
ATOM 2781 O O . LEU A 1 347 ? 21.425 5.082 -10.696 1.00 94.69 347 LEU A O 1
ATOM 2785 N N . PHE A 1 348 ? 20.096 3.622 -9.638 1.00 91.81 348 PHE A N 1
ATOM 2786 C CA . PHE A 1 348 ? 19.390 4.646 -8.870 1.00 91.81 348 PHE A CA 1
ATOM 2787 C C . PHE A 1 348 ? 20.304 5.435 -7.924 1.00 91.81 348 PHE A C 1
ATOM 2789 O O . PHE A 1 348 ? 20.129 6.641 -7.761 1.00 91.81 348 PHE A O 1
ATOM 2796 N N . ARG A 1 349 ? 21.305 4.782 -7.321 1.00 91.25 349 ARG A N 1
ATOM 2797 C CA . ARG A 1 349 ? 22.241 5.433 -6.389 1.00 91.25 349 ARG A CA 1
ATOM 2798 C C . ARG A 1 349 ? 23.390 6.153 -7.085 1.00 91.25 349 ARG A C 1
ATOM 2800 O O . ARG A 1 349 ? 23.790 7.223 -6.640 1.00 91.25 349 ARG A O 1
ATOM 2807 N N . ASN A 1 350 ? 23.945 5.555 -8.138 1.00 94.12 350 ASN A N 1
ATOM 2808 C CA . ASN A 1 350 ? 25.198 6.010 -8.753 1.00 94.12 350 ASN A CA 1
ATOM 2809 C C . ASN A 1 350 ? 24.995 6.632 -10.135 1.00 94.12 350 ASN A C 1
ATOM 2811 O O . ASN A 1 350 ? 25.967 7.089 -10.728 1.00 94.12 350 ASN A O 1
ATOM 2815 N N . LYS A 1 351 ? 23.761 6.632 -10.657 1.00 93.00 351 LYS A N 1
ATOM 2816 C CA . LYS A 1 351 ? 23.408 7.161 -11.982 1.00 93.00 351 LYS A CA 1
ATOM 2817 C C . LYS A 1 351 ? 24.248 6.531 -13.092 1.00 93.00 351 LYS A C 1
ATOM 2819 O O . LYS A 1 351 ? 24.770 7.217 -13.969 1.00 93.00 351 LYS A O 1
ATOM 2824 N N . ARG A 1 352 ? 24.410 5.208 -13.024 1.00 93.88 352 ARG A N 1
ATOM 2825 C CA . ARG A 1 352 ? 25.264 4.424 -13.921 1.00 93.88 352 ARG A CA 1
ATOM 2826 C C . ARG A 1 352 ? 24.569 3.156 -14.404 1.00 93.88 352 ARG A C 1
ATOM 2828 O O . ARG A 1 352 ? 23.975 2.432 -13.613 1.00 93.88 352 ARG A O 1
ATOM 2835 N N . ILE A 1 353 ? 24.687 2.871 -15.700 1.00 95.50 353 ILE A N 1
ATOM 2836 C CA . ILE A 1 353 ? 23.988 1.757 -16.365 1.00 95.50 353 ILE A CA 1
ATOM 2837 C C . ILE A 1 353 ? 24.871 0.549 -16.689 1.00 95.50 353 ILE A C 1
ATOM 2839 O O . ILE A 1 353 ? 24.357 -0.461 -17.157 1.00 95.50 353 ILE A O 1
ATOM 2843 N N . ASP A 1 354 ? 26.181 0.601 -16.449 1.00 96.62 354 ASP A N 1
ATOM 2844 C CA . ASP A 1 354 ? 27.119 -0.450 -16.869 1.00 96.62 354 ASP A CA 1
ATOM 2845 C C . ASP A 1 354 ? 26.785 -1.834 -16.292 1.00 96.62 354 ASP A C 1
ATOM 2847 O O . ASP A 1 354 ? 26.912 -2.845 -16.988 1.00 96.62 354 ASP A O 1
ATOM 2851 N N . LYS A 1 355 ? 26.261 -1.892 -15.062 1.00 97.06 355 LYS A N 1
ATOM 2852 C CA . LYS A 1 355 ? 25.785 -3.151 -14.471 1.00 97.06 355 LYS A CA 1
ATOM 2853 C C . LYS A 1 355 ? 24.526 -3.691 -15.150 1.00 97.06 355 LYS A C 1
ATOM 2855 O O . LYS A 1 355 ? 24.449 -4.890 -15.397 1.00 97.06 355 LYS A O 1
ATOM 2860 N N . LEU A 1 356 ? 23.578 -2.823 -15.511 1.00 95.81 356 LEU A N 1
ATOM 2861 C CA . LEU A 1 356 ? 22.380 -3.224 -16.257 1.00 95.81 356 LEU A CA 1
ATOM 2862 C C . LEU A 1 356 ? 22.734 -3.689 -17.674 1.00 95.81 356 LEU A C 1
ATOM 2864 O O . LEU A 1 356 ? 22.221 -4.706 -18.129 1.00 95.81 356 LEU A O 1
ATOM 2868 N N . VAL A 1 357 ? 23.661 -3.003 -18.350 1.00 95.06 357 VAL A N 1
ATOM 2869 C CA . VAL A 1 357 ? 24.171 -3.429 -19.665 1.00 95.06 357 VAL A CA 1
ATOM 2870 C C . VAL A 1 357 ? 24.818 -4.811 -19.557 1.00 95.06 357 VAL A C 1
ATOM 2872 O O . VAL A 1 357 ? 24.483 -5.715 -20.325 1.00 95.06 357 VAL A O 1
ATOM 2875 N N . SER A 1 358 ? 25.676 -5.006 -18.552 1.00 96.06 358 SER A N 1
ATOM 2876 C CA . SER A 1 358 ? 26.312 -6.300 -18.277 1.00 96.06 358 SER A CA 1
ATOM 2877 C C . SER A 1 358 ? 25.286 -7.394 -17.967 1.00 96.06 358 SER A C 1
ATOM 2879 O O . SER A 1 358 ? 25.465 -8.540 -18.371 1.00 96.06 358 SER A O 1
ATOM 2881 N N . PHE A 1 359 ? 24.201 -7.057 -17.264 1.00 95.62 359 PHE A N 1
ATOM 2882 C CA . PHE A 1 359 ? 23.091 -7.971 -17.007 1.00 95.62 359 PHE A CA 1
ATOM 2883 C C . PHE A 1 359 ? 22.394 -8.391 -18.313 1.00 95.62 359 PHE A C 1
ATOM 2885 O O . PHE A 1 359 ? 22.251 -9.588 -18.559 1.00 95.62 359 PHE A O 1
ATOM 2892 N N . CYS A 1 360 ? 22.051 -7.445 -19.194 1.00 93.44 360 CYS A N 1
ATOM 2893 C CA . CYS A 1 360 ? 21.388 -7.727 -20.475 1.00 93.44 360 CYS A CA 1
ATOM 2894 C C . CYS A 1 360 ? 22.225 -8.585 -21.442 1.00 93.44 360 CYS A C 1
ATOM 2896 O O . CYS A 1 360 ? 21.658 -9.328 -22.254 1.00 93.44 360 CYS A O 1
ATOM 2898 N N . GLN A 1 361 ? 23.557 -8.485 -21.373 1.00 94.19 361 GLN A N 1
ATOM 2899 C CA . GLN A 1 361 ? 24.492 -9.251 -22.209 1.00 94.19 361 GLN A CA 1
ATOM 2900 C C . GLN A 1 361 ? 24.608 -10.729 -21.801 1.00 94.19 361 GLN A C 1
ATOM 2902 O O . GLN A 1 361 ? 25.068 -11.552 -22.592 1.00 94.19 361 GLN A O 1
ATOM 2907 N N . ARG A 1 362 ? 24.166 -11.108 -20.596 1.00 91.06 362 ARG A N 1
ATOM 2908 C CA . ARG A 1 362 ? 24.182 -12.508 -20.151 1.00 91.06 362 ARG A CA 1
ATOM 2909 C C . ARG A 1 362 ? 23.062 -13.287 -20.844 1.00 91.06 362 ARG A C 1
ATOM 2911 O O . ARG A 1 362 ? 21.883 -13.004 -20.653 1.00 91.06 362 ARG A O 1
ATOM 2918 N N . SER A 1 363 ? 23.422 -14.314 -21.615 1.00 69.19 363 SER A N 1
ATOM 2919 C CA . SER A 1 363 ? 22.492 -15.091 -22.456 1.00 69.19 363 SER A CA 1
ATOM 2920 C C . SER A 1 363 ? 21.401 -15.861 -21.697 1.00 69.19 363 SER A C 1
ATOM 2922 O O . SER A 1 363 ? 20.427 -16.280 -22.312 1.00 69.19 363 SER A O 1
ATOM 2924 N N . LYS A 1 364 ? 21.543 -16.033 -20.375 1.00 86.75 364 LYS A N 1
ATOM 2925 C CA . LYS A 1 364 ? 20.592 -16.747 -19.502 1.00 86.75 364 LYS A CA 1
ATOM 2926 C C . LYS A 1 364 ? 19.736 -15.828 -18.619 1.00 86.75 364 LYS A C 1
ATOM 2928 O O . LYS A 1 364 ? 19.109 -16.315 -17.684 1.00 86.75 364 LYS A O 1
ATOM 2933 N N . ALA A 1 365 ? 19.754 -14.514 -18.846 1.00 82.38 365 ALA A N 1
ATOM 2934 C CA . ALA A 1 365 ? 18.899 -13.610 -18.084 1.00 82.38 365 ALA A CA 1
ATOM 2935 C C . ALA A 1 365 ? 17.416 -13.928 -18.338 1.00 82.38 365 ALA A C 1
ATOM 2937 O O . ALA A 1 365 ? 17.024 -14.235 -19.465 1.00 82.38 365 ALA A O 1
ATOM 2938 N N . ASP A 1 366 ? 16.603 -13.830 -17.287 1.00 93.12 366 ASP A N 1
ATOM 2939 C CA . ASP A 1 366 ? 15.148 -13.893 -17.398 1.00 93.12 366 ASP A CA 1
ATOM 2940 C C . ASP A 1 366 ? 14.657 -12.844 -18.412 1.00 93.12 366 ASP A C 1
ATOM 2942 O O . ASP A 1 366 ? 15.107 -11.692 -18.400 1.00 93.12 366 ASP A O 1
ATOM 2946 N N . ARG A 1 367 ? 13.763 -13.254 -19.321 1.00 94.50 367 ARG A N 1
ATOM 2947 C CA . ARG A 1 367 ? 13.299 -12.408 -20.429 1.00 94.50 367 ARG A CA 1
ATOM 2948 C C . ARG A 1 367 ? 12.619 -11.135 -19.928 1.00 94.50 367 ARG A C 1
ATOM 2950 O O . ARG A 1 367 ? 12.855 -10.068 -20.492 1.00 94.50 367 ARG A O 1
ATOM 2957 N N . ASP A 1 368 ? 11.796 -11.241 -18.892 1.00 95.31 368 ASP A N 1
ATOM 2958 C CA . ASP A 1 368 ? 11.043 -10.108 -18.364 1.00 95.31 368 ASP A CA 1
ATOM 2959 C C . ASP A 1 368 ? 11.978 -9.144 -17.628 1.00 95.31 368 ASP A C 1
ATOM 2961 O O . ASP A 1 368 ? 11.949 -7.939 -17.886 1.00 95.31 368 ASP A O 1
ATOM 2965 N N . LEU A 1 369 ? 12.912 -9.664 -16.826 1.00 95.94 369 LEU A N 1
ATOM 2966 C CA . LEU A 1 369 ? 13.928 -8.825 -16.178 1.00 95.94 369 LEU A CA 1
ATOM 2967 C C . LEU A 1 369 ? 14.842 -8.133 -17.193 1.00 95.94 369 LEU A C 1
ATOM 2969 O O . LEU A 1 369 ? 15.224 -6.978 -17.001 1.00 95.94 369 LEU A O 1
ATOM 2973 N N . LYS A 1 370 ? 15.184 -8.809 -18.295 1.00 94.75 370 LYS A N 1
ATOM 2974 C CA . LYS A 1 370 ? 15.942 -8.201 -19.394 1.00 94.75 370 LYS A CA 1
ATOM 2975 C C . LYS A 1 370 ? 15.156 -7.068 -20.057 1.00 94.75 370 LYS A C 1
ATOM 2977 O O . LYS A 1 370 ? 15.744 -6.032 -20.359 1.00 94.75 370 LYS A O 1
ATOM 2982 N N . ASN A 1 371 ? 13.842 -7.218 -20.230 1.00 93.56 371 ASN A N 1
ATOM 2983 C CA . ASN A 1 371 ? 12.991 -6.133 -20.720 1.00 93.56 371 ASN A CA 1
ATOM 2984 C C . ASN A 1 371 ? 12.986 -4.950 -19.743 1.00 93.56 371 ASN A C 1
ATOM 2986 O O . ASN A 1 371 ? 13.254 -3.825 -20.161 1.00 93.56 371 ASN A O 1
ATOM 2990 N N . ALA A 1 372 ? 12.783 -5.189 -18.445 1.00 94.44 372 ALA A N 1
ATOM 2991 C CA . ALA A 1 372 ? 12.863 -4.137 -17.429 1.00 94.44 372 ALA A CA 1
ATOM 2992 C C . ALA A 1 372 ? 14.226 -3.415 -17.441 1.00 94.44 372 ALA A C 1
ATOM 2994 O O . ALA A 1 372 ? 14.289 -2.187 -17.401 1.00 94.44 372 ALA A O 1
ATOM 2995 N N . ALA A 1 373 ? 15.329 -4.160 -17.562 1.00 94.81 373 ALA A N 1
ATOM 2996 C CA . ALA A 1 373 ? 16.669 -3.588 -17.658 1.00 94.81 373 ALA A CA 1
ATOM 2997 C C . ALA A 1 373 ? 16.859 -2.753 -18.936 1.00 94.81 373 ALA A C 1
ATOM 2999 O O . ALA A 1 373 ? 17.400 -1.650 -18.866 1.00 94.81 373 ALA A O 1
ATOM 3000 N N . ASN A 1 374 ? 16.366 -3.226 -20.085 1.00 92.00 374 ASN A N 1
ATOM 3001 C CA . ASN A 1 374 ? 16.391 -2.466 -21.335 1.00 92.00 374 ASN A CA 1
ATOM 3002 C C . ASN A 1 374 ? 15.606 -1.155 -21.217 1.00 92.00 374 ASN A C 1
ATOM 3004 O O . ASN A 1 374 ? 16.104 -0.122 -21.663 1.00 92.00 374 ASN A O 1
ATOM 3008 N N . TYR A 1 375 ? 14.436 -1.152 -20.568 1.00 92.25 375 TYR A N 1
ATOM 3009 C CA . TYR A 1 375 ? 13.701 0.087 -20.288 1.00 92.25 375 TYR A CA 1
ATOM 3010 C C . TYR A 1 375 ? 14.542 1.076 -19.482 1.00 92.25 375 TYR A C 1
ATOM 3012 O O . TYR A 1 375 ? 14.664 2.235 -19.868 1.00 92.25 375 TYR A O 1
ATOM 3020 N N . LEU A 1 376 ? 15.155 0.619 -18.385 1.00 92.31 376 LEU A N 1
ATOM 3021 C CA . LEU A 1 376 ? 15.989 1.455 -17.518 1.00 92.31 376 LEU A CA 1
ATOM 3022 C C . LEU A 1 376 ? 17.183 2.058 -18.267 1.00 92.31 376 LEU A C 1
ATOM 3024 O O . LEU A 1 376 ? 17.455 3.252 -18.141 1.00 92.31 376 LEU A O 1
ATOM 3028 N N . ILE A 1 377 ? 17.874 1.242 -19.067 1.00 92.31 377 ILE A N 1
ATOM 3029 C CA . ILE A 1 377 ? 18.983 1.685 -19.918 1.00 92.31 377 ILE A CA 1
ATOM 3030 C C . ILE A 1 377 ? 18.492 2.743 -20.909 1.00 92.31 377 ILE A C 1
ATOM 3032 O O . ILE A 1 377 ? 19.121 3.791 -21.039 1.00 92.31 377 ILE A O 1
ATOM 3036 N N . SER A 1 378 ? 17.357 2.498 -21.566 1.00 90.19 378 SER A N 1
ATOM 3037 C CA . SER A 1 378 ? 16.774 3.412 -22.555 1.00 90.19 378 SER A CA 1
ATOM 3038 C C . SER A 1 378 ? 16.362 4.739 -21.927 1.00 90.19 378 SER A C 1
ATOM 3040 O O . SER A 1 378 ? 16.693 5.793 -22.456 1.00 90.19 378 SER A O 1
ATOM 3042 N N . ALA A 1 379 ? 15.698 4.705 -20.768 1.00 88.00 379 ALA A N 1
ATOM 3043 C CA . ALA A 1 379 ? 15.301 5.898 -20.029 1.00 88.00 379 ALA A CA 1
ATOM 3044 C C . ALA A 1 379 ? 16.519 6.724 -19.599 1.00 88.00 379 ALA A C 1
ATOM 3046 O O . ALA A 1 379 ? 16.532 7.943 -19.761 1.00 88.00 379 ALA A O 1
ATOM 3047 N N . TYR A 1 380 ? 17.574 6.062 -19.118 1.00 89.31 380 TYR A N 1
ATOM 3048 C CA . TYR A 1 380 ? 18.831 6.723 -18.784 1.00 89.31 380 TYR A CA 1
ATOM 3049 C C . TYR A 1 380 ? 19.498 7.350 -20.014 1.00 89.31 380 TYR A C 1
ATOM 3051 O O . TYR A 1 380 ? 19.889 8.519 -19.969 1.00 89.31 380 TYR A O 1
ATOM 3059 N N . LYS A 1 381 ? 19.615 6.602 -21.119 1.00 88.88 381 LYS A N 1
ATOM 3060 C CA . LYS A 1 381 ? 20.179 7.110 -22.374 1.00 88.88 381 LYS A CA 1
ATOM 3061 C C . LYS A 1 381 ? 19.365 8.278 -22.897 1.00 88.88 381 LYS A C 1
ATOM 3063 O O . LYS A 1 381 ? 19.943 9.312 -23.156 1.00 88.88 381 LYS A O 1
ATOM 3068 N N . PHE A 1 382 ? 18.043 8.184 -22.940 1.00 85.94 382 PHE A N 1
ATOM 3069 C CA . PHE A 1 382 ? 17.170 9.259 -23.411 1.00 85.94 382 PHE A CA 1
ATOM 3070 C C . PHE A 1 382 ? 17.434 10.593 -22.702 1.00 85.94 382 PHE A C 1
ATOM 3072 O O . PHE A 1 382 ? 17.397 11.652 -23.324 1.00 85.94 382 PHE A O 1
ATOM 3079 N N . ILE A 1 383 ? 17.733 10.532 -21.405 1.00 80.75 383 ILE A N 1
ATOM 3080 C CA . ILE A 1 383 ? 17.978 11.709 -20.570 1.00 80.75 383 ILE A CA 1
ATOM 3081 C C . ILE A 1 383 ? 19.385 12.283 -20.773 1.00 80.75 383 ILE A C 1
ATOM 3083 O O . ILE A 1 383 ? 19.552 13.497 -20.682 1.00 80.75 383 ILE A O 1
ATOM 3087 N N . ASN A 1 384 ? 20.381 11.442 -21.070 1.00 81.88 384 ASN A N 1
ATOM 3088 C CA . ASN A 1 384 ? 21.786 11.855 -21.200 1.00 81.88 384 ASN A CA 1
ATOM 3089 C C . ASN A 1 384 ? 22.247 12.048 -22.659 1.00 81.88 384 ASN A C 1
ATOM 3091 O O . ASN A 1 384 ? 23.006 12.967 -22.951 1.00 81.88 384 ASN A O 1
ATOM 3095 N N . ASN A 1 385 ? 21.804 11.184 -23.569 1.00 78.81 385 ASN A N 1
ATOM 3096 C CA . ASN A 1 385 ? 22.060 11.199 -25.005 1.00 78.81 385 ASN A CA 1
ATOM 3097 C C . ASN A 1 385 ? 20.848 10.670 -25.803 1.00 78.81 385 ASN A C 1
ATOM 3099 O O . ASN A 1 385 ? 20.628 9.467 -25.959 1.00 78.81 385 ASN A O 1
ATOM 3103 N N . TYR A 1 386 ? 20.074 11.603 -26.341 1.00 72.94 386 TYR A N 1
ATOM 3104 C CA . TYR A 1 386 ? 18.769 11.364 -26.947 1.00 72.94 386 TYR A CA 1
ATOM 3105 C C . TYR A 1 386 ? 18.771 10.437 -28.186 1.00 72.94 386 TYR A C 1
ATOM 3107 O O . TYR A 1 386 ? 17.800 9.705 -28.388 1.00 72.94 386 TYR A O 1
ATOM 3115 N N . SER A 1 387 ? 19.829 10.435 -29.013 1.00 73.56 387 SER A N 1
ATOM 3116 C CA . SER A 1 387 ? 19.869 9.642 -30.260 1.00 73.56 387 SER A CA 1
ATOM 3117 C C . SER A 1 387 ? 19.874 8.134 -30.021 1.00 73.56 387 SER A C 1
ATOM 3119 O O . SER A 1 387 ? 19.317 7.383 -30.821 1.00 73.56 387 SER A O 1
ATOM 3121 N N . ASP A 1 388 ? 20.449 7.703 -28.900 1.00 77.25 388 ASP A N 1
ATOM 3122 C CA . ASP A 1 388 ? 20.781 6.301 -28.638 1.00 77.25 388 ASP A CA 1
ATOM 3123 C C . ASP A 1 388 ? 19.692 5.577 -27.840 1.00 77.25 388 ASP A C 1
ATOM 3125 O O . ASP A 1 388 ? 19.947 4.504 -27.315 1.00 77.25 388 ASP A O 1
ATOM 3129 N N . ALA A 1 389 ? 18.518 6.188 -27.646 1.00 84.12 389 ALA A N 1
ATOM 3130 C CA . ALA A 1 389 ? 17.433 5.607 -26.850 1.00 84.12 389 ALA A CA 1
ATOM 3131 C C . ALA A 1 389 ? 16.306 5.006 -27.699 1.00 84.12 389 ALA A C 1
ATOM 3133 O O . ALA A 1 389 ? 15.475 4.254 -27.188 1.00 84.12 389 ALA A O 1
ATOM 3134 N N . ARG A 1 390 ? 16.231 5.372 -28.986 1.00 84.19 390 ARG A N 1
ATOM 3135 C CA . ARG A 1 390 ? 15.107 5.007 -29.858 1.00 84.19 390 ARG A CA 1
ATOM 3136 C C . ARG A 1 390 ? 15.025 3.501 -30.085 1.00 84.19 390 ARG A C 1
ATOM 3138 O O . ARG A 1 390 ? 13.929 2.947 -30.028 1.00 84.19 390 ARG A O 1
ATOM 3145 N N . GLU A 1 391 ? 16.151 2.864 -30.387 1.00 83.31 391 GLU A N 1
ATOM 3146 C CA . GLU A 1 391 ? 16.191 1.438 -30.717 1.00 83.31 391 GLU A CA 1
ATOM 3147 C C . GLU A 1 391 ? 15.782 0.595 -29.505 1.00 83.31 391 GLU A C 1
ATOM 3149 O O . GLU A 1 391 ? 14.883 -0.241 -29.593 1.00 83.31 391 GLU A O 1
ATOM 3154 N N . GLU A 1 392 ? 16.353 0.884 -28.340 1.00 81.81 392 GLU A N 1
ATOM 3155 C CA . GLU A 1 392 ? 16.111 0.136 -27.112 1.00 81.81 392 GLU A CA 1
ATOM 3156 C C . GLU A 1 392 ? 14.713 0.383 -26.538 1.00 81.81 392 GLU A C 1
ATOM 3158 O O . GLU A 1 392 ? 14.068 -0.561 -26.066 1.00 81.81 392 GLU A O 1
ATOM 3163 N N . PHE A 1 393 ? 14.179 1.606 -26.652 1.00 86.81 393 PHE A N 1
ATOM 3164 C CA . PHE A 1 393 ? 12.765 1.824 -26.363 1.00 86.81 393 PHE A CA 1
ATOM 3165 C C . PHE A 1 393 ? 11.861 1.074 -27.337 1.00 86.81 393 PHE A C 1
ATOM 3167 O O . PHE A 1 393 ? 10.825 0.580 -26.904 1.00 86.81 393 PHE A O 1
ATOM 3174 N N . GLY A 1 394 ? 12.237 0.944 -28.613 1.00 85.12 394 GLY A N 1
ATOM 3175 C CA . GLY A 1 394 ? 11.519 0.104 -29.574 1.00 85.12 394 GLY A CA 1
ATOM 3176 C C . GLY A 1 394 ? 11.444 -1.350 -29.104 1.00 85.12 394 GLY A C 1
ATOM 3177 O O . GLY A 1 394 ? 10.357 -1.923 -29.037 1.00 85.12 394 GLY A O 1
ATOM 3178 N N . VAL A 1 395 ? 12.575 -1.911 -28.659 1.00 86.06 395 VAL A N 1
ATOM 3179 C CA . VAL A 1 395 ? 12.639 -3.273 -28.098 1.00 86.06 395 VAL A CA 1
ATOM 3180 C C . VAL A 1 395 ? 11.711 -3.428 -26.893 1.00 86.06 395 VAL A C 1
ATOM 3182 O O . VAL A 1 395 ? 10.967 -4.411 -26.812 1.00 86.06 395 VAL A O 1
ATOM 3185 N N . TYR A 1 396 ? 11.730 -2.477 -25.954 1.00 88.12 396 TYR A N 1
ATOM 3186 C CA . TYR A 1 396 ? 10.831 -2.543 -24.805 1.00 88.12 396 TYR A CA 1
ATOM 3187 C C . TYR A 1 396 ? 9.373 -2.329 -25.201 1.00 88.12 396 TYR A C 1
ATOM 3189 O O . TYR A 1 396 ? 8.503 -3.011 -24.685 1.00 88.12 396 TYR A O 1
ATOM 3197 N N . PHE A 1 397 ? 9.062 -1.424 -26.121 1.00 84.88 397 PHE A N 1
ATOM 3198 C CA . PHE A 1 397 ? 7.678 -1.178 -26.515 1.00 84.88 397 PHE A CA 1
ATOM 3199 C C . PHE A 1 397 ? 7.018 -2.431 -27.103 1.00 84.88 397 PHE A C 1
ATOM 3201 O O . PHE A 1 397 ? 5.851 -2.723 -26.838 1.00 84.88 397 PHE A O 1
ATOM 3208 N N . GLU A 1 398 ? 7.794 -3.231 -27.833 1.00 85.50 398 GLU A N 1
ATOM 3209 C CA . GLU A 1 398 ? 7.348 -4.511 -28.374 1.00 85.50 398 GLU A CA 1
ATOM 3210 C C . GLU A 1 398 ? 7.136 -5.571 -27.291 1.00 85.50 398 GLU A C 1
ATOM 3212 O O . GLU A 1 398 ? 6.104 -6.239 -27.293 1.00 85.50 398 GLU A O 1
ATOM 3217 N N . ASN A 1 399 ? 8.056 -5.690 -26.332 1.00 88.38 399 ASN A N 1
ATOM 3218 C CA . ASN A 1 399 ? 8.103 -6.835 -25.411 1.00 88.38 399 ASN A CA 1
ATOM 3219 C C . ASN A 1 399 ? 7.669 -6.529 -23.969 1.00 88.38 399 ASN A C 1
ATOM 3221 O O . ASN A 1 399 ? 7.498 -7.445 -23.164 1.00 88.38 399 ASN A O 1
ATOM 3225 N N . GLY A 1 400 ? 7.536 -5.252 -23.635 1.00 87.62 400 GLY A N 1
ATOM 3226 C CA . GLY A 1 400 ? 7.185 -4.743 -22.320 1.00 87.62 400 GLY A CA 1
ATOM 3227 C C . GLY A 1 400 ? 5.753 -5.101 -21.963 1.00 87.62 400 GLY A C 1
ATOM 3228 O O . GLY A 1 400 ? 4.876 -5.147 -22.829 1.00 87.62 400 GLY A O 1
ATOM 3229 N N . LYS A 1 401 ? 5.558 -5.355 -20.677 1.00 88.25 401 LYS A N 1
ATOM 3230 C CA . LYS A 1 401 ? 4.313 -5.775 -20.044 1.00 88.25 401 LYS A CA 1
ATOM 3231 C C . LYS A 1 401 ? 3.737 -4.701 -19.131 1.00 88.25 401 LYS A C 1
ATOM 3233 O O . LYS A 1 401 ? 2.602 -4.840 -18.720 1.00 88.25 401 LYS A O 1
ATOM 3238 N N . SER A 1 402 ? 4.474 -3.648 -18.786 1.00 84.12 402 SER A N 1
ATOM 3239 C CA . SER A 1 402 ? 3.937 -2.616 -17.898 1.00 84.12 402 SER A CA 1
ATOM 3240 C C . SER A 1 402 ? 3.218 -1.493 -18.656 1.00 84.12 402 SER A C 1
ATOM 3242 O O . SER A 1 402 ? 3.880 -0.718 -19.354 1.00 84.12 402 SER A O 1
ATOM 3244 N N . PRO A 1 403 ? 1.895 -1.297 -18.469 1.00 78.88 403 PRO A N 1
ATOM 3245 C CA . PRO A 1 403 ? 1.131 -0.290 -19.212 1.00 78.88 403 PRO A CA 1
ATOM 3246 C C . PRO A 1 403 ? 1.652 1.140 -19.046 1.00 78.88 403 PRO A C 1
ATOM 3248 O O . PRO A 1 403 ? 1.662 1.914 -19.999 1.00 78.88 403 PRO A O 1
ATOM 3251 N N . LEU A 1 404 ? 2.118 1.502 -17.846 1.00 74.81 404 LEU A N 1
ATOM 3252 C CA . LEU A 1 404 ? 2.628 2.849 -17.568 1.00 74.81 404 LEU A CA 1
ATOM 3253 C C . LEU A 1 404 ? 3.964 3.120 -18.261 1.00 74.81 404 LEU A C 1
ATOM 3255 O O . LEU A 1 404 ? 4.150 4.194 -18.829 1.00 74.81 404 LEU A O 1
ATOM 3259 N N . ALA A 1 405 ? 4.867 2.142 -18.250 1.00 81.62 405 ALA A N 1
ATOM 3260 C CA . ALA A 1 405 ? 6.134 2.225 -18.962 1.00 81.62 405 ALA A CA 1
ATOM 3261 C C . ALA A 1 405 ? 5.915 2.296 -20.486 1.00 81.62 405 ALA A C 1
ATOM 3263 O O . ALA A 1 405 ? 6.538 3.111 -21.169 1.00 81.62 405 ALA A O 1
ATOM 3264 N N . LEU A 1 406 ? 4.968 1.515 -21.018 1.00 80.50 406 LEU A N 1
ATOM 3265 C CA . LEU A 1 406 ? 4.552 1.599 -22.421 1.00 80.50 406 LEU A CA 1
ATOM 3266 C C . LEU A 1 406 ? 3.961 2.978 -22.754 1.00 80.50 406 LEU A C 1
ATOM 3268 O O . LEU A 1 406 ? 4.356 3.590 -23.744 1.00 80.50 406 LEU A O 1
ATOM 3272 N N . ALA A 1 407 ? 3.076 3.513 -21.909 1.00 75.69 407 ALA A N 1
ATOM 3273 C CA . ALA A 1 407 ? 2.491 4.839 -22.099 1.00 75.69 407 ALA A CA 1
ATOM 3274 C C . ALA A 1 407 ? 3.544 5.960 -22.069 1.00 75.69 407 ALA A C 1
ATOM 3276 O O . ALA A 1 407 ? 3.485 6.881 -22.887 1.00 75.69 407 ALA A O 1
ATOM 3277 N N . PHE A 1 408 ? 4.536 5.867 -21.176 1.00 80.38 408 PHE A N 1
ATOM 3278 C CA . PHE A 1 408 ? 5.673 6.788 -21.146 1.00 80.38 408 PHE A CA 1
ATOM 3279 C C . PHE A 1 408 ? 6.449 6.757 -22.469 1.00 80.38 408 PHE A C 1
ATOM 3281 O O . PHE A 1 408 ? 6.692 7.807 -23.065 1.00 80.38 408 PHE A O 1
ATOM 3288 N N . ILE A 1 409 ? 6.770 5.566 -22.979 1.00 80.88 409 ILE A N 1
ATOM 3289 C CA . ILE A 1 409 ? 7.491 5.422 -24.250 1.00 80.88 409 ILE A CA 1
ATOM 3290 C C . ILE A 1 409 ? 6.667 5.936 -25.429 1.00 80.88 409 ILE A C 1
ATOM 3292 O O . ILE A 1 409 ? 7.210 6.644 -26.274 1.00 80.88 409 ILE A O 1
ATOM 3296 N N . ALA A 1 410 ? 5.363 5.654 -25.480 1.00 76.94 410 ALA A N 1
ATOM 3297 C CA . ALA A 1 410 ? 4.493 6.194 -26.524 1.00 76.94 410 ALA A CA 1
ATOM 3298 C C . ALA A 1 410 ? 4.509 7.730 -26.526 1.00 76.94 410 ALA A C 1
ATOM 3300 O O . ALA A 1 410 ? 4.637 8.340 -27.589 1.00 76.94 410 ALA A O 1
ATOM 3301 N N . CYS A 1 411 ? 4.452 8.356 -25.343 1.00 73.94 411 CYS A N 1
ATOM 3302 C CA . CYS A 1 411 ? 4.580 9.808 -25.203 1.00 73.94 411 CYS A CA 1
ATOM 3303 C C . CYS A 1 411 ? 5.930 10.310 -25.728 1.00 73.94 411 CYS A C 1
ATOM 3305 O O . CYS A 1 411 ? 5.967 11.296 -26.466 1.00 73.94 411 CYS A O 1
ATOM 3307 N N . VAL A 1 412 ? 7.026 9.625 -25.383 1.00 79.00 412 VAL A N 1
ATOM 3308 C CA . VAL A 1 412 ? 8.370 9.946 -25.881 1.00 79.00 412 VAL A CA 1
ATOM 3309 C C . VAL A 1 412 ? 8.413 9.850 -27.404 1.00 79.00 412 VAL A C 1
ATOM 3311 O O . VAL A 1 412 ? 8.841 10.798 -28.052 1.00 79.00 412 VAL A O 1
ATOM 3314 N N . PHE A 1 413 ? 7.931 8.764 -28.004 1.00 82.25 413 PHE A N 1
ATOM 3315 C CA . PHE A 1 413 ? 7.950 8.610 -29.458 1.00 82.25 413 PHE A CA 1
ATOM 3316 C C . PHE A 1 413 ? 7.095 9.673 -30.151 1.00 82.25 413 PHE A C 1
ATOM 3318 O O . PHE A 1 413 ? 7.546 10.289 -31.115 1.00 82.25 413 PHE A O 1
ATOM 3325 N N . HIS A 1 414 ? 5.892 9.933 -29.633 1.00 78.50 414 HIS A N 1
ATOM 3326 C CA . HIS A 1 414 ? 4.980 10.927 -30.188 1.00 78.50 414 HIS A CA 1
ATOM 3327 C C . HIS A 1 414 ? 5.590 12.333 -30.177 1.00 78.50 414 HIS A C 1
ATOM 3329 O O . HIS A 1 414 ? 5.599 13.011 -31.202 1.00 78.50 414 HIS A O 1
ATOM 3335 N N . ALA A 1 415 ? 6.169 12.755 -29.048 1.00 77.00 415 ALA A N 1
ATOM 3336 C CA . ALA A 1 415 ? 6.781 14.079 -28.909 1.00 77.00 415 ALA A CA 1
ATOM 3337 C C . ALA A 1 415 ? 7.928 14.335 -29.887 1.00 77.00 415 ALA A C 1
ATOM 3339 O O . ALA A 1 415 ? 8.237 15.476 -30.220 1.00 77.00 415 ALA A O 1
ATOM 3340 N N . ASN A 1 416 ? 8.543 13.248 -30.330 1.00 78.44 416 ASN A N 1
ATOM 3341 C CA . ASN A 1 416 ? 9.741 13.228 -31.139 1.00 78.44 416 ASN A CA 1
ATOM 3342 C C . ASN A 1 416 ? 9.471 12.815 -32.587 1.00 78.44 416 ASN A C 1
ATOM 3344 O O . ASN A 1 416 ? 10.405 12.660 -33.373 1.00 78.44 416 ASN A O 1
ATOM 3348 N N . SER A 1 417 ? 8.193 12.647 -32.949 1.00 84.69 417 SER A N 1
ATOM 3349 C CA . SER A 1 417 ? 7.761 12.185 -34.272 1.00 84.69 417 SER A CA 1
ATOM 3350 C C . SER A 1 417 ? 8.417 10.861 -34.695 1.00 84.69 417 SER A C 1
ATOM 3352 O O . SER A 1 417 ? 8.630 10.605 -35.881 1.00 84.69 417 SER A O 1
ATOM 3354 N N . TRP A 1 418 ? 8.758 10.006 -33.729 1.00 83.88 418 TRP A N 1
ATOM 3355 C CA . TRP A 1 418 ? 9.268 8.666 -33.990 1.00 83.88 418 TRP A CA 1
ATOM 3356 C C . TRP A 1 418 ? 8.112 7.713 -34.285 1.00 83.88 418 TRP A C 1
ATOM 3358 O O . TRP A 1 418 ? 7.075 7.749 -33.626 1.00 83.88 418 TRP A O 1
ATOM 3368 N N . LYS A 1 419 ? 8.312 6.826 -35.262 1.00 81.06 419 LYS A N 1
ATOM 3369 C CA . LYS A 1 419 ? 7.368 5.753 -35.599 1.00 81.06 419 LYS A CA 1
ATOM 3370 C C . LYS A 1 419 ? 7.795 4.422 -34.994 1.00 81.06 419 LYS A C 1
ATOM 3372 O O . LYS A 1 419 ? 8.994 4.181 -34.820 1.00 81.06 419 LYS A O 1
ATOM 3377 N N . ILE A 1 420 ? 6.810 3.557 -34.762 1.00 77.88 420 ILE A N 1
ATOM 3378 C CA . ILE A 1 420 ? 6.983 2.180 -34.287 1.00 77.88 420 ILE A CA 1
ATOM 3379 C C . ILE A 1 420 ? 6.422 1.258 -35.362 1.00 77.88 420 ILE A C 1
ATOM 3381 O O . ILE A 1 420 ? 5.213 1.239 -35.564 1.00 77.88 420 ILE A O 1
ATOM 3385 N N . LYS A 1 421 ? 7.288 0.530 -36.081 1.00 78.19 421 LYS A N 1
ATOM 3386 C CA . LYS A 1 421 ? 6.875 -0.334 -37.208 1.00 78.19 421 LYS A CA 1
ATOM 3387 C C . LYS A 1 421 ? 5.933 0.387 -38.191 1.00 78.19 421 LYS A C 1
ATOM 3389 O O . LYS A 1 421 ? 4.912 -0.156 -38.584 1.00 78.19 421 LYS A O 1
ATOM 3394 N N . ASP A 1 422 ? 6.248 1.645 -38.502 1.00 81.56 422 ASP A N 1
ATOM 3395 C CA . ASP A 1 422 ? 5.462 2.558 -39.352 1.00 81.56 422 ASP A CA 1
ATOM 3396 C C . ASP A 1 422 ? 4.118 3.063 -38.800 1.00 81.56 422 ASP A C 1
ATOM 3398 O O . ASP A 1 422 ? 3.544 3.991 -39.379 1.00 81.56 422 ASP A O 1
ATOM 3402 N N . TYR A 1 423 ? 3.670 2.568 -37.646 1.00 75.31 423 TYR A N 1
ATOM 3403 C CA . TYR A 1 423 ? 2.484 3.064 -36.949 1.00 75.31 423 TYR A CA 1
ATOM 3404 C C . TYR A 1 423 ? 2.776 4.333 -36.139 1.00 75.31 423 TYR A C 1
ATOM 3406 O O . TYR A 1 423 ? 3.904 4.581 -35.684 1.00 75.31 423 TYR A O 1
ATOM 3414 N N . SER A 1 424 ? 1.717 5.117 -35.916 1.00 80.62 424 SER A N 1
ATOM 3415 C CA . SER A 1 424 ? 1.682 6.096 -34.832 1.00 80.62 424 SER A CA 1
ATOM 3416 C C . SER A 1 424 ? 1.891 5.362 -33.495 1.00 80.62 424 SER A C 1
ATOM 3418 O O . SER A 1 424 ? 1.247 4.336 -33.262 1.00 80.62 424 SER A O 1
ATOM 3420 N N . PRO A 1 425 ? 2.757 5.858 -32.592 1.00 75.00 425 PRO A N 1
ATOM 3421 C CA . PRO A 1 425 ? 2.977 5.250 -31.273 1.00 75.00 425 PRO A CA 1
ATOM 3422 C C . PRO A 1 425 ? 1.696 5.110 -30.446 1.00 75.00 425 PRO A C 1
ATOM 3424 O O . PRO A 1 425 ? 1.585 4.210 -29.621 1.00 75.00 425 PRO A O 1
ATOM 3427 N N . ILE A 1 426 ? 0.743 6.013 -30.681 1.00 73.31 426 ILE A N 1
ATOM 3428 C CA . ILE A 1 426 ? -0.572 6.047 -30.046 1.00 73.31 426 ILE A CA 1
ATOM 3429 C C . ILE A 1 426 ? -1.418 4.861 -30.510 1.00 73.31 426 ILE A C 1
ATOM 3431 O O . ILE A 1 426 ? -1.827 4.057 -29.681 1.00 73.31 426 ILE A O 1
ATOM 3435 N N . ASP A 1 427 ? -1.592 4.708 -31.821 1.00 75.38 427 ASP A N 1
ATOM 3436 C CA . ASP A 1 427 ? -2.425 3.652 -32.405 1.00 75.38 427 ASP A CA 1
ATOM 3437 C C . ASP A 1 427 ? -1.870 2.264 -32.053 1.00 75.38 427 ASP A C 1
ATOM 3439 O O . ASP A 1 427 ? -2.611 1.327 -31.757 1.00 75.38 427 ASP A O 1
ATOM 3443 N N . TYR A 1 428 ? -0.538 2.129 -32.027 1.00 73.81 428 TYR A N 1
ATOM 3444 C CA . TYR A 1 428 ? 0.101 0.884 -31.610 1.00 73.81 428 TYR A CA 1
ATOM 3445 C C . TYR A 1 428 ? -0.107 0.606 -30.114 1.00 73.81 428 TYR A C 1
ATOM 3447 O O . TYR A 1 428 ? -0.352 -0.543 -29.740 1.00 73.81 428 TYR A O 1
ATOM 3455 N N . LEU A 1 429 ? -0.009 1.630 -29.253 1.00 74.31 429 LEU A N 1
ATOM 3456 C CA . LEU A 1 429 ? -0.282 1.483 -27.822 1.00 74.31 429 LEU A CA 1
ATOM 3457 C C . LEU A 1 429 ? -1.733 1.057 -27.585 1.00 74.31 429 LEU A C 1
ATOM 3459 O O . LEU A 1 429 ? -1.949 0.119 -26.828 1.00 74.31 429 LEU A O 1
ATOM 3463 N N . GLU A 1 430 ? -2.701 1.708 -28.235 1.00 70.19 430 GLU A N 1
ATOM 3464 C CA . GLU A 1 430 ? -4.127 1.363 -28.134 1.00 70.19 430 GLU A CA 1
ATOM 3465 C C . GLU A 1 430 ? -4.354 -0.098 -28.546 1.00 70.19 430 GLU A C 1
ATOM 3467 O O . GLU A 1 430 ? -4.862 -0.885 -27.746 1.00 70.19 430 GLU A O 1
ATOM 3472 N N . MET A 1 431 ? -3.828 -0.513 -29.706 1.00 74.06 431 MET A N 1
ATOM 3473 C CA . MET A 1 431 ? -3.917 -1.903 -30.167 1.00 74.06 431 MET A CA 1
ATOM 3474 C C . MET A 1 431 ? -3.319 -2.903 -29.162 1.00 74.06 431 MET A C 1
ATOM 3476 O O . MET A 1 431 ? -3.854 -4.001 -28.984 1.00 74.06 431 MET A O 1
ATOM 3480 N N . LYS A 1 432 ? -2.191 -2.564 -28.526 1.00 69.88 432 LYS A N 1
ATOM 3481 C CA . LYS A 1 432 ? -1.535 -3.439 -27.545 1.00 69.88 432 LYS A CA 1
ATOM 3482 C C . LYS A 1 432 ? -2.311 -3.490 -26.224 1.00 69.88 432 LYS A C 1
ATOM 3484 O O . LYS A 1 432 ? -2.495 -4.575 -25.678 1.00 69.88 432 LYS A O 1
ATOM 3489 N N . LEU A 1 433 ? -2.804 -2.351 -25.734 1.00 66.88 433 LEU A N 1
ATOM 3490 C CA . LEU A 1 433 ? -3.604 -2.260 -24.507 1.00 66.88 433 LEU A CA 1
ATOM 3491 C C . LEU A 1 433 ? -4.933 -3.016 -24.618 1.00 66.88 433 LEU A C 1
ATOM 3493 O O . LEU A 1 433 ? -5.318 -3.717 -23.681 1.00 66.88 433 LEU A O 1
ATOM 3497 N N . GLU A 1 434 ? -5.601 -2.934 -25.766 1.00 64.25 434 GLU A N 1
ATOM 3498 C CA . GLU A 1 434 ? -6.840 -3.673 -26.024 1.00 64.25 434 GLU A CA 1
ATOM 3499 C C . GLU A 1 434 ? -6.609 -5.188 -26.051 1.00 64.25 434 GLU A C 1
ATOM 3501 O O . GLU A 1 434 ? -7.345 -5.943 -25.413 1.00 64.25 434 GLU A O 1
ATOM 3506 N N . LYS A 1 435 ? -5.566 -5.641 -26.761 1.00 65.94 435 LYS A N 1
ATOM 3507 C CA . LYS A 1 435 ? -5.285 -7.073 -26.950 1.00 65.94 435 LYS A CA 1
ATOM 3508 C C . LYS A 1 435 ? -4.725 -7.755 -25.708 1.00 65.94 435 LYS A C 1
ATOM 3510 O O . LYS A 1 435 ? -5.088 -8.896 -25.441 1.00 65.94 435 LYS A O 1
ATOM 3515 N N . GLU A 1 436 ? -3.808 -7.100 -25.001 1.00 62.22 436 GLU A N 1
ATOM 3516 C CA . GLU A 1 436 ? -3.018 -7.745 -23.944 1.00 62.22 436 GLU A CA 1
ATOM 3517 C C . GLU A 1 436 ? -3.511 -7.413 -22.531 1.00 62.22 436 GLU A C 1
ATOM 3519 O O . GLU A 1 436 ? -3.310 -8.213 -21.621 1.00 62.22 436 GLU A O 1
ATOM 3524 N N . PHE A 1 437 ? -4.169 -6.266 -22.335 1.00 53.94 437 PHE A N 1
ATOM 3525 C CA . PHE A 1 437 ? -4.547 -5.779 -21.001 1.00 53.94 437 PHE A CA 1
ATOM 3526 C C . PHE A 1 437 ? -6.059 -5.682 -20.783 1.00 53.94 437 PHE A C 1
ATOM 3528 O O . PHE A 1 437 ? -6.479 -5.281 -19.699 1.00 53.94 437 PHE A O 1
ATOM 3535 N N . HIS A 1 438 ? -6.871 -6.045 -21.786 1.00 50.53 438 HIS A N 1
ATOM 3536 C CA . HIS A 1 438 ? -8.333 -5.907 -21.761 1.00 50.53 438 HIS A CA 1
ATOM 3537 C C . HIS A 1 438 ? -8.787 -4.501 -21.338 1.00 50.53 438 HIS A C 1
ATOM 3539 O O . HIS A 1 438 ? -9.755 -4.341 -20.593 1.00 50.53 438 HIS A O 1
ATOM 3545 N N . TRP A 1 439 ? -8.068 -3.467 -21.785 1.00 47.00 439 TRP A N 1
ATOM 3546 C CA . TRP A 1 439 ? -8.391 -2.085 -21.447 1.00 47.00 439 TRP A CA 1
ATOM 3547 C C . TRP A 1 439 ? -9.596 -1.620 -22.282 1.00 47.00 439 TRP A C 1
ATOM 3549 O O . TRP A 1 439 ? -9.479 -1.566 -23.504 1.00 47.00 439 TRP A O 1
ATOM 3559 N N . PRO A 1 440 ? -10.757 -1.294 -21.685 1.00 36.22 440 PRO A N 1
ATOM 3560 C CA . PRO A 1 440 ? -11.941 -0.927 -22.459 1.00 36.22 440 PRO A CA 1
ATOM 3561 C C . PRO A 1 440 ? -11.763 0.429 -23.160 1.00 36.22 440 PRO A C 1
ATOM 3563 O O . PRO A 1 440 ? -11.326 1.394 -22.520 1.00 36.22 440 PRO A O 1
ATOM 3566 N N . ASP A 1 441 ? -12.132 0.467 -24.450 1.00 40.19 441 ASP A N 1
ATOM 3567 C CA . ASP A 1 441 ? -12.166 1.585 -25.410 1.00 40.19 441 ASP A CA 1
ATOM 3568 C C . ASP A 1 441 ? -11.528 2.866 -24.884 1.00 40.19 441 ASP A C 1
ATOM 3570 O O . ASP A 1 441 ? -12.160 3.661 -24.181 1.00 40.19 441 ASP A O 1
ATOM 3574 N N . VAL A 1 442 ? -10.250 3.065 -25.183 1.00 41.34 442 VAL A N 1
ATOM 3575 C CA . VAL A 1 442 ? -9.482 4.237 -24.762 1.00 41.34 442 VAL A CA 1
ATOM 3576 C C . VAL A 1 442 ? -10.241 5.508 -25.177 1.00 41.34 442 VAL A C 1
ATOM 3578 O O . VAL A 1 442 ? -10.769 5.614 -26.281 1.00 41.34 442 VAL A O 1
ATOM 3581 N N . ILE A 1 443 ? -10.354 6.490 -24.270 1.00 39.09 443 ILE A N 1
ATOM 3582 C CA . ILE A 1 443 ? -10.666 7.858 -24.711 1.00 39.09 443 ILE A CA 1
ATOM 3583 C C . ILE A 1 443 ? -9.560 8.177 -25.702 1.00 39.09 443 ILE A C 1
ATOM 3585 O O . ILE A 1 443 ? -8.429 8.298 -25.236 1.00 39.09 443 ILE A O 1
ATOM 3589 N N . SER A 1 444 ? -9.881 8.244 -27.002 1.00 42.84 444 SER A N 1
ATOM 3590 C CA . SER A 1 444 ? -8.912 8.409 -28.090 1.00 42.84 444 SER A CA 1
ATOM 3591 C C . SER A 1 444 ? -7.773 9.283 -27.596 1.00 42.84 444 SER A C 1
ATOM 3593 O O . SER A 1 444 ? -8.040 10.416 -27.167 1.00 42.84 444 SER A O 1
ATOM 3595 N N . ILE A 1 445 ? -6.534 8.792 -27.602 1.00 45.69 445 ILE A N 1
ATOM 3596 C CA . ILE A 1 445 ? -5.394 9.573 -27.091 1.00 45.69 445 ILE A CA 1
ATOM 3597 C C . ILE A 1 445 ? -5.303 10.943 -27.807 1.00 45.69 445 ILE A C 1
ATOM 3599 O O . ILE A 1 445 ? -4.746 11.894 -27.271 1.00 45.69 445 ILE A O 1
ATOM 3603 N N . GLN A 1 446 ? -5.987 11.116 -28.942 1.00 42.62 446 GLN A N 1
ATOM 3604 C CA . GLN A 1 446 ? -6.303 12.404 -29.571 1.00 42.62 446 GLN A CA 1
ATOM 3605 C C . GLN A 1 446 ? -6.880 13.490 -28.626 1.00 42.62 446 GLN A C 1
ATOM 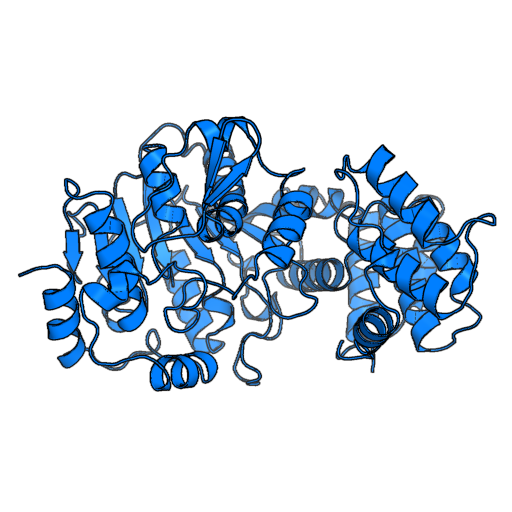3607 O O . GLN A 1 446 ? -6.666 14.675 -28.871 1.00 42.62 446 GLN A O 1
ATOM 3612 N N . GLN A 1 447 ? -7.567 13.139 -27.528 1.00 42.56 447 GLN A N 1
ATOM 3613 C CA . GLN A 1 447 ? -8.051 14.095 -26.515 1.00 42.56 447 GLN A CA 1
ATOM 3614 C C . GLN A 1 447 ? -6.970 14.506 -25.496 1.00 42.56 447 GLN A C 1
ATOM 3616 O O . GLN A 1 447 ? -7.135 15.500 -24.776 1.00 42.56 447 GLN A O 1
ATOM 3621 N N . PHE A 1 448 ? -5.829 13.807 -25.450 1.00 44.22 448 PHE A N 1
ATOM 3622 C CA . PHE A 1 448 ? -4.616 14.306 -24.808 1.00 44.22 448 PHE A CA 1
ATOM 3623 C C . PHE A 1 448 ? -3.993 15.368 -25.713 1.00 44.22 448 PHE A C 1
ATOM 3625 O O . PHE A 1 448 ? -3.098 15.116 -26.513 1.00 44.22 448 PHE A O 1
ATOM 3632 N N . ASN A 1 449 ? -4.498 16.594 -25.582 1.00 49.28 449 ASN A N 1
ATOM 3633 C CA . ASN A 1 449 ? -3.993 17.741 -26.322 1.00 49.28 449 ASN A CA 1
ATOM 3634 C C . ASN A 1 449 ? -2.463 17.860 -26.149 1.00 49.28 449 ASN A C 1
ATOM 3636 O O . ASN A 1 449 ? -1.935 17.608 -25.060 1.00 49.28 449 ASN A O 1
ATOM 3640 N N . SER A 1 450 ? -1.749 18.281 -27.195 1.00 47.78 450 SER A N 1
ATOM 3641 C CA . SER A 1 450 ? -0.279 18.366 -27.218 1.00 47.78 450 SER A CA 1
ATOM 3642 C C . SER A 1 450 ? 0.306 19.161 -26.042 1.00 47.78 450 SER A C 1
ATOM 3644 O O . SER A 1 450 ? 1.414 18.876 -25.601 1.00 47.78 450 SER A O 1
ATOM 3646 N N . GLN A 1 451 ? -0.452 20.102 -25.465 1.00 44.75 451 GLN A N 1
ATOM 3647 C CA . GLN A 1 451 ? -0.084 20.839 -24.253 1.00 44.75 451 GLN A CA 1
ATOM 3648 C C . GLN A 1 451 ? -0.084 19.965 -22.982 1.00 44.75 451 GLN A C 1
ATOM 3650 O O . GLN A 1 451 ? 0.781 20.134 -22.129 1.00 44.75 451 GLN A O 1
ATOM 3655 N N . LYS A 1 452 ? -1.006 18.999 -22.853 1.00 48.47 452 LYS A N 1
ATOM 3656 C CA . LYS A 1 452 ? -1.005 18.008 -21.762 1.00 48.47 452 LYS A CA 1
ATOM 3657 C C . LYS A 1 452 ? 0.104 16.981 -21.942 1.00 48.47 452 LYS A C 1
ATOM 3659 O O . LYS A 1 452 ? 0.737 16.649 -20.955 1.00 48.47 452 LYS A O 1
ATOM 3664 N N . ILE A 1 453 ? 0.403 16.555 -23.172 1.00 46.66 453 ILE A N 1
ATOM 3665 C CA . ILE A 1 453 ? 1.569 15.701 -23.461 1.00 46.66 453 ILE A CA 1
ATOM 3666 C C . ILE A 1 453 ? 2.864 16.466 -23.172 1.00 46.66 453 ILE A C 1
ATOM 3668 O O . ILE A 1 453 ? 3.738 15.949 -22.489 1.00 46.66 453 ILE A O 1
ATOM 3672 N N . LYS A 1 454 ? 2.960 17.741 -23.570 1.00 41.91 454 LYS A N 1
ATOM 3673 C CA . LYS A 1 454 ? 4.051 18.637 -23.165 1.00 41.91 454 LYS A CA 1
ATOM 3674 C C . LYS A 1 454 ? 4.111 18.837 -21.657 1.00 41.91 454 LYS A C 1
ATOM 3676 O O . LYS A 1 454 ? 5.213 18.989 -21.167 1.00 41.91 454 LYS A O 1
ATOM 3681 N N . ASN A 1 455 ? 2.998 18.783 -20.921 1.00 43.03 455 ASN A N 1
ATOM 3682 C CA . ASN A 1 455 ? 2.993 18.796 -19.455 1.00 43.03 455 ASN A CA 1
ATOM 3683 C C . ASN A 1 455 ? 3.375 17.436 -18.845 1.00 43.03 455 ASN A C 1
ATOM 3685 O O . ASN A 1 455 ? 4.065 17.421 -17.837 1.00 43.03 455 ASN A O 1
ATOM 3689 N N . CYS A 1 456 ? 3.016 16.313 -19.477 1.00 41.69 456 CYS A N 1
ATOM 3690 C CA . CYS A 1 456 ? 3.497 14.962 -19.166 1.00 41.69 456 CYS A CA 1
ATOM 3691 C C . CYS A 1 456 ? 4.983 14.782 -19.504 1.00 41.69 456 CYS A C 1
ATOM 3693 O O . CYS A 1 456 ? 5.639 13.939 -18.919 1.00 41.69 456 CYS A O 1
ATOM 3695 N N . ILE A 1 457 ? 5.524 15.589 -20.415 1.00 39.41 457 ILE A N 1
ATOM 3696 C CA . ILE A 1 457 ? 6.955 15.701 -20.730 1.00 39.41 457 ILE A CA 1
ATOM 3697 C C . ILE A 1 457 ? 7.604 16.818 -19.903 1.00 39.41 457 ILE A C 1
ATOM 3699 O O . ILE A 1 457 ? 8.801 16.760 -19.656 1.00 39.41 457 ILE A O 1
ATOM 3703 N N . ALA A 1 458 ? 6.828 17.804 -19.426 1.00 36.41 458 ALA A N 1
ATOM 3704 C CA . ALA A 1 458 ? 7.188 18.782 -18.395 1.00 36.41 458 ALA A CA 1
ATOM 3705 C C . ALA A 1 458 ? 7.028 18.229 -16.968 1.00 36.41 458 ALA A C 1
ATOM 3707 O O . ALA A 1 458 ? 7.533 18.847 -16.033 1.00 36.41 458 ALA A O 1
ATOM 3708 N N . ILE A 1 459 ? 6.659 16.947 -16.845 1.00 39.44 459 ILE A N 1
ATOM 3709 C CA . ILE A 1 459 ? 7.384 15.944 -16.033 1.00 39.44 459 ILE A CA 1
ATOM 3710 C C . ILE A 1 459 ? 8.823 15.808 -16.581 1.00 39.44 459 ILE A C 1
ATOM 3712 O O . ILE A 1 459 ? 9.423 14.742 -16.674 1.00 39.44 459 ILE A O 1
ATOM 3716 N N . LYS A 1 460 ? 9.420 16.946 -16.937 1.00 36.03 460 LYS A N 1
ATOM 3717 C CA . LYS A 1 460 ? 10.831 17.155 -17.010 1.00 36.03 460 LYS A CA 1
ATOM 3718 C C . LYS A 1 460 ? 11.227 16.952 -15.562 1.00 36.03 460 LYS A C 1
ATOM 3720 O O . LYS A 1 460 ? 11.021 17.825 -14.725 1.00 36.03 460 LYS A O 1
ATOM 3725 N N . ILE A 1 461 ? 11.815 15.795 -15.293 1.00 41.81 461 ILE A N 1
ATOM 3726 C CA . ILE A 1 461 ? 13.028 15.795 -14.490 1.00 41.81 461 ILE A CA 1
ATOM 3727 C C . ILE A 1 461 ? 12.748 16.306 -13.056 1.00 41.81 461 ILE A C 1
ATOM 3729 O O . ILE A 1 461 ? 13.333 17.276 -12.574 1.00 41.81 461 ILE A O 1
ATOM 3733 N N . LYS A 1 462 ? 11.809 15.664 -12.356 1.00 38.88 462 LYS A N 1
ATOM 3734 C CA . LYS A 1 462 ? 11.700 15.742 -10.886 1.00 38.88 462 LYS A CA 1
ATOM 3735 C C . LYS A 1 462 ? 11.952 14.398 -10.205 1.00 38.88 462 LYS A C 1
ATOM 3737 O O . LYS A 1 462 ? 11.712 14.275 -9.015 1.00 38.88 462 LYS A O 1
ATOM 3742 N N . TYR A 1 463 ? 12.479 13.419 -10.937 1.00 46.47 463 TYR A N 1
ATOM 3743 C CA . TYR A 1 463 ? 13.154 12.277 -10.333 1.00 46.47 463 TYR A CA 1
ATOM 3744 C C . TYR A 1 463 ? 14.528 12.762 -9.857 1.00 46.47 463 TYR A C 1
ATOM 3746 O O . TYR A 1 463 ? 15.357 13.106 -10.702 1.00 46.47 463 TYR A O 1
ATOM 3754 N N . PRO A 1 464 ? 14.795 12.835 -8.542 1.00 43.06 464 PRO A N 1
ATOM 3755 C CA . PRO A 1 464 ? 16.055 13.378 -8.032 1.00 43.06 464 PRO A CA 1
ATOM 3756 C C . PRO A 1 464 ? 17.295 12.594 -8.481 1.00 43.06 464 PRO A C 1
ATOM 3758 O O . PRO A 1 464 ? 18.396 13.115 -8.388 1.00 43.06 464 PRO A O 1
ATOM 3761 N N . TRP A 1 465 ? 17.127 11.360 -8.970 1.00 45.03 465 TRP A N 1
ATOM 3762 C CA . TRP A 1 465 ? 18.204 10.538 -9.527 1.00 45.03 465 TRP A CA 1
ATOM 3763 C C . TRP A 1 465 ? 18.421 10.740 -11.041 1.00 45.03 465 TRP A C 1
ATOM 3765 O O . TRP A 1 465 ? 19.420 10.260 -11.567 1.00 45.03 465 TRP A O 1
ATOM 3775 N N . LEU A 1 466 ? 17.518 11.445 -11.741 1.00 43.84 466 LEU A N 1
ATOM 3776 C CA . LEU A 1 466 ? 17.645 11.769 -13.173 1.00 43.84 466 LEU A CA 1
ATOM 3777 C C . LEU A 1 466 ? 18.334 13.115 -13.452 1.00 43.84 466 LEU A C 1
ATOM 3779 O O . LEU A 1 466 ? 18.767 13.341 -14.577 1.00 43.84 466 LEU A O 1
ATOM 3783 N N . LYS A 1 467 ? 18.434 14.000 -12.453 1.00 42.69 467 LYS A N 1
ATOM 3784 C CA . LYS A 1 467 ? 19.447 15.074 -12.389 1.00 42.69 467 LYS A CA 1
ATOM 3785 C C . LYS A 1 467 ? 20.608 14.508 -11.613 1.00 42.69 467 LYS A C 1
ATOM 3787 O O . LYS A 1 467 ? 21.794 14.721 -11.929 1.00 42.69 467 LYS A O 1
#

Foldseek 3Di:
DAVLVVLVVVVVVFDDDLQQDAFPVLVVLQVPDDPVPDPVCQQQCQPQPHVSLVLDDRADPVNLVVLCLQCVLVDPVVLQVLADADCRNNFDWDDDPPGIHGPSLSVCRVLLVVVCVLCVLLVLQPAAWEEEEEACQQCSSVNSCVSVVRHPAYEYEYASSSLSNNSSNVCVVPVPFFEEELPLVRPGRYYYYYSSSLVSNPAATLEYEYAAPLQRHFLVSLVVVVVSNQVRHPQSHKYKDFHWAHDHPDPRGHRFLVSNVLQQWQWPAKAAPRSPPPLDTGGRIITITHHDPPPDGAPDPVRLLRRLSSVCSSLQNGPLCVVVRVCRSVSRDDPLRVLLSVQSSCCQPVVDLPSLVVSLPPPPHDPSSNLSSLLSVLVSCCLVPNVPNLVSLLVNLVVPDGLSSLVLSLLVCQVVVHDRVNDRSQVSSQVCCCPPVVRPDPPRCVVCPVVNSVVVCVVPPPSVSSD

Organism: NCBI:txid246191

Secondary structure (DSSP, 8-state):
--HHHHHHHHHTTPPP-GGGPPPHHHHHHHHTS-TT--HHHHHTTTSTT-GGGT------HHHHHHHHHHHHTT--HHHHHT-----TT---EEEETTEEEEHHHHHHHHHHHHHHHHHHHTTGGGS-EEEEEES-TTTHHHHHHHHTT-EEEEEEE--HHHHHHHHHHHHHH-TTS-EEES-TT--SSEEEE-GGGGGG----EEEEEEESGGGGSBHHHHHHHHHHHHHHEEEEEEEEEE--S--SS-TTB--SGGGG-GGGSEEEEEEE-TT---SSSS-SEEEEEEPPSTT---SS-HHHHHHHHHHHHHTT--GGGHHHHHHGGGT---HHHHHHHHHHHHHHHH---HHHHHHHHSTTS-HHHHHHHHHHHHHHHHHH-GGGGHHHHHHHHHH---HHHHHHHHHHHHHTT--BTTB-HHHHHHHHHHHHH---S---GGGS-HHHHHHHH---S--TTT-

InterPro domains:
  IPR029063 S-adenosyl-L-methionine-dependent methyltransferase superfamily [G3DSA:3.40.50.150] (96-264)
  IPR029063 S-adenosyl-L-methionine-dependent methyltransferase superfamily [SSF53335] (119-248)
  IPR030807 Putative sugar O-methyltransferase [TIGR04371] (130-242)

Radius of gyration: 22.91 Å; chains: 1; bounding box: 53×44×67 Å